Protein AF-A0A5N7BCX1-F1 (afdb_monomer_lite)

Radius of gyration: 30.65 Å; chains: 1; bounding box: 76×92×74 Å

pLDDT: mean 80.36, std 17.37, range [30.59, 98.5]

Organism: NCBI:txid1226010

Sequence (673 aa):
MANIAQLPPELFFRDIQHLCRLSLLSRQWYAALVPRIYAEWTYNGARQSFMSLWNFLRTILSNTHLASLVHSLHIGNWVHYPPYSDEWEELDFLQNEISLLESNIIEDIRKRDRRPLMALLLTCLPNITRIYTHVPQPDPVLHAILRQILNCQSGDSPSAHLSKLSELSVFPEVNIRNPPDYNNRPLLFLSDLWPALKLRSLQTLSLYGLHVGNATYRLGAGPGISRLKYLTIDSFYYKLHYRDLKALLNLLEALTSFSLHVRDNGSCAATDEMISNVDLWKVLQKHKNCLEYLDIYRDTGNRRFSMRYGHFGILRSFTCLKKLFIQAEFLLGYTWDPSDDTCRLQDRLPCNIQSLTLYNTKGFFHTSCMGKHLQEALDKGFYVDSSISEVWSQNGISLSMEQGNYPEFLKKTYGMRLDGQRRSAMYNLLPNEYRGCHEVLLPFDDSMDAYEIDISDEYIDRRAGYLKLRTLDFRAHDGSKACMVFQNIKHSWLPPLFSFPIYFTHAQTSPGKIDYETLYHTLCDNYKNYDVRLDLYFVPGIGEEDCITHYREEGRILHIPTRVHDYSDTCSYRGLLFICTEPEWNGDQGTLWSVQFDPVPHAKDGTKSSDEEEKTPLRCVQRHPVNDSSRSYEGYGGESPIDRWISDIASKYKEELRGAWIKATRRGWESWS

Foldseek 3Di:
DPDPLPDDPVVPPDDLVVLVVQLVPDVSSVVRSLLVSLQEDEEAQLPDAPVVLVVVLVVCVVPVPSLQSHAEYHYAQQQDDDPDDPCVVVLVVVVVVCPVDDPVLNVCVVVSGRLSSVLSSQQSRLNHAEYAYADEVPRQSLQVSLVVLLVQCPDPRRDSRCLNHAEYAYHHHFDLQDQDPVVDGGAYECSRVVSVQQRARYAEYAGAQYDLPPQCVVQVPDPGAGNHAYYHYHHEADAPALNSLLSSLVRHLNHAEYAYEAEHDPPPPDDPRHAALCSVLVSCVSCLARHQYYHYHYHPDPDQDPLVSPENAASQSSQNHAEYHEAPCNQQNRPDDVPPPPRQSLRRDHPNYQEYEHEDDPPPVVPPCPVVSVVVNVVSPHDEDCPPPDDDDDDDTYYDHDPDDDPPVCVVNVVSNVVSNVVSVVVVPDDPVPNDPPDPCPPDDVVVVVPPPVPPVVVVVVVPVFKDWDKAWDAQPVRFTKIKIWIDGNQAQEAFLAEAEEEEAAPLADPVVDPSVCLCCLQAVVQPRFGYMYIYGYHYPDDPVVVVVSVVVSVVPVPQRRYQQALVVPDQAGDWHWYDHDNYCCPLQNKIKIKGAHGDPDPPPVPPPPDDPPPDPRMDIDIAHQQCPGPNNPPDPDDHHNSVVSNVSRVVCVVPRVVVSVVCVVVVHRYPD

Secondary structure (DSSP, 8-state):
---GGGS-GGGS-S-HHHHHHHHTS-HHHHHHHHHHHTTEEEEETTTS-HHHHHHHHHHHHH-HHHHHH--EEEEE-SS---TT--THHHHHHHHHH-TTS-HHHHHHHHTT--HHHHHHHHHH-TT--EEEEEE-SS-HHHHHHHHHHHHHHHSSS---TTTT--EEEEEEPP--SS---TT----EEHHHHGGGGG-TT--EEEESSEE-TTHHHHHTT--------EEEEEEESS---HHHHHHHHHT-TT--EEEEEEE--TTS---TTSPPHHHHHHHHGGGTTT--EEEEEEE-TTS---GGG------TT-TT--EEEEEHHHHH-S---TT-TT--HHHHS-TT--EEEEEPPTTGGGSTTHHHHHHHHHTTT----TTSSS----SS------S----HHHHHHHHHHHHHHHHHHHHHHS-GGG--SS-------HHHHTT-----THHHHTTGGGEEEEEEEEE-TTS-EEEEEEEEETT-----SEEEEEEE--TT--GGG--HHHHHHHHHGGG----EEEEEEE-TT--HHHHHHHHHHHHHHS--TT-----TTTSSEEEEEEEE-SSSTTSTT-EEEEEEEEE------S----S------SEEEEEEESSTTSTT---TTSPPPHHHHHHHHHHHHHHHHHHHHHHHHHTT-----

Structure (mmCIF, N/CA/C/O backbone):
data_AF-A0A5N7BCX1-F1
#
_entry.id   AF-A0A5N7BCX1-F1
#
loop_
_atom_site.group_PDB
_atom_site.id
_atom_site.type_symbol
_atom_site.label_atom_id
_atom_site.label_alt_id
_atom_site.label_comp_id
_atom_site.label_asym_id
_atom_site.label_entity_id
_atom_site.label_seq_id
_atom_site.pdbx_PDB_ins_code
_atom_site.Cartn_x
_atom_site.Cartn_y
_atom_site.Cartn_z
_atom_site.occupancy
_atom_site.B_iso_or_equiv
_atom_site.auth_seq_id
_atom_site.auth_comp_id
_atom_site.auth_asym_id
_atom_site.auth_atom_id
_atom_site.pdbx_PDB_model_num
ATOM 1 N N . MET A 1 1 ? -46.835 -9.039 3.748 1.00 46.88 1 MET A N 1
ATOM 2 C CA . MET A 1 1 ? -45.472 -8.470 3.819 1.00 46.88 1 MET A CA 1
ATOM 3 C C . MET A 1 1 ? -44.499 -9.628 3.960 1.00 46.88 1 MET A C 1
ATOM 5 O O . MET A 1 1 ? -44.719 -10.448 4.842 1.00 46.88 1 MET A O 1
ATOM 9 N N . ALA A 1 2 ? -43.513 -9.762 3.068 1.00 62.12 2 ALA A N 1
ATOM 10 C CA . ALA A 1 2 ? -42.495 -10.807 3.195 1.00 62.12 2 ALA A CA 1
ATOM 11 C C . ALA A 1 2 ? -41.668 -10.549 4.462 1.00 62.12 2 ALA A C 1
ATOM 13 O O . ALA A 1 2 ? -41.308 -9.405 4.740 1.00 62.12 2 ALA A O 1
ATOM 14 N N . ASN A 1 3 ? -41.415 -11.592 5.254 1.00 74.38 3 ASN A N 1
ATOM 15 C CA . ASN A 1 3 ? -40.576 -11.469 6.436 1.00 74.38 3 ASN A CA 1
ATOM 16 C C . ASN A 1 3 ? -39.158 -11.119 5.968 1.00 74.38 3 ASN A C 1
ATOM 18 O O . ASN A 1 3 ? -38.525 -11.923 5.290 1.00 74.38 3 ASN A O 1
ATOM 22 N N . ILE A 1 4 ? -38.669 -9.928 6.319 1.00 67.88 4 ILE A N 1
ATOM 23 C CA . ILE A 1 4 ? -37.317 -9.463 5.978 1.00 67.88 4 ILE A CA 1
ATOM 24 C C . ILE A 1 4 ? -36.250 -10.486 6.406 1.00 67.88 4 ILE A C 1
ATOM 26 O O . ILE A 1 4 ? -35.253 -10.631 5.710 1.00 67.88 4 ILE A O 1
ATOM 30 N N . ALA A 1 5 ? -36.495 -11.276 7.460 1.00 62.94 5 ALA A N 1
ATOM 31 C CA . ALA A 1 5 ? -35.612 -12.362 7.902 1.00 62.94 5 ALA A CA 1
ATOM 32 C C . ALA A 1 5 ? -35.493 -13.552 6.922 1.00 62.94 5 ALA A C 1
ATOM 34 O O . ALA A 1 5 ? -34.703 -14.458 7.168 1.00 62.94 5 ALA A O 1
ATOM 35 N N . GLN A 1 6 ? -36.282 -13.583 5.843 1.00 77.25 6 GLN A N 1
ATOM 36 C CA . GLN A 1 6 ? -36.180 -14.575 4.765 1.00 77.25 6 GLN A CA 1
ATOM 37 C C . GLN A 1 6 ? -35.386 -14.067 3.557 1.00 77.25 6 GLN A C 1
ATOM 39 O O . GLN A 1 6 ? -35.168 -14.832 2.618 1.00 77.25 6 GLN A O 1
ATOM 44 N N . LEU A 1 7 ? -34.971 -12.795 3.545 1.00 74.69 7 LEU A N 1
ATOM 45 C CA . LEU A 1 7 ? -34.119 -12.294 2.475 1.00 74.69 7 LEU A CA 1
ATOM 46 C C . LEU A 1 7 ? -32.719 -12.915 2.600 1.00 74.69 7 LEU A C 1
ATOM 48 O O . LEU A 1 7 ? -32.195 -12.996 3.714 1.00 74.69 7 LEU A O 1
ATOM 52 N N . PRO A 1 8 ? -32.104 -13.331 1.479 1.00 72.31 8 PRO A N 1
ATOM 53 C CA . PRO A 1 8 ? -30.731 -13.811 1.474 1.00 72.31 8 PRO A CA 1
ATOM 54 C C . PRO A 1 8 ? -29.819 -12.754 2.130 1.00 72.31 8 PRO A C 1
ATOM 56 O O . PRO A 1 8 ? -29.928 -11.575 1.773 1.00 72.31 8 PRO A O 1
ATOM 59 N N . PRO A 1 9 ? -28.934 -13.110 3.082 1.00 62.34 9 PRO A N 1
ATOM 60 C CA . PRO A 1 9 ? -27.922 -12.200 3.642 1.00 62.34 9 PRO A CA 1
ATOM 61 C C . PRO A 1 9 ? -27.043 -11.544 2.571 1.00 62.34 9 PRO A C 1
ATOM 63 O O . PRO A 1 9 ? -26.442 -10.489 2.781 1.00 62.34 9 PRO A O 1
ATOM 66 N N . GLU A 1 10 ? -27.005 -12.162 1.397 1.00 70.38 10 GLU A N 1
ATOM 67 C CA . GLU A 1 10 ? -26.468 -11.639 0.158 1.00 70.38 10 GLU A CA 1
ATOM 68 C C . GLU A 1 10 ? -27.125 -10.314 -0.274 1.00 70.38 10 GLU A C 1
ATOM 70 O O . GLU A 1 10 ? -26.585 -9.573 -1.065 1.00 70.38 10 GLU A O 1
ATOM 75 N N . LEU A 1 11 ? -28.273 -9.923 0.265 1.00 74.62 11 LEU A N 1
ATOM 76 C CA . LEU A 1 11 ? -28.897 -8.617 0.026 1.00 74.62 11 LEU A CA 1
ATOM 77 C C . LEU A 1 11 ? -27.988 -7.408 0.359 1.00 74.62 11 LEU A C 1
ATOM 79 O O . LEU A 1 11 ? -28.050 -6.351 -0.268 1.00 74.62 11 LEU A O 1
ATOM 83 N N . PHE A 1 12 ? -27.164 -7.546 1.400 1.00 68.56 12 PHE A N 1
ATOM 84 C CA . PHE A 1 12 ? -26.730 -6.416 2.238 1.00 68.56 12 PHE A CA 1
ATOM 85 C C . PHE A 1 12 ? -25.214 -6.159 2.171 1.00 68.56 12 PHE A C 1
ATOM 87 O O . PHE A 1 12 ? -24.525 -6.037 3.180 1.00 68.56 12 PHE A O 1
ATOM 94 N N . PHE A 1 13 ? -24.666 -6.141 0.956 1.00 64.06 13 PHE A N 1
ATOM 95 C CA . PHE A 1 13 ? -23.324 -6.665 0.697 1.00 64.06 13 PHE A CA 1
ATOM 96 C C . PHE A 1 13 ? -22.077 -5.819 0.971 1.00 64.06 13 PHE A C 1
ATOM 98 O O . PHE A 1 13 ? -20.988 -6.350 0.752 1.00 64.06 13 PHE A O 1
ATOM 105 N N . ARG A 1 14 ? -22.151 -4.551 1.381 1.00 68.75 14 ARG A N 1
ATOM 106 C CA . ARG A 1 14 ? -20.965 -3.681 1.221 1.00 68.75 14 ARG A CA 1
ATOM 107 C C . ARG A 1 14 ? -20.270 -3.203 2.488 1.00 68.75 14 ARG A C 1
ATOM 109 O O . ARG A 1 14 ? -19.100 -2.861 2.392 1.00 68.75 14 ARG A O 1
ATOM 116 N N . ASP A 1 15 ? -20.915 -3.241 3.651 1.00 81.69 15 ASP A N 1
ATOM 117 C CA . ASP A 1 15 ? -20.341 -2.641 4.861 1.00 81.69 15 ASP A CA 1
ATOM 118 C C . ASP A 1 15 ? -20.499 -3.535 6.100 1.00 81.69 15 ASP A C 1
ATOM 120 O O . ASP A 1 15 ? -21.608 -3.907 6.495 1.00 81.69 15 ASP A O 1
ATOM 124 N N . ILE A 1 16 ? -19.368 -3.856 6.735 1.00 83.19 16 ILE A N 1
ATOM 125 C CA . ILE A 1 16 ? -19.298 -4.671 7.949 1.00 83.19 16 ILE A CA 1
ATOM 126 C C . ILE A 1 16 ? -20.024 -4.006 9.123 1.00 83.19 16 ILE A C 1
ATOM 128 O O . ILE A 1 16 ? -20.638 -4.702 9.930 1.00 83.19 16 ILE A O 1
ATOM 132 N N . GLN A 1 17 ? -20.041 -2.670 9.188 1.00 81.69 17 GLN A N 1
ATOM 133 C CA . GLN A 1 17 ? -20.763 -1.940 10.228 1.00 81.69 17 GLN A CA 1
ATOM 134 C C . GLN A 1 17 ? -22.271 -2.142 10.087 1.00 81.69 17 GLN A C 1
ATOM 136 O O . GLN A 1 17 ? -22.979 -2.337 11.079 1.00 81.69 17 GLN A O 1
ATOM 141 N N . HIS A 1 18 ? -22.765 -2.149 8.848 1.00 84.81 18 HIS A N 1
ATOM 142 C CA . HIS A 1 18 ? -24.164 -2.426 8.560 1.00 84.81 18 HIS A CA 1
ATOM 143 C C . HIS A 1 18 ? -24.536 -3.858 8.959 1.00 84.81 18 HIS A C 1
ATOM 145 O O . HIS A 1 18 ? -25.557 -4.066 9.615 1.00 84.81 18 HIS A O 1
ATOM 151 N N . LEU A 1 19 ? -23.672 -4.837 8.663 1.00 86.69 19 LEU A N 1
ATOM 152 C CA . LEU A 1 19 ? -23.862 -6.222 9.108 1.00 86.69 19 LEU A CA 1
ATOM 153 C C . LEU A 1 19 ? -23.887 -6.333 10.638 1.00 86.69 19 LEU A C 1
ATOM 155 O O . LEU A 1 19 ? -24.760 -7.011 11.182 1.00 86.69 19 LEU A O 1
ATOM 159 N N . CYS A 1 20 ? -22.997 -5.628 11.342 1.00 87.81 20 CYS A N 1
ATOM 160 C CA . CYS A 1 20 ? -23.008 -5.565 12.803 1.00 87.81 20 CYS A CA 1
ATOM 161 C C . CYS A 1 20 ? -24.340 -5.012 13.327 1.00 87.81 20 CYS A C 1
ATOM 163 O O . CYS A 1 20 ? -24.945 -5.634 14.197 1.00 87.81 20 CYS A O 1
ATOM 165 N N . ARG A 1 21 ? -24.860 -3.912 12.766 1.00 87.62 21 ARG A N 1
ATOM 166 C CA . ARG A 1 21 ? -26.164 -3.347 13.168 1.00 87.62 21 ARG A CA 1
ATOM 167 C C . ARG A 1 21 ? -27.321 -4.312 12.900 1.00 87.62 21 ARG A C 1
ATOM 169 O O . ARG A 1 21 ? -28.168 -4.499 13.769 1.00 87.62 21 ARG A O 1
ATOM 176 N N . LEU A 1 22 ? -27.335 -4.967 11.738 1.00 87.62 22 LEU A N 1
ATOM 177 C CA . LEU A 1 22 ? -28.349 -5.970 11.395 1.00 87.62 22 LEU A CA 1
ATOM 178 C C . LEU A 1 22 ? -28.297 -7.184 12.329 1.00 87.62 22 LEU A C 1
ATOM 180 O O . LEU A 1 22 ? -29.341 -7.719 12.701 1.00 87.62 22 LEU A O 1
ATOM 184 N N . SER A 1 23 ? -27.101 -7.590 12.762 1.00 89.88 23 SER A N 1
ATOM 185 C CA . SER A 1 23 ? -26.931 -8.711 13.693 1.00 89.88 23 SER A CA 1
ATOM 186 C C . SER A 1 23 ? -27.607 -8.470 15.050 1.00 89.88 23 SER A C 1
ATOM 188 O O . SER A 1 23 ? -27.982 -9.427 15.722 1.00 89.88 23 SER A O 1
ATOM 190 N N . LEU A 1 24 ? -27.833 -7.204 15.424 1.00 91.00 24 LEU A N 1
ATOM 191 C CA . LEU A 1 24 ? -28.505 -6.819 16.667 1.00 91.00 24 LEU A CA 1
ATOM 192 C C . LEU A 1 24 ? -30.039 -6.864 16.571 1.00 91.00 24 LEU A C 1
ATOM 194 O O . LEU A 1 24 ? -30.709 -6.784 17.598 1.00 91.00 24 LEU A O 1
ATOM 198 N N . LEU A 1 25 ? -30.618 -7.013 15.371 1.00 90.06 25 LEU A N 1
ATOM 199 C CA . LEU A 1 25 ? -32.075 -6.997 15.182 1.00 90.06 25 LEU A CA 1
ATOM 200 C C . LEU A 1 25 ? -32.766 -8.262 15.710 1.00 90.06 25 LEU A C 1
ATOM 202 O O . LEU A 1 25 ? -33.900 -8.199 16.177 1.00 90.06 25 LEU A O 1
ATOM 206 N N . SER A 1 26 ? -32.126 -9.433 15.597 1.00 92.19 26 SER A N 1
ATOM 207 C CA . SER A 1 26 ? -32.668 -10.699 16.113 1.00 92.19 26 SER A CA 1
ATOM 208 C C . SER A 1 26 ? -31.589 -11.778 16.245 1.00 92.19 26 SER A C 1
ATOM 210 O O . SER A 1 26 ? -30.561 -11.720 15.574 1.00 92.19 26 SER A O 1
ATOM 212 N N . ARG A 1 27 ? -31.866 -12.843 17.012 1.00 90.94 27 ARG A N 1
ATOM 213 C CA . ARG A 1 27 ? -30.976 -14.020 17.108 1.00 90.94 27 ARG A CA 1
ATOM 214 C C . ARG A 1 27 ? -30.761 -14.733 15.771 1.00 90.94 27 ARG A C 1
ATOM 216 O O . ARG A 1 27 ? -29.684 -15.273 15.543 1.00 90.94 27 ARG A O 1
ATOM 223 N N . GLN A 1 28 ? -31.770 -14.741 14.900 1.00 90.19 28 GLN A N 1
ATOM 224 C CA . GLN A 1 28 ? -31.665 -15.357 13.577 1.00 90.19 28 GLN A CA 1
ATOM 225 C C . GLN A 1 28 ? -30.694 -14.569 12.690 1.00 90.19 28 GLN A C 1
ATOM 227 O O . GLN A 1 28 ? -29.808 -15.160 12.077 1.00 90.19 28 GLN A O 1
ATOM 232 N N . TRP A 1 29 ? -30.815 -13.237 12.690 1.00 88.12 29 TRP A N 1
ATOM 233 C CA . TRP A 1 29 ? -29.877 -12.342 12.007 1.00 88.12 29 TRP A CA 1
ATOM 234 C C . TRP A 1 29 ? -28.463 -12.466 12.573 1.00 88.12 29 TRP A C 1
ATOM 236 O O . TRP A 1 29 ? -27.515 -12.583 11.805 1.00 88.12 29 TRP A O 1
ATOM 246 N N . TYR A 1 30 ? -28.319 -12.526 13.898 1.00 92.38 30 TYR A N 1
ATOM 247 C CA . TYR A 1 30 ? -27.032 -12.777 14.544 1.00 92.38 30 TYR A CA 1
ATOM 248 C C . TYR A 1 30 ? -26.387 -14.074 14.036 1.00 92.38 30 TYR A C 1
ATOM 250 O O . TYR A 1 30 ? -25.283 -14.045 13.501 1.00 92.38 30 TYR A O 1
ATOM 258 N N . ALA A 1 31 ? -27.095 -15.204 14.119 1.00 92.31 31 ALA A N 1
ATOM 259 C CA . ALA A 1 31 ? -26.570 -16.498 13.687 1.00 92.31 31 ALA A CA 1
ATOM 260 C C . ALA A 1 31 ? -26.196 -16.528 12.193 1.00 92.31 31 ALA A C 1
ATOM 262 O O . ALA A 1 31 ? -25.190 -17.132 11.829 1.00 92.31 31 ALA A O 1
ATOM 263 N N . ALA A 1 32 ? -26.976 -15.855 11.340 1.00 89.38 32 ALA A N 1
ATOM 264 C CA . ALA A 1 32 ? -26.716 -15.787 9.905 1.00 89.38 32 ALA A CA 1
ATOM 265 C C . ALA A 1 32 ? -25.518 -14.890 9.547 1.00 89.38 32 ALA A C 1
ATOM 267 O O . ALA A 1 32 ? -24.781 -15.190 8.610 1.00 89.38 32 ALA A O 1
ATOM 268 N N . LEU A 1 33 ? -25.318 -13.785 10.272 1.00 91.69 33 LEU A N 1
ATOM 269 C CA . LEU A 1 33 ? -24.333 -12.761 9.911 1.00 91.69 33 LEU A CA 1
ATOM 270 C C . LEU A 1 33 ? -22.983 -12.929 10.611 1.00 91.69 33 LEU A C 1
ATOM 272 O O . LEU A 1 33 ? -21.963 -12.545 10.044 1.00 91.69 33 LEU A O 1
ATOM 276 N N . VAL A 1 34 ? -22.939 -13.523 11.805 1.00 94.62 34 VAL A N 1
ATOM 277 C CA . VAL A 1 34 ? -21.709 -13.658 12.605 1.00 94.62 34 VAL A CA 1
ATOM 278 C C . VAL A 1 34 ? -20.560 -14.360 11.869 1.00 94.62 34 VAL A C 1
ATOM 280 O O . VAL A 1 34 ? -19.463 -13.801 11.879 1.00 94.62 34 VAL A O 1
ATOM 283 N N . PRO A 1 35 ? -20.758 -15.499 11.166 1.00 95.12 35 PRO A N 1
ATOM 284 C CA . PRO A 1 35 ? -19.697 -16.123 10.368 1.00 95.12 35 PRO A CA 1
ATOM 285 C C . PRO A 1 35 ? -19.056 -15.176 9.364 1.00 95.12 35 PRO A C 1
ATOM 287 O O . PRO A 1 35 ? -17.853 -15.232 9.142 1.00 95.12 35 PRO A O 1
ATOM 290 N N . ARG A 1 36 ? -19.855 -14.280 8.786 1.00 91.25 36 ARG A N 1
ATOM 291 C CA . ARG A 1 36 ? -19.392 -13.312 7.802 1.00 91.25 36 ARG A CA 1
ATOM 292 C C . ARG A 1 36 ? -18.705 -12.113 8.443 1.00 91.25 36 ARG A C 1
ATOM 294 O O . ARG A 1 36 ? -17.667 -11.695 7.948 1.00 91.25 36 ARG A O 1
ATOM 301 N N . ILE A 1 37 ? -19.270 -11.582 9.528 1.00 92.00 37 ILE A N 1
ATOM 302 C CA . ILE A 1 37 ? -18.687 -10.467 10.288 1.00 92.00 37 ILE A CA 1
ATOM 303 C C . ILE A 1 37 ? -17.289 -10.843 10.790 1.00 92.00 37 ILE A C 1
ATOM 305 O O . ILE A 1 37 ? -16.380 -10.027 10.733 1.00 92.00 37 ILE A O 1
ATOM 309 N N . TYR A 1 38 ? -17.103 -12.084 11.245 1.00 95.69 38 TYR A N 1
ATOM 310 C CA . TYR A 1 38 ? -15.819 -12.548 11.770 1.00 95.69 38 TYR A CA 1
ATOM 311 C C . TYR A 1 38 ? -14.911 -13.204 10.719 1.00 95.69 38 TYR A C 1
ATOM 313 O O . TYR A 1 38 ? -13.768 -13.502 11.044 1.00 95.69 38 TYR A O 1
ATOM 321 N N . ALA A 1 39 ? -15.363 -13.407 9.473 1.00 96.06 39 ALA A N 1
ATOM 322 C CA . ALA A 1 39 ? -14.562 -14.056 8.427 1.00 96.06 39 ALA A CA 1
ATOM 323 C C . ALA A 1 39 ? -13.247 -13.319 8.135 1.00 96.06 39 ALA A C 1
ATOM 325 O O . ALA A 1 39 ? -12.210 -13.952 7.910 1.00 96.06 39 ALA A O 1
ATOM 326 N N . GLU A 1 40 ? -13.304 -11.990 8.151 1.00 94.75 40 GLU A N 1
ATOM 327 C CA . GLU A 1 40 ? -12.182 -11.091 7.923 1.00 94.75 40 GLU A CA 1
ATOM 328 C C . GLU A 1 40 ? -12.102 -10.100 9.078 1.00 94.75 40 GLU A C 1
ATOM 330 O O . GLU A 1 40 ? -13.085 -9.438 9.406 1.00 94.75 40 GLU A O 1
ATOM 335 N N . TRP A 1 41 ? -10.918 -9.964 9.670 1.00 95.19 41 TRP A N 1
ATOM 336 C CA . TRP A 1 41 ? -10.666 -8.931 10.663 1.00 95.19 41 TRP A CA 1
ATOM 337 C C . TRP A 1 41 ? -9.568 -7.989 10.186 1.00 95.19 41 TRP A C 1
ATOM 339 O O . TRP A 1 41 ? -8.508 -8.417 9.721 1.00 95.19 41 TRP A O 1
ATOM 349 N N . THR A 1 42 ? -9.844 -6.692 10.292 1.00 93.38 42 THR A N 1
ATOM 350 C CA . THR A 1 42 ? -8.915 -5.631 9.916 1.00 93.38 42 THR A CA 1
ATOM 351 C C . THR A 1 42 ? -8.520 -4.842 11.150 1.00 93.38 42 THR A C 1
ATOM 353 O O . THR A 1 42 ? -9.385 -4.365 11.886 1.00 93.38 42 THR A O 1
ATOM 356 N N . TYR A 1 43 ? -7.216 -4.658 11.323 1.00 93.19 43 TYR A N 1
ATOM 357 C CA . TYR A 1 43 ? -6.641 -3.773 12.314 1.00 93.19 43 TYR A CA 1
ATOM 358 C C . TYR A 1 43 ? -5.656 -2.807 11.680 1.00 93.19 43 TYR A C 1
ATOM 360 O O . TYR A 1 43 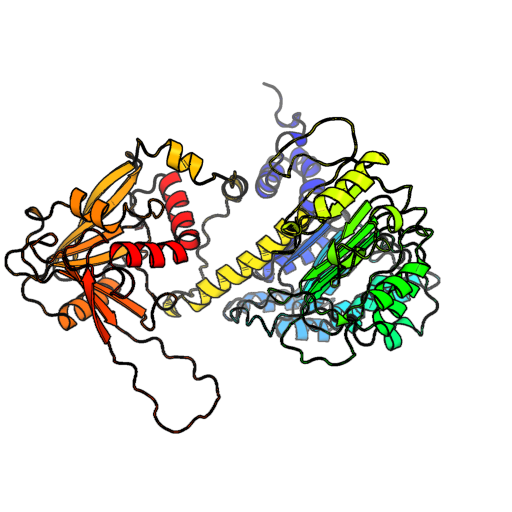? -4.814 -3.237 10.905 1.00 93.19 43 TYR A O 1
ATOM 368 N N . ASN A 1 44 ? -5.707 -1.521 12.006 1.00 89.69 44 ASN A N 1
ATOM 369 C CA . ASN A 1 44 ? -4.661 -0.573 11.633 1.00 89.69 44 ASN A CA 1
ATOM 370 C C . ASN A 1 44 ? -4.224 0.198 12.874 1.00 89.69 44 ASN A C 1
ATOM 372 O O . ASN A 1 44 ? -4.949 1.079 13.323 1.00 89.69 44 ASN A O 1
ATOM 376 N N . GLY A 1 45 ? -3.035 -0.088 13.403 1.00 88.62 45 GLY A N 1
ATOM 377 C CA . GLY A 1 45 ? -2.539 0.524 14.636 1.00 88.62 45 GLY A CA 1
ATOM 378 C C . GLY A 1 45 ? -2.294 2.032 14.549 1.00 88.62 45 GLY A C 1
ATOM 379 O O . GLY A 1 45 ? -2.129 2.663 15.589 1.00 88.62 45 GLY A O 1
ATOM 380 N N . ALA A 1 46 ? -2.324 2.609 13.342 1.00 81.94 46 ALA A N 1
ATOM 381 C CA . ALA A 1 46 ? -2.343 4.055 13.114 1.00 81.94 46 ALA A CA 1
ATOM 382 C C . ALA A 1 46 ? -3.723 4.702 13.284 1.00 81.94 46 ALA A C 1
ATOM 384 O O . ALA A 1 46 ? -3.811 5.913 13.451 1.00 81.94 46 ALA A O 1
ATOM 385 N N . ARG A 1 47 ? -4.792 3.908 13.163 1.00 79.69 47 ARG A N 1
ATOM 386 C CA . ARG A 1 47 ? -6.189 4.363 13.210 1.00 79.69 47 ARG A CA 1
ATOM 387 C C . ARG A 1 47 ? -6.933 3.871 14.442 1.00 79.69 47 ARG A C 1
ATOM 389 O O . ARG A 1 47 ? -7.909 4.482 14.843 1.00 79.69 47 ARG A O 1
ATOM 396 N N . GLN A 1 48 ? -6.553 2.713 14.961 1.00 83.69 48 GLN A N 1
ATOM 397 C CA . GLN A 1 48 ? -7.282 2.031 16.016 1.00 83.69 48 GLN A CA 1
ATOM 398 C C . GLN A 1 48 ? -6.455 1.993 17.290 1.00 83.69 48 GLN A C 1
ATOM 400 O O . GLN A 1 48 ? -5.237 1.779 17.274 1.00 83.69 48 GLN A O 1
ATOM 405 N N . SER A 1 49 ? -7.159 2.186 18.402 1.00 84.75 49 SER A N 1
ATOM 406 C CA . SER A 1 49 ? -6.579 2.135 19.734 1.00 84.75 49 SER A CA 1
ATOM 407 C C . SER A 1 49 ? -6.074 0.734 20.061 1.00 84.75 49 SER A C 1
ATOM 409 O O . SER A 1 49 ? -6.539 -0.282 19.529 1.00 84.75 49 SER A O 1
ATOM 411 N N . PHE A 1 50 ? -5.147 0.682 21.013 1.00 85.25 50 PHE A N 1
ATOM 412 C CA . PHE A 1 50 ? -4.703 -0.573 21.609 1.00 85.25 50 PHE A CA 1
ATOM 413 C C . PHE A 1 50 ? -5.891 -1.380 22.154 1.00 85.25 50 PHE A C 1
ATOM 415 O O . PHE A 1 50 ? -5.962 -2.595 21.962 1.00 85.25 50 PHE A O 1
ATOM 422 N N . MET A 1 51 ? -6.866 -0.690 22.754 1.00 83.94 51 MET A N 1
ATOM 423 C CA . MET A 1 51 ? -8.050 -1.311 23.336 1.00 83.94 51 MET A CA 1
ATOM 424 C C . MET A 1 51 ? -8.907 -2.049 22.296 1.00 83.94 51 MET A C 1
ATOM 426 O O . MET A 1 51 ? -9.511 -3.076 22.599 1.00 83.94 51 MET A O 1
ATOM 430 N N . SER A 1 52 ? -8.911 -1.597 21.038 1.00 88.62 52 SER A N 1
ATOM 431 C CA . SER A 1 52 ? -9.603 -2.300 19.949 1.00 88.62 52 SER A CA 1
ATOM 432 C C . SER A 1 52 ? -8.973 -3.669 19.653 1.00 88.62 52 SER A C 1
ATOM 434 O O . SER A 1 52 ? -9.688 -4.668 19.550 1.00 88.62 52 SER A O 1
ATOM 436 N N . LEU A 1 53 ? -7.636 -3.734 19.568 1.00 91.62 53 LEU A N 1
ATOM 437 C CA . LEU A 1 53 ? -6.894 -4.994 19.422 1.00 91.62 53 LEU A CA 1
ATOM 438 C C . LEU A 1 53 ? -7.132 -5.905 20.628 1.00 91.62 53 LEU A C 1
ATOM 440 O O . LEU A 1 53 ? -7.435 -7.087 20.460 1.00 91.62 53 LEU A O 1
ATOM 444 N N . TRP A 1 54 ? -7.025 -5.349 21.835 1.00 89.12 54 TRP A N 1
ATOM 445 C CA . TRP A 1 54 ? -7.210 -6.102 23.069 1.00 89.12 54 TRP A CA 1
ATOM 446 C C . TRP A 1 54 ? -8.618 -6.699 23.184 1.00 89.12 54 TRP A C 1
ATOM 448 O O . TRP A 1 54 ? -8.766 -7.895 23.433 1.00 89.12 54 TRP A O 1
ATOM 458 N N . ASN A 1 55 ? -9.663 -5.906 22.938 1.00 89.38 55 ASN A N 1
ATOM 459 C CA . ASN A 1 55 ? -11.047 -6.375 22.994 1.00 89.38 55 ASN A CA 1
ATOM 460 C C . ASN A 1 55 ? -11.319 -7.494 21.991 1.00 89.38 55 ASN A C 1
ATOM 462 O O . ASN A 1 55 ? -12.008 -8.466 22.324 1.00 89.38 55 ASN A O 1
ATOM 466 N N . PHE A 1 56 ? -10.765 -7.391 20.781 1.00 94.50 56 PHE A N 1
ATOM 467 C CA . PHE A 1 56 ? -10.868 -8.467 19.805 1.00 94.50 56 PHE A CA 1
ATOM 468 C C . PHE A 1 56 ? -10.162 -9.733 20.295 1.00 94.50 56 PHE A C 1
ATOM 470 O O . PHE A 1 56 ? -10.775 -10.801 20.299 1.00 94.50 56 PHE A O 1
ATOM 477 N N . LEU A 1 57 ? -8.923 -9.608 20.784 1.00 93.12 57 LEU A N 1
ATOM 478 C CA . LEU A 1 57 ? -8.155 -10.725 21.330 1.00 93.12 57 LEU A CA 1
ATOM 479 C C . LEU A 1 57 ? -8.904 -11.413 22.481 1.00 93.12 57 LEU A C 1
ATOM 481 O O . LEU A 1 57 ? -9.092 -12.627 22.463 1.00 93.12 57 LEU A O 1
ATOM 485 N N . ARG A 1 58 ? -9.422 -10.645 23.443 1.00 90.75 58 ARG A N 1
ATOM 486 C CA . ARG A 1 58 ? -10.228 -11.173 24.550 1.00 90.75 58 ARG A CA 1
ATOM 487 C C . ARG A 1 58 ? -11.473 -11.902 24.052 1.00 90.75 58 ARG A C 1
ATOM 489 O O . ARG A 1 58 ? -11.813 -12.963 24.574 1.00 90.75 58 ARG A O 1
ATOM 496 N N . THR A 1 59 ? -12.134 -11.362 23.029 1.00 93.31 59 THR A N 1
ATOM 497 C CA . THR A 1 59 ? -13.325 -11.975 22.426 1.00 93.31 59 THR A CA 1
ATOM 498 C C . THR A 1 59 ? -13.006 -13.347 21.834 1.00 93.31 59 THR A C 1
ATOM 500 O O . THR A 1 59 ? -13.717 -14.308 22.125 1.00 93.31 59 THR A O 1
ATOM 503 N N . ILE A 1 60 ? -11.932 -13.468 21.047 1.00 94.56 60 ILE A N 1
ATOM 504 C CA . ILE A 1 60 ? -11.551 -14.749 20.427 1.00 94.56 60 ILE A CA 1
ATOM 505 C C . ILE A 1 60 ? -10.994 -15.749 21.449 1.00 94.56 60 ILE A C 1
ATOM 507 O O . ILE A 1 60 ? -11.258 -16.943 21.329 1.00 94.56 60 ILE A O 1
ATOM 511 N N . LEU A 1 61 ? -10.299 -15.279 22.490 1.00 90.56 61 LEU A N 1
ATOM 512 C CA . LEU A 1 61 ? -9.824 -16.126 23.589 1.00 90.56 61 LEU A CA 1
ATOM 513 C C . LEU A 1 61 ? -10.985 -16.682 24.423 1.00 90.56 61 LEU A C 1
ATOM 515 O O . LEU A 1 61 ? -10.967 -17.846 24.814 1.00 90.56 61 LEU A O 1
ATOM 519 N N . SER A 1 62 ? -12.016 -15.869 24.660 1.00 93.81 62 SER A N 1
ATOM 520 C CA . SER A 1 62 ? -13.197 -16.267 25.440 1.00 93.81 62 SER A CA 1
ATOM 521 C C . SER A 1 62 ? -14.187 -17.109 24.633 1.00 93.81 62 SER A C 1
ATOM 523 O O . SER A 1 62 ? -15.026 -17.803 25.204 1.00 93.81 62 SER A O 1
ATOM 525 N N . ASN A 1 63 ? -14.126 -17.040 23.301 1.00 95.62 63 ASN A N 1
ATOM 526 C CA . ASN A 1 63 ? -15.060 -17.715 22.411 1.00 95.62 63 ASN A CA 1
ATOM 527 C C . ASN A 1 63 ? -14.324 -18.373 21.237 1.00 95.62 63 ASN A C 1
ATOM 529 O O . ASN A 1 63 ? -14.164 -17.799 20.156 1.00 95.62 63 ASN A O 1
ATOM 533 N N . THR A 1 64 ? -13.932 -19.630 21.444 1.00 95.56 64 THR A N 1
ATOM 534 C CA . THR A 1 64 ? -13.218 -20.446 20.450 1.00 95.56 64 THR A CA 1
ATOM 535 C C . THR A 1 64 ? -14.016 -20.658 19.164 1.00 95.56 64 THR A C 1
ATOM 537 O O . THR A 1 64 ? -13.425 -20.780 18.091 1.00 95.56 64 THR A O 1
ATOM 540 N N . HIS A 1 65 ? -15.353 -20.648 19.236 1.00 97.06 65 HIS A N 1
ATOM 541 C CA . HIS A 1 65 ? -16.196 -20.692 18.046 1.00 97.06 65 HIS A CA 1
ATOM 542 C C . HIS A 1 65 ? -15.985 -19.437 17.191 1.00 97.06 65 HIS A C 1
ATOM 544 O O . HIS A 1 65 ? -15.713 -19.575 16.003 1.00 97.06 65 HIS A O 1
ATOM 550 N N . LEU A 1 66 ? -16.008 -18.232 17.776 1.00 96.62 66 LEU A N 1
ATOM 551 C CA . LEU A 1 66 ? -15.712 -16.996 17.034 1.00 96.62 66 LEU A CA 1
ATOM 552 C C . LEU A 1 66 ? -14.286 -16.985 16.472 1.00 96.62 66 LEU A C 1
ATOM 554 O O . LEU A 1 66 ? -14.105 -16.636 15.310 1.00 96.62 66 LEU A O 1
ATOM 558 N N . ALA A 1 67 ? -13.293 -17.435 17.245 1.00 96.50 67 ALA A N 1
ATOM 559 C CA . ALA A 1 67 ? -11.915 -17.573 16.764 1.00 96.50 67 ALA A CA 1
ATOM 560 C C . ALA A 1 67 ? -11.822 -18.474 15.518 1.00 96.50 67 ALA A C 1
ATOM 562 O O . ALA A 1 67 ? -11.084 -18.188 14.577 1.00 96.50 67 ALA A O 1
ATOM 563 N N . SER A 1 68 ? -12.610 -19.554 15.486 1.00 97.19 68 SER A N 1
ATOM 564 C CA . SER A 1 68 ? -12.662 -20.482 14.354 1.00 97.19 68 SER A CA 1
ATOM 565 C C . SER A 1 68 ? -13.336 -19.902 13.104 1.00 97.19 68 SER A C 1
ATOM 567 O O . SER A 1 68 ? -13.147 -20.442 12.016 1.00 97.19 68 SER A O 1
ATOM 569 N N . LEU A 1 69 ? -14.098 -18.813 13.231 1.00 97.56 69 LEU A N 1
ATOM 570 C CA . LEU A 1 69 ? -14.721 -18.135 12.094 1.00 97.56 69 LEU A CA 1
ATOM 571 C C . LEU A 1 69 ? -13.755 -17.193 11.368 1.00 97.56 69 LEU A C 1
ATOM 573 O O . LEU A 1 69 ? -14.068 -16.783 10.255 1.00 97.56 69 LEU A O 1
ATOM 577 N N . VAL A 1 70 ? -12.601 -16.857 11.953 1.00 97.62 70 VAL A N 1
ATOM 578 C CA . VAL A 1 70 ? -11.636 -15.930 11.346 1.00 97.62 70 VAL A CA 1
ATOM 579 C C . VAL A 1 70 ? -10.748 -16.658 10.341 1.00 97.62 70 VAL A C 1
ATOM 581 O O . VAL A 1 70 ? -9.990 -17.562 10.697 1.00 97.62 70 VAL A O 1
ATOM 584 N N . HIS A 1 71 ? -10.815 -16.230 9.078 1.00 97.75 71 HIS A N 1
ATOM 585 C CA . HIS A 1 71 ? -10.081 -16.837 7.962 1.00 97.75 71 HIS A CA 1
ATOM 586 C C . HIS A 1 71 ? -9.058 -15.892 7.323 1.00 97.75 71 HIS A C 1
ATOM 588 O O . HIS A 1 71 ? -8.106 -16.381 6.703 1.00 97.75 71 HIS A O 1
ATOM 594 N N . SER A 1 72 ? -9.233 -14.573 7.476 1.00 97.50 72 SER A N 1
ATOM 595 C CA . SER A 1 72 ? -8.339 -13.540 6.940 1.00 97.50 72 SER A CA 1
ATOM 596 C C . SER A 1 72 ? -8.019 -12.465 7.981 1.00 97.50 72 SER A C 1
ATOM 598 O O . SER A 1 72 ? -8.919 -11.967 8.661 1.00 97.50 72 SER A O 1
ATOM 600 N N . LEU A 1 73 ? -6.744 -12.085 8.078 1.00 97.12 73 LEU A N 1
ATOM 601 C CA . LEU A 1 73 ? -6.266 -10.964 8.892 1.00 97.12 73 LEU A CA 1
ATOM 602 C C . LEU A 1 73 ? -5.647 -9.883 8.006 1.00 97.12 73 LEU A C 1
ATOM 604 O O . LEU A 1 73 ? -4.780 -10.180 7.184 1.00 97.12 73 LEU A O 1
ATOM 608 N N . HIS A 1 74 ? -6.031 -8.629 8.232 1.00 95.62 74 HIS A N 1
ATOM 609 C CA . HIS A 1 74 ? -5.445 -7.454 7.586 1.00 95.62 74 HIS A CA 1
ATOM 610 C C . HIS A 1 74 ? -4.908 -6.507 8.658 1.00 95.62 74 HIS A C 1
ATOM 612 O O . HIS A 1 74 ? -5.679 -5.829 9.323 1.00 95.62 74 HIS A O 1
ATOM 618 N N . ILE A 1 75 ? -3.592 -6.470 8.846 1.00 94.94 75 ILE A N 1
ATOM 619 C CA . ILE A 1 75 ? -2.925 -5.719 9.910 1.00 94.94 75 ILE A CA 1
ATOM 620 C C . ILE A 1 75 ? -2.086 -4.587 9.290 1.00 94.94 75 ILE A C 1
ATOM 622 O O . ILE A 1 75 ? -1.113 -4.809 8.573 1.00 94.94 75 ILE A O 1
ATOM 626 N N . GLY A 1 76 ? -2.465 -3.342 9.549 1.00 91.94 76 GLY A N 1
ATOM 627 C CA . GLY A 1 76 ? -1.698 -2.132 9.270 1.00 91.94 76 GLY A CA 1
ATOM 628 C C . GLY A 1 76 ? -0.987 -1.640 10.526 1.00 91.94 76 GLY A C 1
ATOM 629 O O . GLY A 1 76 ? -1.566 -1.688 11.605 1.00 91.94 76 GLY A O 1
ATOM 630 N N . ASN A 1 77 ? 0.247 -1.155 10.381 1.00 87.94 77 ASN A N 1
ATOM 631 C CA . ASN A 1 77 ? 1.036 -0.503 11.435 1.00 87.94 77 ASN A CA 1
ATOM 632 C C . ASN A 1 77 ? 0.981 -1.213 12.795 1.00 87.94 77 ASN A C 1
ATOM 634 O O . ASN A 1 77 ? 0.344 -0.753 13.743 1.00 87.94 77 ASN A O 1
ATOM 638 N N . TRP A 1 78 ? 1.620 -2.379 12.845 1.00 86.69 78 TRP A N 1
ATOM 639 C CA . TRP A 1 78 ? 1.629 -3.291 13.982 1.00 86.69 78 TRP A CA 1
ATOM 640 C C . TRP A 1 78 ? 2.024 -2.625 15.311 1.00 86.69 78 TRP A C 1
ATOM 642 O O . TRP A 1 78 ? 1.321 -2.811 16.307 1.00 86.69 78 TRP A O 1
ATOM 652 N N . VAL A 1 79 ? 3.115 -1.857 15.351 1.00 83.38 79 VAL A N 1
ATOM 653 C CA . VAL A 1 79 ? 3.712 -1.328 16.593 1.00 83.38 79 VAL A CA 1
ATOM 654 C C . VAL A 1 79 ? 3.382 0.140 16.826 1.00 83.38 79 VAL A C 1
ATOM 656 O O . VAL A 1 79 ? 3.540 0.624 17.946 1.00 83.38 79 VAL A O 1
ATOM 659 N N . HIS A 1 80 ? 2.884 0.862 15.820 1.00 74.19 80 HIS A N 1
ATOM 660 C CA . HIS A 1 80 ? 2.600 2.282 15.982 1.00 74.19 80 HIS A CA 1
ATOM 661 C C . HIS A 1 80 ? 1.671 2.565 17.174 1.00 74.19 80 HIS A C 1
ATOM 663 O O . HIS A 1 80 ? 0.570 2.026 17.263 1.00 74.19 80 HIS A O 1
ATOM 669 N N . TYR A 1 81 ? 2.119 3.445 18.071 1.00 67.31 81 TYR A N 1
ATOM 670 C CA . TYR A 1 81 ? 1.355 3.935 19.212 1.00 67.31 81 TYR A CA 1
ATOM 671 C C . TYR A 1 81 ? 1.315 5.471 19.150 1.00 67.31 81 TYR A C 1
ATOM 673 O O . TYR A 1 81 ? 2.395 6.087 19.121 1.00 67.31 81 TYR A O 1
ATOM 681 N N . PRO A 1 82 ? 0.123 6.100 19.145 1.00 64.50 82 PRO A N 1
ATOM 682 C CA . PRO A 1 82 ? 0.001 7.551 19.217 1.00 64.50 82 PRO A CA 1
ATOM 683 C C . PRO A 1 82 ? 0.679 8.049 20.505 1.00 64.50 82 PRO A C 1
ATOM 685 O O . PRO A 1 82 ? 0.294 7.623 21.593 1.00 64.50 82 PRO A O 1
ATOM 688 N N . PRO A 1 83 ? 1.722 8.896 20.437 1.00 56.12 83 PRO A N 1
ATOM 689 C CA . PRO A 1 83 ? 2.591 9.166 21.584 1.00 56.12 83 PRO A CA 1
ATOM 690 C C . PRO A 1 83 ? 1.884 9.739 22.829 1.00 56.12 83 PRO A C 1
ATOM 692 O O . PRO A 1 83 ? 2.438 9.614 23.920 1.00 56.12 83 PRO A O 1
ATOM 695 N N . TYR A 1 84 ? 0.659 10.260 22.705 1.00 58.69 84 TYR A N 1
ATOM 696 C CA . TYR A 1 84 ? -0.005 11.061 23.738 1.00 58.69 84 TYR A CA 1
ATOM 697 C C . TYR A 1 84 ? -1.402 10.573 24.155 1.00 58.69 84 TYR A C 1
ATOM 699 O O . TYR A 1 84 ? -2.187 11.367 24.654 1.00 58.69 84 TYR A O 1
ATOM 707 N N . SER A 1 85 ? -1.744 9.288 23.987 1.00 56.88 85 SER A N 1
ATOM 708 C CA . SER A 1 85 ? -2.966 8.784 24.631 1.00 56.88 85 SER A CA 1
ATOM 709 C C . SER A 1 85 ? -2.722 8.643 26.143 1.00 56.88 85 SER A C 1
ATOM 711 O O . SER A 1 85 ? -1.903 7.810 26.554 1.00 56.88 85 SER A O 1
ATOM 713 N N . ASP A 1 86 ? -3.447 9.398 26.966 1.00 59.34 86 ASP A N 1
ATOM 714 C CA . ASP A 1 86 ? -3.483 9.249 28.433 1.00 59.34 86 ASP A CA 1
ATOM 715 C C . ASP A 1 86 ? -4.225 7.966 28.895 1.00 59.34 86 ASP A C 1
ATOM 717 O O . ASP A 1 86 ? -4.520 7.799 30.072 1.00 59.34 86 ASP A O 1
ATOM 721 N N . GLU A 1 87 ? -4.467 7.009 27.988 1.00 59.59 87 GLU A N 1
ATOM 722 C CA . GLU A 1 87 ? -5.148 5.707 28.184 1.00 59.59 87 GLU A CA 1
ATOM 723 C C . GLU A 1 87 ? -4.473 4.737 29.192 1.00 59.59 87 GLU A C 1
ATOM 725 O O . GLU A 1 87 ? -4.795 3.551 29.232 1.00 59.59 87 GLU A O 1
ATOM 730 N N . TRP A 1 88 ? -3.528 5.186 30.024 1.00 59.41 88 TRP A N 1
ATOM 731 C CA . TRP A 1 88 ? -2.856 4.316 30.999 1.00 59.41 88 TRP A CA 1
ATOM 732 C C . TRP A 1 88 ? -3.789 3.792 32.094 1.00 59.41 88 TRP A C 1
ATOM 734 O O . TRP A 1 88 ? -3.569 2.681 32.572 1.00 59.41 88 TRP A O 1
ATOM 744 N N . GLU A 1 89 ? -4.846 4.530 32.445 1.00 61.84 89 GLU A N 1
ATOM 745 C CA . GLU A 1 89 ? -5.825 4.082 33.448 1.00 61.84 89 GLU A CA 1
ATOM 746 C C . GLU A 1 89 ? -6.557 2.791 33.024 1.00 61.84 89 GLU A C 1
ATOM 748 O O . GLU A 1 89 ? -6.991 2.011 33.870 1.00 61.84 89 GLU A O 1
ATOM 753 N N . GLU A 1 90 ? -6.633 2.494 31.722 1.00 61.81 90 GLU A N 1
ATOM 754 C CA . GLU A 1 90 ? -7.259 1.262 31.228 1.00 61.81 90 GLU A CA 1
ATOM 755 C C . GLU A 1 90 ? -6.334 0.031 31.303 1.00 61.81 90 GLU A C 1
ATOM 757 O O . GLU A 1 90 ? -6.820 -1.100 31.344 1.00 61.81 90 GLU A O 1
ATOM 762 N N . LEU A 1 91 ? -5.008 0.209 31.368 1.00 64.94 91 LEU A N 1
ATOM 763 C CA . LEU A 1 91 ? -4.048 -0.902 31.478 1.00 64.94 91 LEU A CA 1
ATOM 764 C C . LEU A 1 91 ? -4.040 -1.545 32.873 1.00 64.94 91 LEU A C 1
ATOM 766 O O . LEU A 1 91 ? -3.766 -2.741 32.986 1.00 64.94 91 LEU A O 1
ATOM 770 N N . ASP A 1 92 ? -4.398 -0.803 33.920 1.00 68.44 92 ASP A N 1
ATOM 771 C CA . ASP A 1 92 ? -4.511 -1.353 35.276 1.00 68.44 92 ASP A CA 1
ATOM 772 C C . ASP A 1 92 ? -5.682 -2.348 35.391 1.00 68.44 92 ASP A C 1
ATOM 774 O O . ASP A 1 92 ? -5.573 -3.365 36.081 1.00 68.44 92 ASP A O 1
ATOM 778 N N . PHE A 1 93 ? -6.767 -2.142 34.630 1.00 62.19 93 PHE A N 1
ATOM 779 C CA . PHE A 1 93 ? -7.857 -3.121 34.513 1.00 62.19 93 PHE A CA 1
ATOM 780 C C . PHE A 1 93 ? -7.393 -4.436 33.878 1.00 62.19 93 PHE A C 1
ATOM 782 O O . PHE A 1 93 ? -7.859 -5.514 34.257 1.00 62.19 93 PHE A O 1
ATOM 789 N N . LEU A 1 94 ? -6.440 -4.364 32.948 1.00 63.84 94 LEU A N 1
ATOM 790 C CA . LEU A 1 94 ? -5.922 -5.529 32.237 1.00 63.84 94 LEU A CA 1
ATOM 791 C C . LEU A 1 94 ? -5.100 -6.451 33.135 1.00 63.84 94 LEU A C 1
ATOM 793 O O . LEU A 1 94 ? -5.084 -7.662 32.922 1.00 63.84 94 LEU A O 1
ATOM 797 N N . GLN A 1 95 ? -4.474 -5.917 34.184 1.00 62.31 95 GLN A N 1
ATOM 798 C CA . GLN A 1 95 ? -3.608 -6.689 35.073 1.00 62.31 95 GLN A CA 1
ATOM 799 C C . GLN A 1 95 ? -4.350 -7.821 35.808 1.00 62.31 95 GLN A C 1
ATOM 801 O O . GLN A 1 95 ? -3.750 -8.857 36.095 1.00 62.31 95 GLN A O 1
ATOM 806 N N . ASN A 1 96 ? -5.657 -7.663 36.046 1.00 62.75 96 ASN A N 1
ATOM 807 C CA . ASN A 1 96 ? -6.487 -8.684 36.691 1.00 62.75 96 ASN A CA 1
ATOM 808 C C . ASN A 1 96 ? -6.958 -9.784 35.724 1.00 62.75 96 ASN A C 1
ATOM 810 O O . ASN A 1 96 ? -7.177 -10.914 36.154 1.00 62.75 96 ASN A O 1
ATOM 814 N N . GLU A 1 97 ? -7.095 -9.483 34.428 1.00 58.31 97 GLU A N 1
ATOM 815 C CA . GLU A 1 97 ? -7.518 -10.459 33.407 1.00 58.31 97 GLU A CA 1
ATOM 816 C C . GLU A 1 97 ? -6.321 -11.197 32.765 1.00 58.31 97 GLU A C 1
ATOM 818 O O . GLU A 1 97 ? -6.480 -12.291 32.225 1.00 58.31 97 GLU A O 1
ATOM 823 N N . ILE A 1 98 ? -5.110 -10.630 32.846 1.00 62.88 98 ILE A N 1
ATOM 824 C CA . ILE A 1 98 ? -3.897 -11.095 32.148 1.00 62.88 98 ILE A CA 1
ATOM 825 C C . ILE A 1 98 ? -3.046 -12.094 32.960 1.00 62.88 98 ILE A C 1
ATOM 827 O O . ILE A 1 98 ? -1.979 -12.507 32.515 1.00 62.88 98 ILE A O 1
ATOM 831 N N . SER A 1 99 ? -3.506 -12.599 34.107 1.00 59.69 99 SER A N 1
ATOM 832 C CA . SER A 1 99 ? -2.721 -13.540 34.937 1.00 59.69 99 SER A CA 1
ATOM 833 C C . SER A 1 99 ? -2.259 -14.828 34.222 1.00 59.69 99 SER A C 1
ATOM 835 O O . SER A 1 99 ? -1.473 -15.591 34.777 1.00 59.69 99 SER A O 1
ATOM 837 N N . LEU A 1 100 ? -2.765 -15.092 33.014 1.00 58.44 100 LEU A N 1
ATOM 838 C CA . LEU A 1 100 ? -2.397 -16.209 32.145 1.00 58.44 100 LEU A CA 1
ATOM 839 C C . LEU A 1 100 ? -1.182 -15.939 31.233 1.00 58.44 100 LEU A C 1
ATOM 841 O O . LEU A 1 100 ? -0.672 -16.887 30.641 1.00 58.44 100 LEU A O 1
ATOM 845 N N . LEU A 1 101 ? -0.730 -14.689 31.082 1.00 69.56 101 LEU A N 1
ATOM 846 C CA . LEU A 1 101 ? 0.441 -14.349 30.265 1.00 69.56 101 LEU A CA 1
ATOM 847 C C . LEU A 1 101 ? 1.722 -14.334 31.105 1.00 69.56 101 LEU A C 1
ATOM 849 O O . LEU A 1 101 ? 1.716 -13.974 32.281 1.00 69.56 101 LEU A O 1
ATOM 853 N N . GLU A 1 102 ? 2.839 -14.714 30.486 1.00 76.56 102 GLU A N 1
ATOM 854 C CA . GLU A 1 102 ? 4.157 -14.644 31.117 1.00 76.56 102 GLU A CA 1
ATOM 855 C C . GLU A 1 102 ? 4.521 -13.185 31.486 1.00 76.56 102 GLU A C 1
ATOM 857 O O . GLU A 1 102 ? 4.127 -12.229 30.814 1.00 76.56 102 GLU A O 1
ATOM 862 N N . SER A 1 103 ? 5.277 -12.985 32.571 1.00 77.50 103 SER A N 1
ATOM 863 C CA . SER A 1 103 ? 5.573 -11.648 33.121 1.00 77.50 103 SER A CA 1
ATOM 864 C C . SER A 1 103 ? 6.324 -10.725 32.151 1.00 77.50 103 SER A C 1
ATOM 866 O O . SER A 1 103 ? 6.090 -9.519 32.138 1.00 77.50 103 SER A O 1
ATOM 868 N N . ASN A 1 104 ? 7.180 -11.291 31.305 1.00 76.81 104 ASN A N 1
ATOM 869 C CA . ASN A 1 104 ? 7.864 -10.627 30.189 1.00 76.81 104 ASN A CA 1
ATOM 870 C C . ASN A 1 104 ? 6.879 -10.034 29.157 1.00 76.81 104 ASN A C 1
ATOM 872 O O . ASN A 1 104 ? 7.045 -8.887 28.753 1.00 76.81 104 ASN A O 1
ATOM 876 N N . ILE A 1 105 ? 5.820 -10.761 28.783 1.00 78.88 105 ILE A N 1
ATOM 877 C CA . ILE A 1 105 ? 4.770 -10.282 27.867 1.00 78.88 105 ILE A CA 1
ATOM 878 C C . ILE A 1 105 ? 4.066 -9.063 28.469 1.00 78.88 105 ILE A C 1
ATOM 880 O O . ILE A 1 105 ? 3.818 -8.077 27.777 1.00 78.88 105 ILE A O 1
ATOM 884 N N . ILE A 1 106 ? 3.773 -9.116 29.770 1.00 80.38 106 ILE A N 1
ATOM 885 C CA . ILE A 1 106 ? 3.135 -8.014 30.500 1.00 80.38 106 ILE A CA 1
ATOM 886 C C . ILE A 1 106 ? 4.049 -6.784 30.527 1.00 80.38 106 ILE A C 1
ATOM 888 O O . ILE A 1 106 ? 3.582 -5.666 30.306 1.00 80.38 106 ILE A O 1
ATOM 892 N N . GLU A 1 107 ? 5.349 -6.964 30.772 1.00 83.56 107 GLU A N 1
ATOM 893 C CA . GLU A 1 107 ? 6.317 -5.864 30.728 1.00 83.56 107 GLU A CA 1
ATOM 894 C C . GLU A 1 107 ? 6.428 -5.224 29.343 1.00 83.56 107 GLU A C 1
ATOM 896 O O . GLU A 1 107 ? 6.532 -4.001 29.245 1.00 83.56 107 GLU A O 1
ATOM 901 N N . ASP A 1 108 ? 6.387 -6.015 28.275 1.00 83.50 108 ASP A N 1
ATOM 902 C CA . ASP A 1 108 ? 6.439 -5.495 26.910 1.00 83.50 108 ASP A CA 1
ATOM 903 C C . ASP A 1 108 ? 5.155 -4.732 26.557 1.00 83.50 108 ASP A C 1
ATOM 905 O O . ASP A 1 108 ? 5.226 -3.607 26.055 1.00 83.50 108 ASP A O 1
ATOM 909 N N . ILE A 1 109 ? 3.981 -5.248 26.940 1.00 83.56 109 ILE A N 1
ATOM 910 C CA . ILE A 1 109 ? 2.705 -4.524 26.804 1.00 83.56 109 ILE A CA 1
ATOM 911 C C . ILE A 1 109 ? 2.754 -3.191 27.566 1.00 83.56 109 ILE A C 1
ATOM 913 O O . ILE A 1 109 ? 2.348 -2.159 27.028 1.00 83.56 109 ILE A O 1
ATOM 917 N N . ARG A 1 110 ? 3.326 -3.170 28.779 1.00 80.56 110 ARG A N 1
ATOM 918 C CA . ARG A 1 110 ? 3.543 -1.933 29.554 1.00 80.56 110 ARG A CA 1
ATOM 919 C C . ARG A 1 110 ? 4.478 -0.953 28.857 1.00 80.56 110 ARG A C 1
ATOM 921 O O . ARG A 1 110 ? 4.317 0.247 29.018 1.00 80.56 110 ARG A O 1
ATOM 928 N N . LYS A 1 111 ? 5.423 -1.422 28.044 1.00 82.94 111 LYS A N 1
ATOM 929 C CA . LYS A 1 111 ? 6.273 -0.565 27.197 1.00 82.94 111 LYS A CA 1
ATOM 930 C C . LYS A 1 111 ? 5.568 -0.123 25.909 1.00 82.94 111 LYS A C 1
ATOM 932 O O . LYS A 1 111 ? 6.224 0.406 25.013 1.00 82.94 111 LYS A O 1
ATOM 937 N N . ARG A 1 112 ? 4.243 -0.311 25.819 1.00 78.75 112 ARG A N 1
ATOM 938 C CA . ARG A 1 112 ? 3.407 -0.058 24.635 1.00 78.75 112 ARG A CA 1
ATOM 939 C C . ARG A 1 112 ? 3.802 -0.917 23.433 1.00 78.75 112 ARG A C 1
ATOM 941 O O . ARG A 1 112 ? 3.507 -0.565 22.291 1.00 78.75 112 ARG A O 1
ATOM 948 N N . ASP A 1 113 ? 4.450 -2.053 23.676 1.00 85.62 113 ASP A N 1
ATOM 949 C CA . ASP A 1 113 ? 4.787 -2.999 22.628 1.00 85.62 113 ASP A CA 1
ATOM 950 C C . ASP A 1 113 ? 3.592 -3.910 22.329 1.00 85.62 113 ASP A C 1
ATOM 952 O O . ASP A 1 113 ? 3.139 -4.695 23.162 1.00 85.62 113 ASP A O 1
ATOM 956 N N . ARG A 1 114 ? 3.070 -3.808 21.107 1.00 89.81 114 ARG A N 1
ATOM 957 C CA . ARG A 1 114 ? 1.941 -4.615 20.624 1.00 89.81 114 ARG A CA 1
ATOM 958 C C . ARG A 1 114 ? 2.384 -5.952 20.028 1.00 89.81 114 ARG A C 1
ATOM 960 O O . ARG A 1 114 ? 1.534 -6.793 19.727 1.00 89.81 114 ARG A O 1
ATOM 967 N N . ARG A 1 115 ? 3.692 -6.179 19.849 1.00 91.50 115 ARG A N 1
ATOM 968 C CA . ARG A 1 115 ? 4.243 -7.424 19.287 1.00 91.50 115 ARG A CA 1
ATOM 969 C C . ARG A 1 115 ? 3.764 -8.679 20.011 1.00 91.50 115 ARG A C 1
ATOM 971 O O . ARG A 1 115 ? 3.298 -9.582 19.314 1.00 91.50 115 ARG A O 1
ATOM 978 N N . PRO A 1 116 ? 3.741 -8.735 21.353 1.00 90.50 116 PRO A N 1
ATOM 979 C CA . PRO A 1 116 ? 3.228 -9.908 22.052 1.00 90.50 116 PRO A CA 1
ATOM 980 C C . PRO A 1 116 ? 1.722 -10.140 21.844 1.00 90.50 116 PRO A C 1
ATOM 982 O O . PRO A 1 116 ? 1.279 -11.280 21.774 1.00 90.50 116 PRO A O 1
ATOM 985 N N . LEU A 1 117 ? 0.913 -9.088 21.680 1.00 91.75 117 LEU A N 1
ATOM 986 C CA . LEU A 1 117 ? -0.520 -9.263 21.413 1.00 91.75 117 LEU A CA 1
ATOM 987 C C . LEU A 1 117 ? -0.788 -9.785 20.007 1.00 91.75 117 LEU A C 1
ATOM 989 O O . LEU A 1 117 ? -1.619 -10.672 19.831 1.00 91.75 117 LEU A O 1
ATOM 993 N N . MET A 1 118 ? -0.060 -9.283 19.009 1.00 94.62 118 MET A N 1
ATOM 994 C CA . MET A 1 118 ? -0.150 -9.857 17.668 1.00 94.62 118 MET A CA 1
ATOM 995 C C . MET A 1 118 ? 0.380 -11.285 17.638 1.00 94.62 118 MET A C 1
ATOM 997 O O . MET A 1 118 ? -0.146 -12.110 16.897 1.00 94.62 118 MET A O 1
ATOM 1001 N N . ALA A 1 119 ? 1.375 -11.606 18.468 1.00 92.69 119 ALA A N 1
ATOM 1002 C CA . ALA A 1 119 ? 1.844 -12.972 18.614 1.00 92.69 119 ALA A CA 1
ATOM 1003 C C . ALA A 1 119 ? 0.722 -13.918 19.033 1.00 92.69 119 ALA A C 1
ATOM 1005 O O . ALA A 1 119 ? 0.486 -14.938 18.385 1.00 92.69 119 ALA A O 1
ATOM 1006 N N . LEU A 1 120 ? 0.009 -13.531 20.090 1.00 92.06 120 LEU A N 1
ATOM 1007 C CA . LEU A 1 120 ? -1.141 -14.259 20.607 1.00 92.06 120 LEU A CA 1
ATOM 1008 C C . LEU A 1 120 ? -2.262 -14.327 19.573 1.00 92.06 120 LEU A C 1
ATOM 1010 O O . LEU A 1 120 ? -2.828 -15.391 19.350 1.00 92.06 120 LEU A O 1
ATOM 1014 N N . LEU A 1 121 ? -2.548 -13.223 18.885 1.00 95.19 121 LEU A N 1
ATOM 1015 C CA . LEU A 1 121 ? -3.540 -13.196 17.817 1.00 95.19 121 LEU A CA 1
ATOM 1016 C C . LEU A 1 121 ? -3.227 -14.235 16.726 1.00 95.19 121 LEU A C 1
ATOM 1018 O O . LEU A 1 121 ? -4.108 -14.990 16.324 1.00 95.19 121 LEU A O 1
ATOM 1022 N N . LEU A 1 122 ? -1.973 -14.312 16.273 1.00 94.19 122 LEU A N 1
ATOM 1023 C CA . LEU A 1 122 ? -1.550 -15.255 15.234 1.00 94.19 122 LEU A CA 1
ATOM 1024 C C . LEU A 1 122 ? -1.616 -16.719 15.688 1.00 94.19 122 LEU A C 1
ATOM 1026 O O . LEU A 1 122 ? -1.855 -17.602 14.863 1.00 94.19 122 LEU A O 1
ATOM 1030 N N . THR A 1 123 ? -1.413 -16.997 16.976 1.00 93.44 123 THR A N 1
ATOM 1031 C CA . THR A 1 123 ? -1.475 -18.361 17.519 1.00 93.44 123 THR A CA 1
ATOM 1032 C C . THR A 1 123 ? -2.886 -18.775 17.933 1.00 93.44 123 THR A C 1
ATOM 1034 O O . THR A 1 123 ? -3.185 -19.962 17.930 1.00 93.44 123 THR A O 1
ATOM 1037 N N . CYS A 1 124 ? -3.798 -17.845 18.215 1.00 94.75 124 CYS A N 1
ATOM 1038 C CA . CYS A 1 124 ? -5.137 -18.174 18.720 1.00 94.75 124 CYS A CA 1
ATOM 1039 C C . CYS A 1 124 ? -6.199 -18.401 17.630 1.00 94.75 124 CYS A C 1
ATOM 1041 O O . CYS A 1 124 ? -7.339 -18.732 17.951 1.00 94.75 124 CYS A O 1
ATOM 1043 N N . LEU A 1 125 ? -5.856 -18.243 16.347 1.00 96.56 125 LEU A N 1
ATOM 1044 C CA . LEU A 1 125 ? -6.795 -18.379 15.230 1.00 96.56 125 LEU A CA 1
ATOM 1045 C C . LEU A 1 125 ? -6.561 -19.687 14.452 1.00 96.56 125 LEU A C 1
ATOM 1047 O O . LEU A 1 125 ? -5.703 -19.743 13.567 1.00 96.56 125 LEU A O 1
ATOM 1051 N N . PRO A 1 126 ? -7.323 -20.763 14.733 1.00 96.00 126 PRO A N 1
ATOM 1052 C CA . PRO A 1 126 ? -7.040 -22.095 14.190 1.00 96.00 126 PRO A CA 1
ATOM 1053 C C . PRO A 1 126 ? -7.353 -22.237 12.692 1.00 96.00 126 PRO A C 1
ATOM 1055 O O . PRO A 1 126 ? -6.817 -23.129 12.034 1.00 96.00 126 PRO A O 1
ATOM 1058 N N . ASN A 1 127 ? -8.224 -21.381 12.148 1.00 97.38 127 ASN A N 1
ATOM 1059 C CA . ASN A 1 127 ? -8.704 -21.452 10.765 1.00 97.38 127 ASN A CA 1
ATOM 1060 C C . ASN A 1 127 ? -8.151 -20.351 9.858 1.00 97.38 127 ASN A C 1
ATOM 1062 O O . ASN A 1 127 ? -8.645 -20.169 8.746 1.00 97.38 127 ASN A O 1
ATOM 1066 N N . ILE A 1 128 ? -7.104 -19.655 10.299 1.00 98.12 128 ILE A N 1
ATOM 1067 C CA . ILE A 1 128 ? -6.497 -18.595 9.505 1.00 98.12 128 ILE A CA 1
ATOM 1068 C C . ILE A 1 128 ? -5.900 -19.158 8.208 1.00 98.12 128 ILE A C 1
ATOM 1070 O O . ILE A 1 128 ? -5.099 -20.094 8.218 1.00 98.12 128 ILE A O 1
ATOM 1074 N N . THR A 1 129 ? -6.311 -18.582 7.078 1.00 98.12 129 THR A N 1
ATOM 1075 C CA . THR A 1 129 ? -5.877 -18.998 5.734 1.00 98.12 129 THR A CA 1
ATOM 1076 C C . THR A 1 129 ? -5.073 -17.928 5.012 1.00 98.12 129 THR A C 1
ATOM 1078 O O . THR A 1 129 ? -4.226 -18.284 4.185 1.00 98.12 129 THR A O 1
ATOM 1081 N N . ARG A 1 130 ? -5.312 -16.650 5.342 1.00 98.06 130 ARG A N 1
ATOM 1082 C CA . ARG A 1 130 ? -4.672 -15.482 4.729 1.00 98.06 130 ARG A CA 1
ATOM 1083 C C . ARG A 1 130 ? -4.255 -14.466 5.783 1.00 98.06 130 ARG A C 1
ATOM 1085 O O . ARG A 1 130 ? -5.028 -14.153 6.686 1.00 98.06 130 ARG A O 1
ATOM 1092 N N . ILE A 1 131 ? -3.047 -13.933 5.652 1.00 97.50 131 ILE A N 1
ATOM 1093 C CA . ILE A 1 131 ? -2.553 -12.834 6.484 1.00 97.50 131 ILE A CA 1
ATOM 1094 C C . ILE A 1 131 ? -1.929 -11.778 5.577 1.00 97.50 131 ILE A C 1
ATOM 1096 O O . ILE A 1 131 ? -1.021 -12.080 4.804 1.00 97.50 131 ILE A O 1
ATOM 1100 N N . TYR A 1 132 ? -2.367 -10.534 5.729 1.00 96.56 132 TYR A N 1
ATOM 1101 C CA . TYR A 1 132 ? -1.748 -9.347 5.148 1.00 96.56 132 TYR A CA 1
ATOM 1102 C C . TYR A 1 132 ? -1.306 -8.458 6.301 1.00 96.56 132 TYR A C 1
ATOM 1104 O O . TYR A 1 132 ? -2.147 -8.037 7.087 1.00 96.56 132 TYR A O 1
ATOM 1112 N N . THR A 1 133 ? -0.010 -8.196 6.451 1.00 95.88 133 THR A N 1
ATOM 1113 C CA . THR A 1 133 ? 0.492 -7.493 7.639 1.00 95.88 133 THR A CA 1
ATOM 1114 C C . THR A 1 133 ? 1.633 -6.530 7.339 1.00 95.88 133 THR A C 1
ATOM 1116 O O . THR A 1 133 ? 2.502 -6.824 6.522 1.00 95.88 133 THR A O 1
ATOM 1119 N N . HIS A 1 134 ? 1.632 -5.383 8.014 1.00 94.12 134 HIS A N 1
ATOM 1120 C CA . HIS A 1 134 ? 2.733 -4.426 8.062 1.00 94.12 134 HIS A CA 1
ATOM 1121 C C . HIS A 1 134 ? 3.525 -4.620 9.355 1.00 94.12 134 HIS A C 1
ATOM 1123 O O . HIS A 1 134 ? 2.984 -4.380 10.432 1.00 94.12 134 HIS A O 1
ATOM 1129 N N . VAL A 1 135 ? 4.787 -5.030 9.260 1.00 94.25 135 VAL A N 1
ATOM 1130 C CA . VAL A 1 135 ? 5.592 -5.479 10.406 1.00 94.25 135 VAL A CA 1
ATOM 1131 C C . VAL A 1 135 ? 6.735 -4.505 10.715 1.00 94.25 135 VAL A C 1
ATOM 1133 O O . VAL A 1 135 ? 7.326 -3.947 9.783 1.00 94.25 135 VAL A O 1
ATOM 1136 N N . PRO A 1 136 ? 7.056 -4.276 11.999 1.00 92.50 136 PRO A N 1
ATOM 1137 C CA . PRO A 1 136 ? 8.135 -3.384 12.408 1.00 92.50 136 PRO A CA 1
ATOM 1138 C C . PRO A 1 136 ? 9.497 -3.934 11.975 1.00 92.50 136 PRO A C 1
ATOM 1140 O O . PRO A 1 136 ? 9.690 -5.141 11.825 1.00 92.50 136 PRO A O 1
ATOM 1143 N N . GLN A 1 137 ? 10.476 -3.041 11.838 1.00 86.50 137 GLN A N 1
ATOM 1144 C CA . GLN A 1 137 ? 11.859 -3.412 11.557 1.00 86.50 137 GLN A CA 1
ATOM 1145 C C . GLN A 1 137 ? 12.753 -3.119 12.774 1.00 86.50 137 GLN A C 1
ATOM 1147 O O . GLN A 1 137 ? 12.905 -1.945 13.121 1.00 86.50 137 GLN A O 1
ATOM 1152 N N . PRO A 1 138 ? 13.423 -4.123 13.377 1.00 90.25 138 PRO A N 1
ATOM 1153 C CA . PRO A 1 138 ? 13.221 -5.578 13.254 1.00 90.25 138 PRO A CA 1
ATOM 1154 C C . PRO A 1 138 ? 12.043 -6.106 14.105 1.00 90.25 138 PRO A C 1
ATOM 1156 O O . PRO A 1 138 ? 11.647 -5.472 15.090 1.00 90.25 138 PRO A O 1
ATOM 1159 N N . ASP A 1 139 ? 11.549 -7.312 13.788 1.00 91.38 139 ASP A N 1
ATOM 1160 C CA . ASP A 1 139 ? 10.523 -8.013 14.585 1.00 91.38 139 ASP A CA 1
ATOM 1161 C C . ASP A 1 139 ? 11.015 -9.375 15.124 1.00 91.38 139 ASP A C 1
ATOM 1163 O O . ASP A 1 139 ? 10.765 -10.433 14.529 1.00 91.38 139 ASP A O 1
ATOM 1167 N N . PRO A 1 140 ? 11.708 -9.386 16.278 1.00 90.06 140 PRO A N 1
ATOM 1168 C CA . PRO A 1 140 ? 12.178 -10.628 16.886 1.00 90.06 140 PRO A CA 1
ATOM 1169 C C . PRO A 1 140 ? 11.035 -11.511 17.409 1.00 90.06 140 PRO A C 1
ATOM 1171 O O . PRO A 1 140 ? 11.214 -12.724 17.535 1.00 90.06 140 PRO A O 1
ATOM 1174 N N . VAL A 1 141 ? 9.868 -10.932 17.703 1.00 90.56 141 VAL A N 1
ATOM 1175 C CA . VAL A 1 141 ? 8.720 -11.659 18.254 1.00 90.56 141 VAL A CA 1
ATOM 1176 C C . VAL A 1 141 ? 8.060 -12.479 17.151 1.00 90.56 141 VAL A C 1
ATOM 1178 O O . VAL A 1 141 ? 7.905 -13.691 17.305 1.00 90.56 141 VAL A O 1
ATOM 1181 N N . LEU A 1 142 ? 7.779 -11.866 15.994 1.00 93.19 142 LEU A N 1
ATOM 1182 C CA . LEU A 1 142 ? 7.307 -12.593 14.812 1.00 93.19 142 LEU A CA 1
ATOM 1183 C C . LEU A 1 142 ? 8.270 -13.722 14.431 1.00 93.19 142 LEU A C 1
ATOM 1185 O O . LEU A 1 142 ? 7.839 -14.854 14.190 1.00 93.19 142 LEU A O 1
ATOM 1189 N N . HIS A 1 143 ? 9.574 -13.429 14.418 1.00 94.25 143 HIS A N 1
ATOM 1190 C CA . HIS A 1 143 ? 10.603 -14.423 14.135 1.00 94.25 143 HIS A CA 1
ATOM 1191 C C . HIS A 1 143 ? 10.508 -15.637 15.073 1.00 94.25 143 HIS A C 1
ATOM 1193 O O . HIS A 1 143 ? 10.495 -16.784 14.613 1.00 94.25 143 HIS A O 1
ATOM 1199 N N . ALA A 1 144 ? 10.428 -15.390 16.384 1.00 93.00 144 ALA A N 1
ATOM 1200 C CA . ALA A 1 144 ? 10.356 -16.436 17.398 1.00 93.00 144 ALA A CA 1
ATOM 1201 C C . ALA A 1 144 ? 9.118 -17.326 17.218 1.00 93.00 144 ALA A C 1
ATOM 1203 O O . ALA A 1 144 ? 9.243 -18.552 17.244 1.00 93.00 144 ALA A O 1
ATOM 1204 N N . ILE A 1 145 ? 7.952 -16.734 16.947 1.00 93.38 145 ILE A N 1
ATOM 1205 C CA . ILE A 1 145 ? 6.695 -17.471 16.747 1.00 93.38 145 ILE A CA 1
ATOM 1206 C C . ILE A 1 145 ? 6.762 -18.339 15.502 1.00 93.38 145 ILE A C 1
ATOM 1208 O O . ILE A 1 145 ? 6.474 -19.532 15.569 1.00 93.38 145 ILE A O 1
ATOM 1212 N N . LEU A 1 146 ? 7.159 -17.770 14.359 1.00 95.25 146 LEU A N 1
ATOM 1213 C CA . LEU A 1 146 ? 7.239 -18.529 13.113 1.00 95.25 146 LEU A CA 1
ATOM 1214 C C . LEU A 1 146 ? 8.226 -19.694 13.256 1.00 95.25 146 LEU A C 1
ATOM 1216 O O . LEU A 1 146 ? 7.969 -20.797 12.772 1.00 95.25 146 LEU A O 1
ATOM 1220 N N . ARG A 1 147 ? 9.336 -19.475 13.970 1.00 94.12 147 ARG A N 1
ATOM 1221 C CA . ARG A 1 147 ? 10.313 -20.520 14.281 1.00 94.12 147 ARG A CA 1
ATOM 1222 C C . ARG A 1 147 ? 9.745 -21.590 15.214 1.00 94.12 147 ARG A C 1
ATOM 1224 O O . ARG A 1 147 ? 9.971 -22.773 14.971 1.00 94.12 147 ARG A O 1
ATOM 1231 N N . GLN A 1 148 ? 9.003 -21.206 16.249 1.00 92.81 148 GLN A N 1
ATOM 1232 C CA . GLN A 1 148 ? 8.353 -22.147 17.160 1.00 92.81 148 GLN A CA 1
ATOM 1233 C C . GLN A 1 148 ? 7.311 -22.997 16.428 1.00 92.81 148 GLN A C 1
ATOM 1235 O O . GLN A 1 148 ? 7.337 -24.219 16.543 1.00 92.81 148 GLN A O 1
ATOM 1240 N N . ILE A 1 149 ? 6.462 -22.378 15.605 1.00 93.31 149 ILE A N 1
ATOM 1241 C CA . ILE A 1 149 ? 5.469 -23.077 14.778 1.00 93.31 149 ILE A CA 1
ATOM 1242 C C . ILE A 1 149 ? 6.158 -24.075 13.846 1.00 93.31 149 ILE A C 1
ATOM 1244 O O . ILE A 1 149 ? 5.735 -25.228 13.762 1.00 93.31 149 ILE A O 1
ATOM 1248 N N . LEU A 1 150 ? 7.252 -23.672 13.195 1.00 92.69 150 LEU A N 1
ATOM 1249 C CA . LEU A 1 150 ? 8.032 -24.553 12.328 1.00 92.69 150 LEU A CA 1
ATOM 1250 C C . LEU A 1 150 ? 8.610 -25.763 13.085 1.00 92.69 150 LEU A C 1
ATOM 1252 O O . LEU A 1 150 ? 8.542 -26.894 12.591 1.00 92.69 150 LEU A O 1
ATOM 1256 N N . ASN A 1 151 ? 9.145 -25.547 14.289 1.00 91.56 151 ASN A N 1
ATOM 1257 C CA . ASN A 1 151 ? 9.647 -26.626 15.142 1.00 91.56 151 ASN A CA 1
ATOM 1258 C C . ASN A 1 151 ? 8.516 -27.592 15.525 1.00 91.56 151 ASN A C 1
ATOM 1260 O O . ASN A 1 151 ? 8.675 -28.806 15.403 1.00 91.56 151 ASN A O 1
ATOM 1264 N N . CYS A 1 152 ? 7.349 -27.068 15.906 1.00 90.50 152 CYS A N 1
ATOM 1265 C CA . CYS A 1 152 ? 6.191 -27.885 16.257 1.00 90.50 152 CYS A CA 1
ATOM 1266 C C . CYS A 1 152 ? 5.612 -28.655 15.059 1.00 90.50 152 CYS A C 1
ATOM 1268 O O . CYS A 1 152 ? 5.095 -29.750 15.244 1.00 90.50 152 CYS A O 1
ATOM 1270 N N . GLN A 1 153 ? 5.705 -28.132 13.832 1.00 90.50 153 GLN A N 1
ATOM 1271 C CA . GLN A 1 153 ? 5.292 -28.857 12.620 1.00 90.50 153 GLN A CA 1
ATOM 1272 C C . GLN A 1 153 ? 6.235 -30.017 12.263 1.00 90.50 153 GLN A C 1
ATOM 1274 O O . GLN A 1 153 ? 5.865 -30.875 11.461 1.00 90.50 153 GLN A O 1
ATOM 1279 N N . SER A 1 154 ? 7.447 -30.038 12.823 1.00 86.69 154 SER A N 1
ATOM 1280 C CA . SER A 1 154 ? 8.463 -31.057 12.540 1.00 86.69 154 SER A CA 1
ATOM 1281 C C . SER A 1 154 ? 8.441 -32.237 13.520 1.00 86.69 154 SER A C 1
ATOM 1283 O O . SER A 1 154 ? 9.061 -33.252 13.219 1.00 86.69 154 SER A O 1
ATOM 1285 N N . GLY A 1 155 ? 7.750 -32.117 14.659 1.00 86.44 155 GLY A N 1
ATOM 1286 C CA . GLY A 1 155 ? 7.636 -33.181 15.664 1.00 86.44 155 GLY A CA 1
ATOM 1287 C C . GLY A 1 155 ? 6.531 -34.205 15.377 1.00 86.44 155 GLY A C 1
ATOM 1288 O O . GLY A 1 155 ? 5.727 -34.028 14.462 1.00 86.44 155 GLY A O 1
ATOM 1289 N N . ASP A 1 156 ? 6.472 -35.252 16.207 1.00 86.81 156 ASP A N 1
ATOM 1290 C CA . ASP A 1 156 ? 5.519 -36.373 16.082 1.00 86.81 156 ASP A CA 1
ATOM 1291 C C . ASP A 1 156 ? 4.048 -35.959 16.280 1.00 86.81 156 ASP A C 1
ATOM 1293 O O . ASP A 1 156 ? 3.137 -36.606 15.766 1.00 86.81 156 ASP A O 1
ATOM 1297 N N . SER A 1 157 ? 3.817 -34.839 16.973 1.00 85.06 157 SER A N 1
ATOM 1298 C CA . SER A 1 157 ? 2.495 -34.257 17.228 1.00 85.06 157 SER A CA 1
ATOM 1299 C C . SER A 1 157 ? 2.411 -32.862 16.599 1.00 85.06 157 SER A C 1
ATOM 1301 O O . SER A 1 157 ? 2.660 -31.867 17.288 1.00 85.06 157 SER A O 1
ATOM 1303 N N . PRO A 1 158 ? 2.112 -32.754 15.289 1.00 81.19 158 PRO A N 1
ATOM 1304 C CA . PRO A 1 158 ? 2.135 -31.481 14.588 1.00 81.19 158 PRO A CA 1
ATOM 1305 C C . PRO A 1 158 ? 1.106 -30.515 15.179 1.00 81.19 158 PRO A C 1
ATOM 1307 O O . PRO A 1 158 ? -0.093 -30.785 15.218 1.00 81.19 158 PRO A O 1
ATOM 1310 N N . SER A 1 159 ? 1.597 -29.362 15.624 1.00 80.06 159 SER A N 1
ATOM 1311 C CA . SER A 1 159 ? 0.769 -28.260 16.111 1.00 80.06 159 SER A CA 1
ATOM 1312 C C . SER A 1 159 ? -0.240 -27.798 15.052 1.00 80.06 159 SER A C 1
ATOM 1314 O O . SER A 1 159 ? 0.112 -27.618 13.885 1.00 80.06 159 SER A O 1
ATOM 1316 N N . ALA A 1 160 ? -1.472 -27.506 15.480 1.00 86.81 160 ALA A N 1
ATOM 1317 C CA . ALA A 1 160 ? -2.515 -26.952 14.617 1.00 86.81 160 ALA A CA 1
ATOM 1318 C C . ALA A 1 160 ? -2.286 -25.470 14.244 1.00 86.81 160 ALA A C 1
ATOM 1320 O O . ALA A 1 160 ? -2.898 -24.985 13.288 1.00 86.81 160 ALA A O 1
ATOM 1321 N N . HIS A 1 161 ? -1.404 -24.753 14.951 1.00 92.00 161 HIS A N 1
ATOM 1322 C CA . HIS A 1 161 ? -1.139 -23.329 14.715 1.00 92.00 161 HIS A CA 1
ATOM 1323 C C . HIS A 1 161 ? -0.667 -23.062 13.281 1.00 92.00 161 HIS A C 1
ATOM 1325 O O . HIS A 1 161 ? 0.285 -23.687 12.804 1.00 92.00 161 HIS A O 1
ATOM 1331 N N . LEU A 1 162 ? -1.352 -22.138 12.599 1.00 94.06 162 LEU A N 1
ATOM 1332 C CA . LEU A 1 162 ? -1.127 -21.772 11.194 1.00 94.06 162 LEU A CA 1
ATOM 1333 C C . LEU A 1 162 ? -1.111 -22.966 10.219 1.00 94.06 162 LEU A C 1
ATOM 1335 O O . LEU A 1 162 ? -0.619 -22.839 9.104 1.00 94.06 162 LEU A O 1
ATOM 1339 N N . SER A 1 163 ? -1.669 -24.122 10.596 1.00 94.75 163 SER A N 1
ATOM 1340 C CA . SER A 1 163 ? -1.686 -25.330 9.751 1.00 94.75 163 SER A CA 1
ATOM 1341 C C . SER A 1 163 ? -2.545 -25.183 8.490 1.00 94.75 163 SER A C 1
ATOM 1343 O O . SER A 1 163 ? -2.407 -25.964 7.550 1.00 94.75 163 SER A O 1
ATOM 1345 N N . LYS A 1 164 ? -3.427 -24.177 8.469 1.00 96.88 164 LYS A N 1
ATOM 13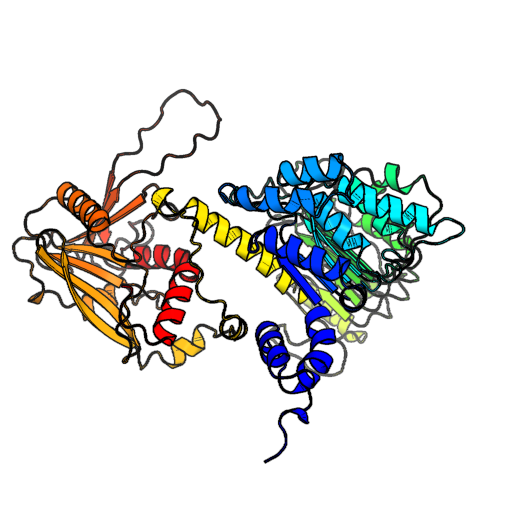46 C CA . LYS A 1 164 ? -4.277 -23.804 7.332 1.00 96.88 164 LYS A CA 1
ATOM 1347 C C . LYS A 1 164 ? -3.801 -22.540 6.616 1.00 96.88 164 LYS A C 1
ATOM 1349 O O . LYS A 1 164 ? -4.399 -22.170 5.606 1.00 96.88 164 LYS A O 1
ATOM 1354 N N . LEU A 1 165 ? -2.729 -21.898 7.095 1.00 97.94 165 LEU A N 1
ATOM 1355 C CA . LEU A 1 165 ? -2.220 -20.671 6.495 1.00 97.94 165 LEU A CA 1
ATOM 1356 C C . LEU A 1 165 ? -1.674 -20.994 5.106 1.00 97.94 165 LEU A C 1
ATOM 1358 O O . LEU A 1 165 ? -0.673 -21.699 4.983 1.00 97.94 165 LEU A O 1
ATOM 1362 N N . SER A 1 166 ? -2.353 -20.489 4.082 1.00 97.81 166 SER A N 1
ATOM 1363 C CA . SER A 1 166 ? -2.042 -20.734 2.673 1.00 97.81 166 SER A CA 1
ATOM 1364 C C . SER A 1 166 ? -1.425 -19.518 1.985 1.00 97.81 166 SER A C 1
ATOM 1366 O O . SER A 1 166 ? -0.664 -19.685 1.033 1.00 97.81 166 SER A O 1
ATOM 1368 N N . GLU A 1 167 ? -1.684 -18.318 2.505 1.00 98.12 167 GLU A N 1
ATOM 1369 C CA . GLU A 1 167 ? -1.230 -17.053 1.937 1.00 98.12 167 GLU A CA 1
ATOM 1370 C C . GLU A 1 167 ? -0.721 -16.106 3.029 1.00 98.12 167 GLU A C 1
ATOM 1372 O O . GLU A 1 167 ? -1.404 -15.856 4.024 1.00 98.12 167 GLU A O 1
ATOM 1377 N N . LEU A 1 168 ? 0.479 -15.564 2.825 1.00 97.75 168 LEU A N 1
ATOM 1378 C CA . LEU A 1 168 ? 1.100 -14.581 3.705 1.00 97.75 168 LEU A CA 1
ATOM 1379 C C . LEU A 1 168 ? 1.682 -13.441 2.869 1.00 97.75 168 LEU A C 1
ATOM 1381 O O . LEU A 1 168 ? 2.545 -13.663 2.022 1.00 97.75 168 LEU A O 1
ATOM 1385 N N . SER A 1 169 ? 1.242 -12.219 3.142 1.00 97.12 169 SER A N 1
ATOM 1386 C CA . SER A 1 169 ? 1.783 -10.994 2.558 1.00 97.12 169 SER A CA 1
ATOM 1387 C C . SER A 1 169 ? 2.318 -10.091 3.659 1.00 97.12 169 SER A C 1
ATOM 1389 O O . SER A 1 169 ? 1.579 -9.701 4.563 1.00 97.12 169 SER A O 1
ATOM 1391 N N . VAL A 1 170 ? 3.603 -9.759 3.578 1.00 96.25 170 VAL A N 1
ATOM 1392 C CA . VAL A 1 170 ? 4.317 -8.986 4.594 1.00 96.25 170 VAL A CA 1
ATOM 1393 C C . VAL A 1 170 ? 4.849 -7.702 3.975 1.00 96.25 170 VAL A C 1
ATOM 1395 O O . VAL A 1 170 ? 5.522 -7.730 2.945 1.00 96.25 170 VAL A O 1
ATOM 1398 N N . PHE A 1 171 ? 4.563 -6.588 4.632 1.00 94.94 171 PHE A N 1
ATOM 1399 C CA . PHE A 1 171 ? 4.994 -5.241 4.281 1.00 94.94 171 PHE A CA 1
ATOM 1400 C C . PHE A 1 171 ? 5.830 -4.669 5.420 1.00 94.94 171 PHE A C 1
ATOM 1402 O O . PHE A 1 171 ? 5.594 -5.031 6.573 1.00 94.94 171 PHE A O 1
ATOM 1409 N N . PRO A 1 172 ? 6.770 -3.754 5.152 1.00 93.56 172 PRO A N 1
ATOM 1410 C CA . PRO A 1 172 ? 7.411 -3.012 6.218 1.00 93.56 172 PRO A CA 1
ATOM 1411 C C . PRO A 1 172 ? 6.395 -2.037 6.818 1.00 93.56 172 PRO A C 1
ATOM 1413 O O . PRO A 1 172 ? 5.597 -1.431 6.097 1.00 93.56 172 PRO A O 1
ATOM 1416 N N . GLU A 1 173 ? 6.411 -1.893 8.137 1.00 90.81 173 GLU A N 1
ATOM 1417 C CA . GLU A 1 173 ? 5.590 -0.921 8.852 1.00 90.81 173 GLU A CA 1
ATOM 1418 C C . GLU A 1 173 ? 5.857 0.494 8.356 1.00 90.81 173 GLU A C 1
ATOM 1420 O O . GLU A 1 173 ? 6.984 0.854 8.041 1.00 90.81 173 GLU A O 1
ATOM 1425 N N . VAL A 1 174 ? 4.817 1.316 8.265 1.00 85.50 174 VAL A N 1
ATOM 1426 C CA . VAL A 1 174 ? 4.959 2.680 7.773 1.00 85.50 174 VAL A CA 1
ATOM 1427 C C . VAL A 1 174 ? 5.411 3.548 8.933 1.00 85.50 174 VAL A C 1
ATOM 1429 O O . VAL A 1 174 ? 4.716 3.657 9.941 1.00 85.50 174 VAL A O 1
ATOM 1432 N N . ASN A 1 175 ? 6.571 4.191 8.800 1.00 81.38 175 ASN A N 1
ATOM 1433 C CA . ASN A 1 175 ? 6.965 5.192 9.779 1.00 81.38 175 ASN A CA 1
ATOM 1434 C C . ASN A 1 175 ? 6.034 6.400 9.645 1.00 81.38 175 ASN A C 1
ATOM 1436 O O . ASN A 1 175 ? 6.042 7.095 8.632 1.00 81.38 175 ASN A O 1
ATOM 1440 N N . ILE A 1 176 ? 5.205 6.593 10.664 1.00 74.56 176 ILE A N 1
ATOM 1441 C CA . ILE A 1 176 ? 4.259 7.700 10.750 1.00 74.56 176 ILE A CA 1
ATOM 1442 C C . ILE A 1 176 ? 5.029 8.944 11.187 1.00 74.56 176 ILE A C 1
ATOM 1444 O O . ILE A 1 176 ? 4.979 9.952 10.503 1.00 74.56 176 ILE A O 1
ATOM 1448 N N . ARG A 1 177 ? 5.850 8.874 12.241 1.00 70.38 177 ARG A N 1
ATOM 1449 C CA . ARG A 1 177 ? 6.393 10.060 12.935 1.00 70.38 177 ARG A CA 1
ATOM 1450 C C . ARG A 1 177 ? 7.195 11.013 12.051 1.00 70.38 177 ARG A C 1
ATOM 1452 O O . ARG A 1 177 ? 7.061 12.221 12.209 1.00 70.38 177 ARG A O 1
ATOM 1459 N N . ASN A 1 178 ? 7.996 10.476 11.138 1.00 67.88 178 ASN A N 1
ATOM 1460 C CA . ASN A 1 178 ? 8.840 11.287 10.272 1.00 67.88 178 ASN A CA 1
ATOM 1461 C C . ASN A 1 178 ? 8.266 11.271 8.853 1.00 67.88 178 ASN A C 1
ATOM 1463 O O . ASN A 1 178 ? 7.937 10.180 8.370 1.00 67.88 178 ASN A O 1
ATOM 1467 N N . PRO A 1 179 ? 8.181 12.430 8.163 1.00 60.03 179 PRO A N 1
ATOM 1468 C CA . PRO A 1 179 ? 7.922 12.425 6.731 1.00 60.03 179 PRO A CA 1
ATOM 1469 C C . PRO A 1 179 ? 8.919 11.459 6.085 1.00 60.03 179 PRO A C 1
ATOM 1471 O O . PRO A 1 179 ? 10.062 11.373 6.548 1.00 60.03 179 PRO A O 1
ATOM 1474 N N . PRO A 1 180 ? 8.488 10.662 5.095 1.00 58.16 180 PRO A N 1
ATOM 1475 C CA . PRO A 1 180 ? 9.320 9.610 4.547 1.00 58.16 180 PRO A CA 1
ATOM 1476 C C . PRO A 1 180 ? 10.559 10.242 3.915 1.00 58.16 180 PRO A C 1
ATOM 1478 O O . PRO A 1 180 ? 10.523 10.645 2.755 1.00 58.16 180 PRO A O 1
ATOM 1481 N N . ASP A 1 181 ? 11.667 10.291 4.660 1.00 69.25 181 ASP A N 1
ATOM 1482 C CA . ASP A 1 181 ? 12.979 10.401 4.050 1.00 69.25 181 ASP A CA 1
ATOM 1483 C C . ASP A 1 181 ? 13.060 9.216 3.093 1.00 69.25 181 ASP A C 1
ATOM 1485 O O . ASP A 1 181 ? 12.993 8.047 3.495 1.00 69.25 181 ASP A O 1
ATOM 1489 N N . TYR A 1 182 ? 13.114 9.525 1.799 1.00 67.50 182 TYR A N 1
ATOM 1490 C CA . TYR A 1 182 ? 13.142 8.527 0.742 1.00 67.50 182 TYR A CA 1
ATOM 1491 C C . TYR A 1 182 ? 14.277 7.519 0.947 1.00 67.50 182 TYR A C 1
ATOM 1493 O O . TYR A 1 182 ? 14.148 6.382 0.490 1.00 67.50 182 TYR A O 1
ATOM 1501 N N . ASN A 1 183 ? 15.332 7.910 1.668 1.00 71.88 183 ASN A N 1
ATOM 1502 C CA . ASN A 1 183 ? 16.483 7.073 1.966 1.00 71.88 183 ASN A CA 1
ATOM 1503 C C . ASN A 1 183 ? 16.283 6.151 3.174 1.00 71.88 183 ASN A C 1
ATOM 1505 O O . ASN A 1 183 ? 16.941 5.117 3.246 1.00 71.88 183 ASN A O 1
ATOM 1509 N N . ASN A 1 184 ? 15.373 6.475 4.096 1.00 77.31 184 ASN A N 1
ATOM 1510 C CA . ASN A 1 184 ? 15.180 5.726 5.338 1.00 77.31 184 ASN A CA 1
ATOM 1511 C C . ASN A 1 184 ? 13.828 5.007 5.367 1.00 77.31 184 ASN A C 1
ATOM 1513 O O . ASN A 1 184 ? 13.051 5.097 6.322 1.00 77.31 184 ASN A O 1
ATOM 1517 N N . ARG A 1 185 ? 13.512 4.311 4.269 1.00 81.19 185 ARG A N 1
ATOM 1518 C CA . ARG A 1 185 ? 12.319 3.470 4.235 1.00 81.19 185 ARG A CA 1
ATOM 1519 C C . ARG A 1 185 ? 12.550 2.224 5.089 1.00 81.19 185 ARG A C 1
ATOM 1521 O O . ARG A 1 185 ? 13.572 1.565 4.909 1.00 81.19 185 ARG A O 1
ATOM 1528 N N . PRO A 1 186 ? 11.593 1.867 5.956 1.00 86.56 186 PRO A N 1
ATOM 1529 C CA . PRO A 1 186 ? 11.658 0.624 6.701 1.00 86.56 186 PRO A CA 1
ATOM 1530 C C . PRO A 1 186 ? 11.648 -0.571 5.742 1.00 86.56 186 PRO A C 1
ATOM 1532 O O . PRO A 1 186 ? 11.048 -0.527 4.663 1.00 86.56 186 PRO A O 1
ATOM 1535 N N . LEU A 1 187 ? 12.331 -1.634 6.145 1.00 90.88 187 LEU A N 1
ATOM 1536 C CA . LEU A 1 187 ? 12.581 -2.840 5.366 1.00 90.88 187 LEU A CA 1
ATOM 1537 C C . LEU A 1 187 ? 12.243 -4.072 6.175 1.00 90.88 187 LEU A C 1
ATOM 1539 O O . LEU A 1 187 ? 12.369 -4.111 7.396 1.00 90.88 187 LEU A O 1
ATOM 1543 N N . LEU A 1 188 ? 11.943 -5.134 5.454 1.00 93.62 188 LEU A N 1
ATOM 1544 C CA . LEU A 1 188 ? 11.869 -6.465 6.017 1.00 93.62 188 LEU A CA 1
ATOM 1545 C C . LEU A 1 188 ? 13.241 -7.108 5.960 1.00 93.62 188 LEU A C 1
ATOM 1547 O O . LEU A 1 188 ? 13.884 -7.093 4.916 1.00 93.62 188 LEU A O 1
ATOM 1551 N N . PHE A 1 189 ? 13.677 -7.744 7.039 1.00 93.19 189 PHE A N 1
ATOM 1552 C CA . PHE A 1 189 ? 14.862 -8.587 6.983 1.00 93.19 189 PHE A CA 1
ATOM 1553 C C . PHE A 1 189 ? 14.467 -10.045 6.802 1.00 93.19 189 PHE A C 1
ATOM 1555 O O . PHE A 1 189 ? 13.657 -10.597 7.549 1.00 93.19 189 PHE A O 1
ATOM 1562 N N . LEU A 1 190 ? 15.108 -10.718 5.844 1.00 93.56 190 LEU A N 1
ATOM 1563 C CA . LEU A 1 190 ? 14.930 -12.158 5.677 1.00 93.56 190 LEU A CA 1
ATOM 1564 C C . LEU A 1 190 ? 15.332 -12.945 6.940 1.00 93.56 190 LEU A C 1
ATOM 1566 O O . LEU A 1 190 ? 14.808 -14.033 7.171 1.00 93.56 190 LEU A O 1
ATOM 1570 N N . SER A 1 191 ? 16.219 -12.402 7.783 1.00 90.81 191 SER A N 1
ATOM 1571 C CA . SER A 1 191 ? 16.570 -13.000 9.081 1.00 90.81 191 SER A CA 1
ATOM 1572 C C . SER A 1 191 ? 15.360 -13.251 9.971 1.00 90.81 191 SER A C 1
ATOM 1574 O O . SER A 1 191 ? 15.351 -14.237 10.707 1.00 90.81 191 SER A O 1
ATOM 1576 N N . ASP A 1 192 ? 14.345 -12.401 9.863 1.00 91.88 192 ASP A N 1
ATOM 1577 C CA . ASP A 1 192 ? 13.186 -12.433 10.743 1.00 91.88 192 ASP A CA 1
ATOM 1578 C C . ASP A 1 192 ? 12.106 -13.334 10.125 1.00 91.88 192 ASP A C 1
ATOM 1580 O O . ASP A 1 192 ? 11.461 -14.118 10.821 1.00 91.88 192 ASP A O 1
ATOM 1584 N N . LEU A 1 193 ? 11.999 -13.322 8.791 1.00 95.69 193 LEU A N 1
ATOM 1585 C CA . LEU A 1 193 ? 10.916 -13.965 8.041 1.00 95.69 193 LEU A CA 1
ATOM 1586 C C . LEU A 1 193 ? 11.257 -15.333 7.433 1.00 95.69 193 LEU A C 1
ATOM 1588 O O . LEU A 1 193 ? 10.351 -16.024 6.968 1.00 95.69 193 LEU A O 1
ATOM 1592 N N . TRP A 1 194 ? 12.519 -15.779 7.440 1.00 95.38 194 TRP A N 1
ATOM 1593 C CA . TRP A 1 194 ? 12.885 -17.057 6.813 1.00 95.38 194 TRP A CA 1
ATOM 1594 C C . TRP A 1 194 ? 12.094 -18.285 7.304 1.00 95.38 194 TRP A C 1
ATOM 1596 O O . TRP A 1 194 ? 11.901 -19.182 6.479 1.00 95.38 194 TRP A O 1
ATOM 1606 N N . PRO A 1 195 ? 11.610 -18.394 8.566 1.00 95.50 195 PRO A N 1
ATOM 1607 C CA . PRO A 1 195 ? 10.844 -19.574 8.960 1.00 95.50 195 PRO A CA 1
ATOM 1608 C C . PRO A 1 195 ? 9.524 -19.699 8.182 1.00 95.50 195 PRO A C 1
ATOM 1610 O O . PRO A 1 195 ? 9.085 -20.820 7.924 1.00 95.50 195 PRO A O 1
ATOM 1613 N N . ALA A 1 196 ? 8.943 -18.580 7.719 1.00 96.44 196 ALA A N 1
ATOM 1614 C CA . ALA A 1 196 ? 7.740 -18.583 6.884 1.00 96.44 196 ALA A CA 1
ATOM 1615 C C . ALA A 1 196 ? 7.942 -19.360 5.573 1.00 96.44 196 ALA A C 1
ATOM 1617 O O . ALA A 1 196 ? 7.034 -20.057 5.125 1.00 96.44 196 ALA A O 1
ATOM 1618 N N . LEU A 1 197 ? 9.154 -19.331 5.003 1.00 96.12 197 LEU A N 1
ATOM 1619 C CA . LEU A 1 197 ? 9.493 -20.066 3.778 1.00 96.12 197 LEU A CA 1
ATOM 1620 C C . LEU A 1 197 ? 9.360 -21.586 3.927 1.00 96.12 197 LEU A C 1
ATOM 1622 O O . LEU A 1 197 ? 9.304 -22.290 2.921 1.00 96.12 197 LEU A O 1
ATOM 1626 N N . LYS A 1 198 ? 9.351 -22.103 5.159 1.00 95.19 198 LYS A N 1
ATOM 1627 C CA . LYS A 1 198 ? 9.325 -23.541 5.458 1.00 95.19 198 LYS A CA 1
ATOM 1628 C C . LYS A 1 198 ? 7.995 -24.018 6.048 1.00 95.19 198 LYS A C 1
ATOM 1630 O O . LYS A 1 198 ? 7.879 -25.196 6.380 1.00 95.19 198 LYS A O 1
ATOM 1635 N N . LEU A 1 199 ? 6.995 -23.144 6.175 1.00 94.81 199 LEU A N 1
ATOM 1636 C CA . LEU A 1 199 ? 5.669 -23.534 6.659 1.00 94.81 199 LEU A CA 1
ATOM 1637 C C . LEU A 1 199 ? 4.999 -24.493 5.666 1.00 94.81 199 LEU A C 1
ATOM 1639 O O . LEU A 1 199 ? 4.916 -24.213 4.472 1.00 94.81 199 LEU A O 1
ATOM 1643 N N . ARG A 1 200 ? 4.504 -25.637 6.158 1.00 93.69 200 ARG A N 1
ATOM 1644 C CA . ARG A 1 200 ? 4.034 -26.742 5.296 1.00 93.69 200 ARG A CA 1
ATOM 1645 C C . ARG A 1 200 ? 2.787 -26.417 4.474 1.00 93.69 200 ARG A C 1
ATOM 1647 O O . ARG A 1 200 ? 2.613 -26.986 3.397 1.00 93.69 200 ARG A O 1
ATOM 1654 N N . SER A 1 201 ? 1.901 -25.581 5.002 1.00 95.69 201 SER A N 1
ATOM 1655 C CA . SER A 1 201 ? 0.628 -25.225 4.367 1.00 95.69 201 SER A CA 1
ATOM 1656 C C . SER A 1 201 ? 0.726 -23.994 3.474 1.00 95.69 201 SER A C 1
ATOM 1658 O O . SER A 1 201 ? -0.173 -23.773 2.663 1.00 95.69 201 SER A O 1
ATOM 1660 N N . LEU A 1 202 ? 1.800 -23.211 3.613 1.00 97.56 202 LEU A N 1
ATOM 1661 C CA . LEU A 1 202 ? 1.948 -21.938 2.929 1.00 97.56 202 LEU A CA 1
ATOM 1662 C C . LEU A 1 202 ? 2.239 -22.177 1.445 1.00 97.56 202 LEU A C 1
ATOM 1664 O O . LEU A 1 202 ? 3.207 -22.848 1.087 1.00 97.56 202 LEU A O 1
ATOM 1668 N N . GLN A 1 203 ? 1.383 -21.631 0.583 1.00 97.81 203 GLN A N 1
ATOM 1669 C CA . GLN A 1 203 ? 1.482 -21.758 -0.872 1.00 97.81 203 GLN A CA 1
ATOM 1670 C C . GLN A 1 203 ? 1.900 -20.443 -1.523 1.00 97.81 203 GLN A C 1
ATOM 1672 O O . GLN A 1 203 ? 2.653 -20.469 -2.496 1.00 97.81 203 GLN A O 1
ATOM 1677 N N . THR A 1 204 ? 1.439 -19.323 -0.968 1.00 98.06 204 THR A N 1
ATOM 1678 C CA . THR A 1 204 ? 1.692 -17.976 -1.474 1.00 98.06 204 THR A CA 1
ATOM 1679 C C . THR A 1 204 ? 2.415 -17.152 -0.423 1.00 98.06 204 THR A C 1
ATOM 1681 O O . THR A 1 204 ? 1.930 -17.000 0.698 1.00 98.06 204 THR A O 1
ATOM 1684 N N . LEU A 1 205 ? 3.564 -16.598 -0.799 1.00 97.88 205 LEU A N 1
ATOM 1685 C CA . LEU A 1 205 ? 4.332 -15.685 0.034 1.00 97.88 205 LEU A CA 1
ATOM 1686 C C . LEU A 1 205 ? 4.673 -14.421 -0.754 1.00 97.88 205 LEU A C 1
ATOM 1688 O O . LEU A 1 205 ? 5.327 -14.496 -1.791 1.00 97.88 205 LEU A O 1
ATOM 1692 N N . SER A 1 206 ? 4.272 -13.266 -0.233 1.00 97.69 206 SER A N 1
ATOM 1693 C CA . SER A 1 206 ? 4.625 -11.962 -0.793 1.00 97.69 206 SER A CA 1
ATOM 1694 C C . SER A 1 206 ? 5.398 -11.144 0.234 1.00 97.69 206 SER A C 1
ATOM 1696 O O . SER A 1 206 ? 4.914 -10.926 1.343 1.00 97.69 206 SER A O 1
ATOM 1698 N N . LEU A 1 207 ? 6.599 -10.700 -0.120 1.00 96.25 207 LEU A N 1
ATOM 1699 C CA . LEU A 1 207 ? 7.502 -9.961 0.758 1.00 96.25 207 LEU A CA 1
ATOM 1700 C C . LEU A 1 207 ? 7.858 -8.629 0.104 1.00 96.25 207 LEU A C 1
ATOM 1702 O O . LEU A 1 207 ? 8.580 -8.606 -0.892 1.00 96.25 207 LEU A O 1
ATOM 1706 N N . TYR A 1 208 ? 7.363 -7.533 0.671 1.00 94.44 208 TYR A N 1
ATOM 1707 C CA . TYR A 1 208 ? 7.578 -6.190 0.141 1.00 94.44 208 TYR A CA 1
ATOM 1708 C C . TYR A 1 208 ? 8.651 -5.449 0.930 1.00 94.44 208 TYR A C 1
ATOM 1710 O O . TYR A 1 208 ? 8.727 -5.573 2.145 1.00 94.44 208 TYR A O 1
ATOM 1718 N N . GLY A 1 209 ? 9.509 -4.690 0.252 1.00 92.88 209 GLY A N 1
ATOM 1719 C CA . GLY A 1 209 ? 10.685 -4.069 0.865 1.00 92.88 209 GLY A CA 1
ATOM 1720 C C . GLY A 1 209 ? 11.632 -5.048 1.556 1.00 92.88 209 GLY A C 1
ATOM 1721 O O . GLY A 1 209 ? 12.146 -4.746 2.630 1.00 92.88 209 GLY A O 1
ATOM 1722 N N . LEU A 1 210 ? 11.853 -6.222 0.964 1.00 94.31 210 LEU A N 1
ATOM 1723 C CA . LEU A 1 210 ? 12.682 -7.274 1.540 1.00 94.31 210 LEU A CA 1
ATOM 1724 C C . LEU A 1 210 ? 14.180 -7.041 1.315 1.00 94.31 210 LEU A C 1
ATOM 1726 O O . LEU A 1 210 ? 14.663 -6.979 0.189 1.00 94.31 210 LEU A O 1
ATOM 1730 N N . HIS A 1 211 ? 14.935 -7.063 2.406 1.00 92.44 211 HIS A N 1
ATOM 1731 C CA . HIS A 1 211 ? 16.379 -7.208 2.435 1.00 92.44 211 HIS A CA 1
ATOM 1732 C C . HIS A 1 211 ? 16.765 -8.695 2.510 1.00 92.44 211 HIS A C 1
ATOM 1734 O O . HIS A 1 211 ? 16.651 -9.346 3.554 1.00 92.44 211 HIS A O 1
ATOM 1740 N N . VAL A 1 212 ? 17.263 -9.232 1.393 1.00 89.94 212 VAL A N 1
ATOM 1741 C CA . VAL A 1 212 ? 17.593 -10.665 1.218 1.00 89.94 212 VAL A CA 1
ATOM 1742 C C . VAL A 1 212 ? 18.997 -11.025 1.738 1.00 89.94 212 VAL A C 1
ATOM 1744 O O . VAL A 1 212 ? 19.383 -12.191 1.728 1.00 89.94 212 VAL A O 1
ATOM 1747 N N . GLY A 1 213 ? 19.780 -10.050 2.210 1.00 87.00 213 GLY A N 1
ATOM 1748 C CA . GLY A 1 213 ? 21.158 -10.289 2.649 1.00 87.00 213 GLY A CA 1
ATOM 1749 C C . GLY A 1 213 ? 21.289 -11.399 3.699 1.00 87.00 213 GLY A C 1
ATOM 1750 O O . GLY A 1 213 ? 20.459 -11.526 4.602 1.00 87.00 213 GLY A O 1
ATOM 1751 N N . ASN A 1 214 ? 22.362 -12.187 3.583 1.00 85.69 214 ASN A N 1
ATOM 1752 C CA . ASN A 1 214 ? 22.676 -13.349 4.427 1.00 85.69 214 ASN A CA 1
ATOM 1753 C C . ASN A 1 214 ? 21.723 -14.552 4.264 1.00 85.69 214 ASN A C 1
ATOM 1755 O O . ASN A 1 214 ? 21.740 -15.463 5.102 1.00 85.69 214 ASN A O 1
ATOM 1759 N N . ALA A 1 215 ? 20.912 -14.607 3.200 1.00 88.12 215 ALA A N 1
ATOM 1760 C CA . ALA A 1 215 ? 20.058 -15.764 2.912 1.00 88.12 215 ALA A CA 1
ATOM 1761 C C . ALA A 1 215 ? 20.862 -17.066 2.833 1.00 88.12 215 ALA A C 1
ATOM 1763 O O . ALA A 1 215 ? 20.438 -18.087 3.366 1.00 88.12 215 ALA A O 1
ATOM 1764 N N . THR A 1 216 ? 22.044 -17.029 2.216 1.00 87.94 216 THR A N 1
ATOM 1765 C CA . THR A 1 216 ? 22.959 -18.179 2.122 1.00 87.94 216 THR A CA 1
ATOM 1766 C C . THR A 1 216 ? 23.261 -18.818 3.476 1.00 87.94 216 THR A C 1
ATOM 1768 O O . THR A 1 216 ? 23.127 -20.032 3.626 1.00 87.94 216 THR A O 1
ATOM 1771 N N . TYR A 1 217 ? 23.612 -18.003 4.471 1.00 88.75 217 TYR A N 1
ATOM 1772 C CA . TYR A 1 217 ? 23.925 -18.462 5.825 1.00 88.75 217 TYR A CA 1
ATOM 1773 C C . TYR A 1 217 ? 22.695 -19.034 6.544 1.00 88.75 217 TYR A C 1
ATOM 1775 O O . TYR A 1 217 ? 22.788 -20.037 7.249 1.00 88.75 217 TYR A O 1
ATOM 1783 N N . ARG A 1 218 ? 21.521 -18.418 6.359 1.00 86.19 218 ARG A N 1
ATOM 1784 C CA . ARG A 1 218 ? 20.291 -18.792 7.080 1.00 86.19 218 ARG A CA 1
ATOM 1785 C C . ARG A 1 218 ? 19.565 -19.986 6.467 1.00 86.19 218 ARG A C 1
ATOM 1787 O O . ARG A 1 218 ? 19.028 -20.819 7.193 1.00 86.19 218 ARG A O 1
ATOM 1794 N N . LEU A 1 219 ? 19.538 -20.072 5.142 1.00 88.50 219 LEU A N 1
ATOM 1795 C CA . LEU A 1 219 ? 18.788 -21.098 4.421 1.00 88.50 219 LEU A CA 1
ATOM 1796 C C . LEU A 1 219 ? 19.611 -22.371 4.187 1.00 88.50 219 LEU A C 1
ATOM 1798 O O . LEU A 1 219 ? 19.025 -23.446 4.094 1.00 88.50 219 LEU A O 1
ATOM 1802 N N . GLY A 1 220 ? 20.946 -22.274 4.151 1.00 74.19 220 GLY A N 1
ATOM 1803 C CA . GLY A 1 220 ? 21.837 -23.383 3.795 1.00 74.19 220 GLY A CA 1
ATOM 1804 C C . GLY A 1 220 ? 21.940 -24.531 4.810 1.00 74.19 220 GLY A C 1
ATOM 1805 O O . GLY A 1 220 ? 22.441 -25.592 4.456 1.00 74.19 220 GLY A O 1
ATOM 1806 N N . ALA A 1 221 ? 21.470 -24.359 6.049 1.00 68.31 221 ALA A N 1
ATOM 1807 C CA . ALA A 1 221 ? 21.754 -25.295 7.145 1.00 68.31 221 ALA A CA 1
ATOM 1808 C C . ALA A 1 221 ? 20.651 -26.333 7.453 1.00 68.31 221 ALA A C 1
ATOM 1810 O O . ALA A 1 221 ? 20.834 -27.141 8.358 1.00 68.31 221 ALA A O 1
ATOM 1811 N N . GLY A 1 222 ? 19.500 -26.335 6.763 1.00 71.38 222 GLY A N 1
ATOM 1812 C CA . GLY A 1 222 ? 18.367 -27.194 7.152 1.00 71.38 222 GLY A CA 1
ATOM 1813 C C . GLY A 1 222 ? 17.672 -27.907 5.983 1.00 71.38 222 GLY A C 1
ATOM 1814 O O . GLY A 1 222 ? 17.239 -27.202 5.072 1.00 71.38 222 GLY A O 1
ATOM 1815 N N . PRO A 1 223 ? 17.457 -29.241 6.035 1.00 69.88 223 PRO A N 1
ATOM 1816 C CA . PRO A 1 223 ? 16.945 -30.081 4.933 1.00 69.88 223 PRO A CA 1
ATOM 1817 C C . PRO A 1 223 ? 15.438 -29.930 4.613 1.00 69.88 223 PRO A C 1
ATOM 1819 O O . PRO A 1 223 ? 14.788 -30.870 4.169 1.00 69.88 223 PRO A O 1
ATOM 1822 N N . GLY A 1 224 ? 14.841 -28.760 4.835 1.00 78.19 224 GLY A N 1
ATOM 1823 C CA . GLY A 1 224 ? 13.409 -28.552 4.597 1.00 78.19 224 GLY A CA 1
ATOM 1824 C C . GLY A 1 224 ? 13.123 -28.079 3.176 1.00 78.19 224 GLY A C 1
ATOM 1825 O O . GLY A 1 224 ? 13.492 -26.958 2.846 1.00 78.19 224 GLY A O 1
ATOM 1826 N N . ILE A 1 225 ? 12.429 -28.885 2.369 1.00 84.81 225 ILE A N 1
ATOM 1827 C CA . ILE A 1 225 ? 11.888 -28.456 1.070 1.00 84.81 225 ILE A CA 1
ATOM 1828 C C . ILE A 1 225 ? 10.653 -27.583 1.315 1.00 84.81 225 ILE A C 1
ATOM 1830 O O . ILE A 1 225 ? 9.749 -27.969 2.061 1.00 84.81 225 ILE A O 1
ATOM 1834 N N . SER A 1 226 ? 10.604 -26.406 0.689 1.00 91.31 226 SER A N 1
ATOM 1835 C CA . SER A 1 226 ? 9.424 -25.541 0.730 1.00 91.31 226 SER A CA 1
ATOM 1836 C C . SER A 1 226 ? 8.351 -26.014 -0.253 1.00 91.31 226 SER A C 1
ATOM 1838 O O . SER A 1 226 ? 8.659 -26.420 -1.374 1.00 91.31 226 SER A O 1
ATOM 1840 N N . ARG A 1 227 ? 7.079 -25.912 0.149 1.00 95.06 227 ARG A N 1
ATOM 1841 C CA . ARG A 1 227 ? 5.905 -26.183 -0.704 1.00 95.06 227 ARG A CA 1
ATOM 1842 C C . ARG A 1 227 ? 5.333 -24.924 -1.363 1.00 95.06 227 ARG A C 1
ATOM 1844 O O . ARG A 1 227 ? 4.261 -24.991 -1.964 1.00 95.06 227 ARG A O 1
ATOM 1851 N N . LEU A 1 228 ? 6.033 -23.796 -1.243 1.00 97.50 228 LEU A N 1
ATOM 1852 C CA . LEU A 1 228 ? 5.628 -22.539 -1.856 1.00 97.50 228 LEU A CA 1
ATOM 1853 C C . LEU A 1 228 ? 5.524 -22.686 -3.375 1.00 97.50 228 LEU A C 1
ATOM 1855 O O . LEU A 1 228 ? 6.452 -23.150 -4.037 1.00 97.50 228 LEU A O 1
ATOM 1859 N N . LYS A 1 229 ? 4.380 -22.254 -3.900 1.00 98.12 229 LYS A N 1
ATOM 1860 C CA . LYS A 1 229 ? 4.053 -22.237 -5.327 1.00 98.12 229 LYS A CA 1
ATOM 1861 C C . LYS A 1 229 ? 4.158 -20.837 -5.917 1.00 98.12 229 LYS A C 1
ATOM 1863 O O . LYS A 1 229 ? 4.526 -20.696 -7.082 1.00 98.12 229 LYS A O 1
ATOM 1868 N N . TYR A 1 230 ? 3.854 -19.822 -5.112 1.00 98.50 230 TYR A N 1
ATOM 1869 C CA . TYR A 1 230 ? 3.822 -18.423 -5.516 1.00 98.50 230 TYR A CA 1
ATOM 1870 C C . TYR A 1 230 ? 4.733 -17.617 -4.595 1.00 98.50 230 TYR A C 1
ATOM 1872 O O . TYR A 1 230 ? 4.542 -17.611 -3.376 1.00 98.50 230 TYR A O 1
ATOM 1880 N N . LEU A 1 231 ? 5.725 -16.951 -5.180 1.00 97.81 231 LEU A N 1
ATOM 1881 C CA . LEU A 1 231 ? 6.621 -16.058 -4.459 1.00 97.81 231 LEU A CA 1
ATOM 1882 C C . LEU A 1 231 ? 6.674 -14.696 -5.142 1.00 97.81 231 LEU A C 1
ATOM 1884 O O . LEU A 1 231 ? 7.054 -14.607 -6.308 1.00 97.81 231 LEU A O 1
ATOM 1888 N N . THR A 1 232 ? 6.383 -13.653 -4.374 1.00 97.50 232 THR A N 1
ATOM 1889 C CA . THR A 1 232 ? 6.576 -12.259 -4.773 1.00 97.50 232 THR A CA 1
ATOM 1890 C C . THR A 1 232 ? 7.613 -11.618 -3.868 1.00 97.50 232 THR A C 1
ATOM 1892 O O . THR A 1 232 ? 7.484 -11.654 -2.644 1.00 97.50 232 THR A O 1
ATOM 1895 N N . ILE A 1 233 ? 8.644 -11.027 -4.463 1.00 96.00 233 ILE A N 1
ATOM 1896 C CA . ILE A 1 233 ? 9.652 -10.235 -3.764 1.00 96.00 233 ILE A CA 1
ATOM 1897 C C . ILE A 1 233 ? 9.643 -8.837 -4.361 1.00 96.00 233 ILE A C 1
ATOM 1899 O O . ILE A 1 233 ? 9.853 -8.670 -5.558 1.00 96.00 233 ILE A O 1
ATOM 1903 N N . ASP A 1 234 ? 9.469 -7.838 -3.513 1.00 94.50 234 ASP A N 1
ATOM 1904 C CA . ASP A 1 234 ? 9.754 -6.447 -3.837 1.00 94.50 234 ASP A CA 1
ATOM 1905 C C . ASP A 1 234 ? 10.914 -5.978 -2.950 1.00 94.50 234 ASP A C 1
ATOM 1907 O O . ASP A 1 234 ? 10.851 -6.057 -1.724 1.00 94.50 234 ASP A O 1
ATOM 1911 N N . SER A 1 235 ? 12.016 -5.574 -3.574 1.00 91.62 235 SER A N 1
ATOM 1912 C CA . SER A 1 235 ? 13.277 -5.207 -2.931 1.00 91.62 235 SER A CA 1
ATOM 1913 C C . SER A 1 235 ? 13.599 -3.747 -3.245 1.00 91.62 235 SER A C 1
ATOM 1915 O O . SER A 1 235 ? 13.926 -3.399 -4.381 1.00 91.62 235 SER A O 1
ATOM 1917 N N . PHE A 1 236 ? 13.566 -2.890 -2.223 1.00 84.25 236 PHE A N 1
ATOM 1918 C CA . PHE A 1 236 ? 13.927 -1.474 -2.338 1.00 84.25 236 PHE A CA 1
ATOM 1919 C C . PHE A 1 236 ? 15.389 -1.252 -1.971 1.00 84.25 236 PHE A C 1
ATOM 1921 O O . PHE A 1 236 ? 15.799 -1.769 -0.949 1.00 84.25 236 PHE A O 1
ATOM 1928 N N . TYR A 1 237 ? 16.138 -0.446 -2.730 1.00 72.81 237 TYR A N 1
ATOM 1929 C CA . TYR A 1 237 ? 17.389 0.238 -2.335 1.00 72.81 237 TYR A CA 1
ATOM 1930 C C . TYR A 1 237 ? 18.579 -0.607 -1.835 1.00 72.81 237 TYR A C 1
ATOM 1932 O O . TYR A 1 237 ? 19.666 -0.058 -1.656 1.00 72.81 237 TYR A O 1
ATOM 1940 N N . TYR A 1 238 ? 18.424 -1.917 -1.650 1.00 70.12 238 TYR A N 1
ATOM 1941 C CA . TYR A 1 238 ? 19.453 -2.795 -1.100 1.00 70.12 238 TYR A CA 1
ATOM 1942 C C . TYR A 1 238 ? 19.962 -3.810 -2.112 1.00 70.12 238 TYR A C 1
ATOM 1944 O O . TYR A 1 238 ? 19.302 -4.177 -3.087 1.00 70.12 238 TYR A O 1
ATOM 1952 N N . LYS A 1 239 ? 21.190 -4.260 -1.855 1.00 82.56 239 LYS A N 1
ATOM 1953 C CA . LYS A 1 239 ? 21.940 -5.165 -2.717 1.00 82.56 239 LYS A CA 1
ATOM 1954 C C . LYS A 1 239 ? 21.320 -6.557 -2.660 1.00 82.56 239 LYS A C 1
ATOM 1956 O O . LYS A 1 239 ? 21.560 -7.337 -1.741 1.00 82.56 239 LYS A O 1
ATOM 1961 N N . LEU A 1 240 ? 20.512 -6.880 -3.664 1.00 89.81 240 LEU A N 1
ATOM 1962 C CA . LEU A 1 240 ? 20.102 -8.253 -3.915 1.00 89.81 240 LEU A CA 1
ATOM 1963 C C . LEU A 1 240 ? 21.294 -9.004 -4.516 1.00 89.81 240 LEU A C 1
ATOM 1965 O O . LEU A 1 240 ? 21.601 -8.836 -5.695 1.00 89.81 240 LEU A O 1
ATOM 1969 N N . HIS A 1 241 ? 21.983 -9.810 -3.709 1.00 91.31 241 HIS A N 1
ATOM 1970 C CA . HIS A 1 241 ? 23.129 -10.590 -4.173 1.00 91.31 241 HIS A CA 1
ATOM 1971 C C . HIS A 1 241 ? 22.693 -11.886 -4.867 1.00 91.31 241 HIS A C 1
ATOM 1973 O O . HIS A 1 241 ? 21.790 -12.588 -4.404 1.00 91.31 241 HIS A O 1
ATOM 1979 N N . TYR A 1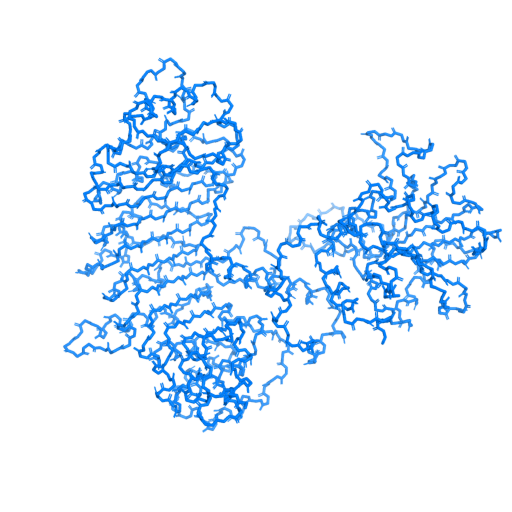 242 ? 23.417 -12.275 -5.924 1.00 93.00 242 TYR A N 1
ATOM 1980 C CA . TYR A 1 242 ? 23.200 -13.545 -6.634 1.00 93.00 242 TYR A CA 1
ATOM 1981 C C . TYR A 1 242 ? 23.182 -14.755 -5.694 1.00 93.00 242 TYR A C 1
ATOM 1983 O O . TYR A 1 242 ? 22.301 -15.606 -5.797 1.00 93.00 242 TYR A O 1
ATOM 1991 N N . ARG A 1 243 ? 24.143 -14.839 -4.763 1.00 93.62 243 ARG A N 1
ATOM 1992 C CA . ARG A 1 243 ? 24.266 -15.990 -3.856 1.00 93.62 243 ARG A CA 1
ATOM 1993 C C . ARG A 1 243 ? 23.038 -16.138 -2.960 1.00 93.62 243 ARG A C 1
ATOM 1995 O O . ARG A 1 243 ? 22.568 -17.255 -2.760 1.00 93.62 243 ARG A O 1
ATOM 2002 N N . ASP A 1 244 ? 22.514 -15.021 -2.469 1.00 93.69 244 ASP A N 1
ATOM 2003 C CA . ASP A 1 244 ? 21.375 -15.007 -1.559 1.00 93.69 244 ASP A CA 1
ATOM 2004 C C . ASP A 1 244 ? 20.065 -15.327 -2.285 1.00 93.69 244 ASP A C 1
ATOM 2006 O O . ASP A 1 244 ? 19.321 -16.201 -1.837 1.00 93.69 244 ASP A O 1
ATOM 2010 N N . LEU A 1 245 ? 19.829 -14.732 -3.462 1.00 95.00 245 LEU A N 1
ATOM 2011 C CA . LEU A 1 245 ? 18.672 -15.096 -4.286 1.00 95.00 245 LEU A CA 1
ATOM 2012 C C . LEU A 1 245 ? 18.738 -16.563 -4.735 1.00 95.00 245 LEU A C 1
ATOM 2014 O O . LEU A 1 245 ? 17.725 -17.262 -4.729 1.00 95.00 245 LEU A O 1
ATOM 2018 N N . LYS A 1 246 ? 19.932 -17.061 -5.077 1.00 95.25 246 LYS A N 1
ATOM 2019 C CA . LYS A 1 246 ? 20.143 -18.471 -5.417 1.00 95.25 246 LYS A CA 1
ATOM 2020 C C . LYS A 1 246 ? 19.808 -19.395 -4.254 1.00 95.25 246 LYS A C 1
ATOM 2022 O O . LYS A 1 246 ? 19.127 -20.393 -4.463 1.00 95.25 246 LYS A O 1
ATOM 2027 N N . ALA A 1 247 ? 20.274 -19.081 -3.047 1.00 94.06 247 ALA A N 1
ATOM 2028 C CA . ALA A 1 247 ? 19.951 -19.860 -1.855 1.00 94.06 247 ALA A CA 1
ATOM 2029 C C . ALA A 1 247 ? 18.439 -19.881 -1.591 1.00 94.06 247 ALA A C 1
ATOM 2031 O O . ALA A 1 247 ? 17.886 -20.943 -1.313 1.00 94.06 247 ALA A O 1
ATOM 2032 N N . LEU A 1 248 ? 17.776 -18.732 -1.755 1.00 95.12 248 LEU A N 1
ATOM 2033 C CA . LEU A 1 248 ? 16.330 -18.606 -1.611 1.00 95.12 248 LEU A CA 1
ATOM 2034 C C . LEU A 1 248 ? 15.574 -19.465 -2.628 1.00 95.12 248 LEU A C 1
ATOM 2036 O O . LEU A 1 248 ? 14.803 -20.333 -2.233 1.00 95.12 248 LEU A O 1
ATOM 2040 N N . LEU A 1 249 ? 15.824 -19.284 -3.926 1.00 95.94 249 LEU A N 1
ATOM 2041 C CA . LEU A 1 249 ? 15.110 -20.018 -4.975 1.00 95.94 249 LEU A CA 1
ATOM 2042 C C . LEU A 1 249 ? 15.472 -21.507 -5.010 1.00 95.94 249 LEU A C 1
ATOM 2044 O O . LEU A 1 249 ? 14.654 -22.326 -5.429 1.00 95.94 249 LEU A O 1
ATOM 2048 N N . ASN A 1 250 ? 16.646 -21.897 -4.508 1.00 94.50 250 ASN A N 1
ATOM 2049 C CA . ASN A 1 250 ? 16.989 -23.304 -4.329 1.00 94.50 250 ASN A CA 1
ATOM 2050 C C . ASN A 1 250 ? 16.110 -24.014 -3.291 1.00 94.50 250 ASN A C 1
ATOM 2052 O O . ASN A 1 250 ? 15.995 -25.232 -3.370 1.00 94.50 250 ASN A O 1
ATOM 2056 N N . LEU A 1 251 ? 15.471 -23.300 -2.368 1.00 94.50 251 LEU A N 1
ATOM 2057 C CA . LEU A 1 251 ? 14.582 -23.897 -1.370 1.00 94.50 251 LEU A CA 1
ATOM 2058 C C . LEU A 1 251 ? 13.206 -24.299 -1.943 1.00 94.50 251 LEU A C 1
ATOM 2060 O O . LEU A 1 251 ? 12.506 -25.123 -1.356 1.00 94.50 251 LEU A O 1
ATOM 2064 N N . LEU A 1 252 ? 12.800 -23.691 -3.061 1.00 95.69 252 LEU A N 1
ATOM 2065 C CA . LEU A 1 252 ? 11.406 -23.641 -3.519 1.00 95.69 252 LEU A CA 1
ATOM 2066 C C . LEU A 1 252 ? 11.145 -24.614 -4.671 1.00 95.69 252 LEU A C 1
ATOM 2068 O O . LEU A 1 252 ? 10.948 -24.201 -5.804 1.00 95.69 252 LEU A O 1
ATOM 2072 N N . GLU A 1 253 ? 11.175 -25.918 -4.417 1.00 94.69 253 GLU A N 1
ATOM 2073 C CA . GLU A 1 253 ? 11.066 -26.922 -5.492 1.00 94.69 253 GLU A CA 1
ATOM 2074 C C . GLU A 1 253 ? 9.708 -26.938 -6.208 1.00 94.69 253 GLU A C 1
ATOM 2076 O O . GLU A 1 253 ? 9.631 -27.345 -7.363 1.00 94.69 253 GLU A O 1
ATOM 2081 N N . ALA A 1 254 ? 8.647 -26.475 -5.542 1.00 96.56 254 ALA A N 1
ATOM 2082 C CA . ALA A 1 254 ? 7.291 -26.428 -6.085 1.00 96.56 254 ALA A CA 1
ATOM 2083 C C . ALA A 1 254 ? 6.931 -25.081 -6.747 1.00 96.56 254 ALA A C 1
ATOM 2085 O O . ALA A 1 254 ? 5.751 -24.820 -6.982 1.00 96.56 254 ALA A O 1
ATOM 2086 N N . LEU A 1 255 ? 7.916 -24.214 -7.017 1.00 98.12 255 LEU A N 1
ATOM 2087 C CA . LEU A 1 255 ? 7.679 -22.852 -7.492 1.00 98.12 255 LEU A CA 1
ATOM 2088 C C . LEU A 1 255 ? 7.099 -22.838 -8.915 1.00 98.12 255 LEU A C 1
ATOM 2090 O O . LEU A 1 255 ? 7.771 -23.191 -9.883 1.00 98.12 255 LEU A O 1
ATOM 2094 N N . THR A 1 256 ? 5.858 -22.369 -9.037 1.00 98.44 256 THR A N 1
ATOM 2095 C CA . THR A 1 256 ? 5.142 -22.214 -10.313 1.00 98.44 256 THR A CA 1
ATOM 2096 C C . THR A 1 256 ? 4.980 -20.754 -10.727 1.00 98.44 256 THR A C 1
ATOM 2098 O O . THR A 1 256 ? 4.744 -20.472 -11.897 1.00 98.44 256 THR A O 1
ATOM 2101 N N . SER A 1 257 ? 5.110 -19.813 -9.791 1.00 98.50 257 SER A N 1
ATOM 2102 C CA . SER A 1 257 ? 4.935 -18.383 -10.038 1.00 98.50 257 SER A CA 1
ATOM 2103 C C . SER A 1 257 ? 5.969 -17.574 -9.274 1.00 98.50 257 SER A C 1
ATOM 2105 O O . SER A 1 257 ? 6.089 -17.720 -8.056 1.00 98.50 257 SER A O 1
ATOM 2107 N N . PHE A 1 258 ? 6.678 -16.697 -9.979 1.00 98.19 258 PHE A N 1
ATOM 2108 C CA . PHE A 1 258 ? 7.699 -15.840 -9.392 1.00 98.19 258 PHE A CA 1
ATOM 2109 C C . PHE A 1 258 ? 7.573 -14.396 -9.877 1.00 98.19 258 PHE A C 1
ATOM 2111 O O . PHE A 1 258 ? 7.645 -14.147 -11.079 1.00 98.19 258 PHE A O 1
ATOM 2118 N N . SER A 1 259 ? 7.443 -13.469 -8.929 1.00 97.69 259 SER A N 1
ATOM 2119 C CA . SER A 1 259 ? 7.495 -12.026 -9.158 1.00 97.69 259 SER A CA 1
ATOM 2120 C C . SER A 1 259 ? 8.691 -11.420 -8.432 1.00 97.69 259 SER A C 1
ATOM 2122 O O . SER A 1 259 ? 8.892 -11.665 -7.239 1.00 97.69 259 SER A O 1
ATOM 2124 N N . LEU A 1 260 ? 9.471 -10.606 -9.135 1.00 96.12 260 LEU A N 1
ATOM 2125 C CA . LEU A 1 260 ? 10.616 -9.885 -8.599 1.00 96.12 260 LEU A CA 1
ATOM 2126 C C . LEU A 1 260 ? 10.577 -8.425 -9.048 1.00 96.12 260 LEU A C 1
ATOM 2128 O O . LEU A 1 260 ? 10.822 -8.116 -10.212 1.00 96.12 260 LEU A O 1
ATOM 2132 N N . HIS A 1 261 ? 10.350 -7.534 -8.090 1.00 94.56 261 HIS A N 1
ATOM 2133 C CA . HIS A 1 261 ? 10.445 -6.093 -8.270 1.00 94.56 261 HIS A CA 1
ATOM 2134 C C . HIS A 1 261 ? 11.720 -5.607 -7.582 1.00 94.56 261 HIS A C 1
ATOM 2136 O O . HIS A 1 261 ? 11.922 -5.835 -6.389 1.00 94.56 261 HIS A O 1
ATOM 2142 N N . VAL A 1 262 ? 12.618 -4.977 -8.333 1.00 91.75 262 VAL A N 1
ATOM 2143 C CA . VAL A 1 262 ? 13.881 -4.448 -7.804 1.00 91.75 262 VAL A CA 1
ATOM 2144 C C . VAL A 1 262 ? 13.936 -2.957 -8.074 1.00 91.75 262 VAL A C 1
ATOM 2146 O O . VAL A 1 262 ? 13.848 -2.544 -9.226 1.00 91.75 262 VAL A O 1
ATOM 2149 N N . ARG A 1 263 ? 14.106 -2.139 -7.036 1.00 89.00 263 ARG A N 1
ATOM 2150 C CA . ARG A 1 263 ? 14.398 -0.712 -7.206 1.00 89.00 263 ARG A CA 1
ATOM 2151 C C . ARG A 1 263 ? 15.880 -0.452 -6.992 1.00 89.00 263 ARG A C 1
ATOM 2153 O O . ARG A 1 263 ? 16.368 -0.487 -5.860 1.00 89.00 263 ARG A O 1
ATOM 2160 N N . ASP A 1 264 ? 16.565 -0.135 -8.080 1.00 84.38 264 ASP A N 1
ATOM 2161 C CA . ASP A 1 264 ? 17.990 0.150 -8.099 1.00 84.38 264 ASP A CA 1
ATOM 2162 C C . ASP A 1 264 ? 18.217 1.627 -7.752 1.00 84.38 264 ASP A C 1
ATOM 2164 O O . ASP A 1 264 ? 17.800 2.531 -8.481 1.00 84.38 264 ASP A O 1
ATOM 2168 N N . ASN A 1 265 ? 18.896 1.902 -6.632 1.00 77.31 265 ASN A N 1
ATOM 2169 C CA . ASN A 1 265 ? 19.292 3.273 -6.327 1.00 77.31 265 ASN A CA 1
ATOM 2170 C C . ASN A 1 265 ? 20.468 3.669 -7.219 1.00 77.31 265 ASN A C 1
ATOM 2172 O O . ASN A 1 265 ? 21.586 3.186 -7.035 1.00 77.31 265 ASN A O 1
ATOM 2176 N N . GLY A 1 266 ? 20.244 4.588 -8.157 1.00 67.00 266 GLY A N 1
ATOM 2177 C CA . GLY A 1 266 ? 21.306 5.077 -9.035 1.00 67.00 266 GLY A CA 1
ATOM 2178 C C . GLY A 1 266 ? 22.484 5.723 -8.290 1.00 67.00 266 GLY A C 1
ATOM 2179 O O . GLY A 1 266 ? 23.557 5.873 -8.872 1.00 67.00 266 GLY A O 1
ATOM 2180 N N . SER A 1 267 ? 22.316 6.122 -7.025 1.00 67.00 267 SER A N 1
ATOM 2181 C CA . SER A 1 267 ? 23.374 6.744 -6.220 1.00 67.00 267 SER A CA 1
ATOM 2182 C C . SER A 1 267 ? 24.421 5.761 -5.688 1.00 67.00 267 SER A C 1
ATOM 2184 O O . SER A 1 267 ? 25.529 6.193 -5.368 1.00 67.00 267 SER A O 1
ATOM 2186 N N . CYS A 1 268 ? 24.132 4.456 -5.618 1.00 59.75 268 CYS A N 1
ATOM 2187 C CA . CYS A 1 268 ? 25.114 3.473 -5.170 1.00 59.75 268 CYS A CA 1
ATOM 2188 C C . CYS A 1 268 ? 26.175 3.284 -6.258 1.00 59.75 268 CYS A C 1
ATOM 2190 O O . CYS A 1 268 ? 25.983 2.551 -7.227 1.00 59.75 268 CYS A O 1
ATOM 2192 N N . ALA A 1 269 ? 27.300 3.983 -6.102 1.00 54.84 269 ALA A N 1
ATOM 2193 C CA . ALA A 1 269 ? 28.456 3.895 -6.975 1.00 54.84 269 ALA A CA 1
ATOM 2194 C C . ALA A 1 269 ? 28.905 2.435 -7.136 1.00 54.84 269 ALA A C 1
ATOM 2196 O O . ALA A 1 269 ? 29.549 1.889 -6.252 1.00 54.84 269 ALA A O 1
ATOM 2197 N N . ALA A 1 270 ? 28.539 1.819 -8.262 1.00 53.62 270 ALA A N 1
ATOM 2198 C CA . ALA A 1 270 ? 29.284 0.793 -8.991 1.00 53.62 270 ALA A CA 1
ATOM 2199 C C . ALA A 1 270 ? 29.974 -0.334 -8.191 1.00 53.62 270 ALA A C 1
ATOM 2201 O O . ALA A 1 270 ? 30.966 -0.875 -8.667 1.00 53.62 270 ALA A O 1
ATOM 2202 N N . THR A 1 271 ? 29.493 -0.722 -7.012 1.00 63.34 271 THR A N 1
ATOM 2203 C CA . THR A 1 271 ? 30.012 -1.928 -6.361 1.00 63.34 271 THR A CA 1
ATOM 2204 C C . THR A 1 271 ? 29.448 -3.140 -7.101 1.00 63.34 271 THR A C 1
ATOM 2206 O O . THR A 1 271 ? 28.230 -3.183 -7.288 1.00 63.34 271 THR A O 1
ATOM 2209 N N . ASP A 1 272 ? 30.302 -4.102 -7.481 1.00 63.47 272 ASP A N 1
ATOM 2210 C CA . ASP A 1 272 ? 30.046 -5.379 -8.204 1.00 63.47 272 ASP A CA 1
ATOM 2211 C C . ASP A 1 272 ? 29.032 -6.335 -7.529 1.00 63.47 272 ASP A C 1
ATOM 2213 O O . ASP A 1 272 ? 29.009 -7.547 -7.734 1.00 63.47 272 ASP A O 1
ATOM 2217 N N . GLU A 1 273 ? 28.181 -5.809 -6.665 1.00 74.00 273 GLU A N 1
ATOM 2218 C CA . GLU A 1 273 ? 27.424 -6.569 -5.691 1.00 74.00 273 GLU A CA 1
ATOM 2219 C C . GLU A 1 273 ? 25.936 -6.711 -6.028 1.00 74.00 273 GLU A C 1
ATOM 2221 O O . GLU A 1 273 ? 25.260 -7.536 -5.410 1.00 74.00 273 GLU A O 1
ATOM 2226 N N . MET A 1 274 ? 25.414 -5.951 -6.995 1.00 84.25 274 MET A N 1
ATOM 2227 C CA . MET A 1 274 ? 24.025 -6.096 -7.443 1.00 84.25 274 MET A CA 1
ATOM 2228 C C . MET A 1 274 ? 23.877 -7.278 -8.401 1.00 84.25 274 MET A C 1
ATOM 2230 O O . MET A 1 274 ? 24.721 -7.501 -9.266 1.00 84.25 274 MET A O 1
ATOM 2234 N N . ILE A 1 275 ? 22.778 -8.025 -8.282 1.00 90.75 275 ILE A N 1
ATOM 2235 C CA . ILE A 1 275 ? 22.492 -9.141 -9.185 1.00 90.75 275 ILE A CA 1
ATOM 2236 C C . ILE A 1 275 ? 22.365 -8.668 -10.640 1.00 90.75 275 ILE A C 1
ATOM 2238 O O . ILE A 1 275 ? 21.500 -7.857 -10.988 1.00 90.75 275 ILE A O 1
ATOM 2242 N N . SER A 1 276 ? 23.221 -9.203 -11.508 1.00 91.69 276 SER A N 1
ATOM 2243 C CA . SER A 1 276 ? 23.133 -8.987 -12.952 1.00 91.69 276 SER A CA 1
ATOM 2244 C C . SER A 1 276 ? 21.923 -9.724 -13.549 1.00 91.69 276 SER A C 1
ATOM 2246 O O . SER A 1 276 ? 21.402 -10.677 -12.967 1.00 91.69 276 SER A O 1
ATOM 2248 N N . ASN A 1 277 ? 21.475 -9.323 -14.738 1.00 91.88 277 ASN A N 1
ATOM 2249 C CA . ASN A 1 277 ? 20.417 -10.023 -15.476 1.00 91.88 277 ASN A CA 1
ATOM 2250 C C . ASN A 1 277 ? 20.842 -11.455 -15.828 1.00 91.88 277 ASN A C 1
ATOM 2252 O O . ASN A 1 277 ? 20.033 -12.382 -15.773 1.00 91.88 277 ASN A O 1
ATOM 2256 N N . VAL A 1 278 ? 22.129 -11.642 -16.136 1.00 93.12 278 VAL A N 1
ATOM 2257 C CA . VAL A 1 278 ? 22.733 -12.956 -16.390 1.00 93.12 278 VAL A CA 1
ATOM 2258 C C . VAL A 1 278 ? 22.630 -13.838 -15.148 1.00 93.12 278 VAL A C 1
ATOM 2260 O O . VAL A 1 278 ? 22.261 -15.009 -15.239 1.00 93.12 278 VAL A O 1
ATOM 2263 N N . ASP A 1 279 ? 22.944 -13.289 -13.978 1.00 94.56 279 ASP A N 1
ATOM 2264 C CA . ASP A 1 279 ? 22.887 -14.027 -12.722 1.00 94.56 279 ASP A CA 1
ATOM 2265 C C . ASP A 1 279 ? 21.453 -14.348 -12.314 1.00 94.56 279 ASP A C 1
ATOM 2267 O O . ASP A 1 279 ? 21.185 -15.484 -11.925 1.00 94.56 279 ASP A O 1
ATOM 2271 N N . LEU A 1 280 ? 20.514 -13.413 -12.486 1.00 95.44 280 LEU A N 1
ATOM 2272 C CA . LEU A 1 280 ? 19.088 -13.672 -12.282 1.00 95.44 280 LEU A CA 1
ATOM 2273 C C . LEU A 1 280 ? 18.602 -14.826 -13.171 1.00 95.44 280 LEU A C 1
ATOM 2275 O O . LEU A 1 280 ? 17.999 -15.778 -12.673 1.00 95.44 280 LEU A O 1
ATOM 2279 N N . TRP A 1 281 ? 18.938 -14.800 -14.464 1.00 96.44 281 TRP A N 1
ATOM 2280 C CA . TRP A 1 281 ? 18.611 -15.884 -15.391 1.00 96.44 281 TRP A CA 1
ATOM 2281 C C . TRP A 1 281 ? 19.216 -17.227 -14.953 1.00 96.44 281 TRP A C 1
ATOM 2283 O O . TRP A 1 281 ? 18.513 -18.240 -14.949 1.00 96.44 281 TRP A O 1
ATOM 2293 N N . LYS A 1 282 ? 20.487 -17.252 -14.517 1.00 96.88 282 LYS A N 1
ATOM 2294 C CA . LYS A 1 282 ? 21.141 -18.472 -14.003 1.00 96.88 282 LYS A CA 1
ATOM 2295 C C . LYS A 1 282 ? 20.410 -19.053 -12.795 1.00 96.88 282 LYS A C 1
ATOM 2297 O O . LYS A 1 282 ? 20.328 -20.275 -12.685 1.00 96.88 282 LYS A O 1
ATOM 2302 N N . VAL A 1 283 ? 19.898 -18.217 -11.887 1.00 96.88 283 VAL A N 1
ATOM 2303 C CA . VAL A 1 283 ? 19.128 -18.711 -10.733 1.00 96.88 283 VAL A CA 1
ATOM 2304 C C . VAL A 1 283 ? 17.809 -19.342 -11.186 1.00 96.88 283 VAL A C 1
ATOM 2306 O O . VAL A 1 283 ? 17.451 -20.421 -10.715 1.00 96.88 283 VAL A O 1
ATOM 2309 N N . LEU A 1 284 ? 17.114 -18.714 -12.136 1.00 97.56 284 LEU A N 1
ATOM 2310 C CA . LEU A 1 284 ? 15.816 -19.184 -12.624 1.00 97.56 284 LEU A CA 1
ATOM 2311 C C . LEU A 1 284 ? 15.889 -20.507 -13.397 1.00 97.56 284 LEU A C 1
ATOM 2313 O O . LEU A 1 284 ? 14.893 -21.225 -13.450 1.00 97.56 284 LEU A O 1
ATOM 2317 N N . GLN A 1 285 ? 17.056 -20.884 -13.937 1.00 97.62 285 GLN A N 1
ATOM 2318 C CA . GLN A 1 285 ? 17.236 -22.155 -14.657 1.00 97.62 285 GLN A CA 1
ATOM 2319 C C . GLN A 1 285 ? 16.829 -23.390 -13.841 1.00 97.62 285 GLN A C 1
ATOM 2321 O O . GLN A 1 285 ? 16.428 -24.393 -14.434 1.00 97.62 285 GLN A O 1
ATOM 2326 N N . LYS A 1 286 ? 16.892 -23.329 -12.502 1.00 97.12 286 LYS A N 1
ATOM 2327 C CA . LYS A 1 286 ? 16.412 -24.417 -11.636 1.00 97.12 286 LYS A CA 1
ATOM 2328 C C . LYS A 1 286 ? 14.924 -24.723 -11.863 1.00 97.12 286 LYS A C 1
ATOM 2330 O O . LYS A 1 286 ? 14.536 -25.885 -11.818 1.00 97.12 286 LYS A O 1
ATOM 2335 N N . HIS A 1 287 ? 14.125 -23.698 -12.150 1.00 97.81 287 HIS A N 1
ATOM 2336 C CA . HIS A 1 287 ? 12.663 -23.768 -12.231 1.00 97.81 287 HIS A CA 1
ATOM 2337 C C . HIS A 1 287 ? 12.135 -23.774 -13.666 1.00 97.81 287 HIS A C 1
ATOM 2339 O O . HIS A 1 287 ? 10.933 -23.666 -13.890 1.00 97.81 287 HIS A O 1
ATOM 2345 N N . LYS A 1 288 ? 13.010 -23.934 -14.667 1.00 97.38 288 LYS A N 1
ATOM 2346 C CA . LYS A 1 288 ? 12.632 -23.851 -16.089 1.00 97.38 288 LYS A CA 1
ATOM 2347 C C . LYS A 1 288 ? 11.509 -24.819 -16.498 1.00 97.38 288 LYS A C 1
ATOM 2349 O O . LYS A 1 288 ? 10.704 -24.498 -17.363 1.00 97.38 288 LYS A O 1
ATOM 2354 N N . ASN A 1 289 ? 11.422 -25.981 -15.848 1.00 97.88 289 ASN A N 1
ATOM 2355 C CA . ASN A 1 289 ? 10.437 -27.016 -16.172 1.00 97.88 289 ASN A CA 1
ATOM 2356 C C . ASN A 1 289 ? 9.119 -26.885 -15.385 1.00 97.88 289 ASN A C 1
ATOM 2358 O O . ASN A 1 289 ? 8.210 -27.675 -15.620 1.00 97.88 289 ASN A O 1
ATOM 2362 N N . CYS A 1 290 ? 9.010 -25.963 -14.425 1.00 97.75 290 CYS A N 1
ATOM 2363 C CA . CYS A 1 290 ? 7.829 -25.841 -13.557 1.00 97.75 290 CYS A CA 1
ATOM 2364 C C . CYS A 1 290 ? 7.258 -24.423 -13.477 1.00 97.75 290 CYS A C 1
ATOM 2366 O O . CYS A 1 290 ? 6.097 -24.260 -13.116 1.00 97.75 290 CYS A O 1
ATOM 2368 N N . LEU A 1 291 ? 8.042 -23.402 -13.827 1.00 98.50 291 LEU A N 1
ATOM 2369 C CA . LEU A 1 291 ? 7.612 -22.014 -13.764 1.00 98.50 291 LEU A CA 1
ATOM 2370 C C . LEU A 1 291 ? 6.582 -21.714 -14.862 1.00 98.50 291 LEU A C 1
ATOM 2372 O O . LEU A 1 291 ? 6.891 -21.804 -16.048 1.00 98.50 291 LEU A O 1
ATOM 2376 N N . GLU A 1 292 ? 5.370 -21.341 -14.456 1.00 98.38 292 GLU A N 1
ATOM 2377 C CA . GLU A 1 292 ? 4.251 -20.980 -15.332 1.00 98.38 292 GLU A CA 1
ATOM 2378 C C . GLU A 1 292 ? 4.043 -19.466 -15.447 1.00 98.38 292 GLU A C 1
ATOM 2380 O O . GLU A 1 292 ? 3.576 -18.986 -16.483 1.00 98.38 292 GLU A O 1
ATOM 2385 N N . TYR A 1 293 ? 4.401 -18.715 -14.404 1.00 98.12 293 TYR A N 1
ATOM 2386 C CA . TYR A 1 293 ? 4.296 -17.258 -14.340 1.00 98.12 293 TYR A CA 1
ATOM 2387 C C . TYR A 1 293 ? 5.636 -16.650 -13.918 1.00 98.12 293 TYR A C 1
ATOM 2389 O O . TYR A 1 293 ? 6.210 -17.048 -12.899 1.00 98.12 293 TYR A O 1
ATOM 2397 N N . LEU A 1 294 ? 6.120 -15.675 -14.687 1.00 97.75 294 LEU A N 1
ATOM 2398 C CA . LEU A 1 294 ? 7.331 -14.917 -14.391 1.00 97.75 294 LEU A CA 1
ATOM 2399 C C . LEU A 1 294 ? 7.072 -13.425 -14.563 1.00 97.75 294 LEU A C 1
ATOM 2401 O O . LEU A 1 294 ? 6.658 -12.988 -15.631 1.00 97.75 294 LEU A O 1
ATOM 2405 N N . ASP A 1 295 ? 7.378 -12.655 -13.533 1.00 96.69 295 ASP A N 1
ATOM 2406 C CA . ASP A 1 295 ? 7.248 -11.206 -13.532 1.00 96.69 295 ASP A CA 1
ATOM 2407 C C . ASP A 1 295 ? 8.520 -10.578 -12.972 1.00 96.69 295 ASP A C 1
ATOM 2409 O O . ASP A 1 295 ? 8.924 -10.851 -11.843 1.00 96.69 295 ASP A O 1
ATOM 2413 N N . ILE A 1 296 ? 9.216 -9.810 -13.801 1.00 95.38 296 ILE A N 1
ATOM 2414 C CA . ILE A 1 296 ? 10.481 -9.173 -13.455 1.00 95.38 296 ILE A CA 1
ATOM 2415 C C . ILE A 1 296 ? 10.380 -7.704 -13.828 1.00 95.38 296 ILE A C 1
ATOM 2417 O O . ILE A 1 296 ? 10.370 -7.336 -15.004 1.00 95.38 296 ILE A O 1
ATOM 2421 N N . TYR A 1 297 ? 10.388 -6.860 -12.808 1.00 92.56 297 TYR A N 1
ATOM 2422 C CA . TYR A 1 297 ? 10.407 -5.418 -12.958 1.00 92.56 297 TYR A CA 1
ATOM 2423 C C . TYR A 1 297 ? 11.631 -4.843 -12.257 1.00 92.56 297 TYR A C 1
ATOM 2425 O O . TYR A 1 297 ? 11.846 -5.086 -11.068 1.00 92.56 297 TYR A O 1
ATOM 2433 N N . ARG A 1 298 ? 12.433 -4.050 -12.967 1.00 90.00 298 ARG A N 1
ATOM 2434 C CA . ARG A 1 298 ? 13.547 -3.316 -12.369 1.00 90.00 298 ARG A CA 1
ATOM 2435 C C . ARG A 1 298 ? 13.397 -1.821 -12.607 1.00 90.00 298 ARG A C 1
ATOM 2437 O O . ARG A 1 298 ? 13.505 -1.325 -13.724 1.00 90.00 298 ARG A O 1
ATOM 2444 N N . ASP A 1 299 ? 13.183 -1.094 -11.526 1.00 88.00 299 ASP A N 1
ATOM 2445 C CA . ASP A 1 299 ? 13.149 0.360 -11.517 1.00 88.00 299 ASP A CA 1
ATOM 2446 C C . ASP A 1 299 ? 14.579 0.896 -11.409 1.00 88.00 299 ASP A C 1
ATOM 2448 O O . ASP A 1 299 ? 15.183 0.864 -10.338 1.00 88.00 299 ASP A O 1
ATOM 2452 N N . THR A 1 300 ? 15.132 1.369 -12.525 1.00 80.44 300 THR A N 1
ATOM 2453 C CA . THR A 1 300 ? 16.444 2.038 -12.576 1.00 80.44 300 THR A CA 1
ATOM 2454 C C . THR A 1 300 ? 16.343 3.560 -12.417 1.00 80.44 300 THR A C 1
ATOM 2456 O O . THR A 1 300 ? 17.337 4.275 -12.589 1.00 80.44 300 THR A O 1
ATOM 2459 N N . GLY A 1 301 ? 15.148 4.085 -12.120 1.00 80.94 301 GLY A N 1
ATOM 2460 C CA . GLY A 1 301 ? 14.843 5.511 -12.167 1.00 80.94 301 GLY A CA 1
ATOM 2461 C C . GLY A 1 301 ? 15.044 6.121 -13.562 1.00 80.94 301 GLY A C 1
ATOM 2462 O O . GLY A 1 301 ? 15.070 5.430 -14.576 1.00 80.94 301 GLY A O 1
ATOM 2463 N N . ASN A 1 302 ? 15.252 7.441 -13.622 1.00 70.00 302 ASN A N 1
ATOM 2464 C CA . ASN A 1 302 ? 15.504 8.174 -14.878 1.00 70.00 302 ASN A CA 1
ATOM 2465 C C . ASN A 1 302 ? 16.880 7.887 -15.507 1.00 70.00 302 ASN A C 1
ATOM 2467 O O . ASN A 1 302 ? 17.267 8.529 -16.486 1.00 70.00 302 ASN A O 1
ATOM 2471 N N . ARG A 1 303 ? 17.671 6.978 -14.932 1.00 67.31 303 ARG A N 1
ATOM 2472 C CA . ARG A 1 303 ? 18.992 6.666 -15.466 1.00 67.31 303 ARG A CA 1
ATOM 2473 C C . ARG A 1 303 ? 18.846 5.613 -16.549 1.00 67.31 303 ARG A C 1
ATOM 2475 O O . ARG A 1 303 ? 18.211 4.580 -16.352 1.00 67.31 303 ARG A O 1
ATOM 2482 N N . ARG A 1 304 ? 19.470 5.895 -17.694 1.00 65.38 304 ARG A N 1
ATOM 2483 C CA . ARG A 1 304 ? 19.637 4.941 -18.791 1.00 65.38 304 ARG A CA 1
ATOM 2484 C C . ARG A 1 304 ? 20.140 3.616 -18.221 1.00 65.38 304 ARG A C 1
ATOM 2486 O O . ARG A 1 304 ? 21.129 3.620 -17.484 1.00 65.38 304 ARG A O 1
ATOM 2493 N N . PHE A 1 305 ? 19.447 2.524 -18.550 1.00 65.62 305 PHE A N 1
ATOM 2494 C CA . PHE A 1 305 ? 19.841 1.165 -18.194 1.00 65.62 305 PHE A CA 1
ATOM 2495 C C . PHE A 1 305 ? 21.328 0.985 -18.484 1.00 65.62 305 PHE A C 1
ATOM 2497 O O . PHE A 1 305 ? 21.774 1.020 -19.628 1.00 65.62 305 PHE A O 1
ATOM 2504 N N . SER A 1 306 ? 22.121 0.862 -17.424 1.00 64.12 306 SER A N 1
ATOM 2505 C CA . SER A 1 306 ? 23.553 0.677 -17.581 1.00 64.12 306 SER A CA 1
ATOM 2506 C C . SER A 1 306 ? 23.783 -0.682 -18.236 1.00 64.12 306 SER A C 1
ATOM 2508 O O . SER A 1 306 ? 23.279 -1.692 -17.745 1.00 64.12 306 SER A O 1
ATOM 2510 N N . MET A 1 307 ? 24.584 -0.737 -19.306 1.00 61.22 307 MET A N 1
ATOM 2511 C CA . MET A 1 307 ? 24.994 -1.991 -19.973 1.00 61.22 307 MET A CA 1
ATOM 2512 C C . MET A 1 307 ? 25.584 -3.031 -18.998 1.00 61.22 307 MET A C 1
ATOM 2514 O O . MET A 1 307 ? 25.695 -4.212 -19.313 1.00 61.22 307 MET A O 1
ATOM 2518 N N . ARG A 1 308 ? 25.943 -2.593 -17.788 1.00 71.62 308 ARG A N 1
ATOM 2519 C CA . ARG A 1 308 ? 26.539 -3.385 -16.713 1.00 71.62 308 ARG A CA 1
ATOM 2520 C C . ARG A 1 308 ? 25.678 -4.543 -16.215 1.00 71.62 308 ARG A C 1
ATOM 2522 O O . ARG A 1 308 ? 26.234 -5.484 -15.664 1.00 71.62 308 ARG A O 1
ATOM 2529 N N . TYR A 1 309 ? 24.359 -4.522 -16.407 1.00 77.88 309 TYR A N 1
ATOM 2530 C CA . TYR A 1 309 ? 23.518 -5.637 -15.952 1.00 77.88 309 TYR A CA 1
ATOM 2531 C C . TYR A 1 309 ? 23.591 -6.866 -16.869 1.00 77.88 309 TYR A C 1
ATOM 2533 O O . TYR A 1 309 ? 23.127 -7.937 -16.476 1.00 77.88 309 TYR A O 1
ATOM 2541 N N . GLY A 1 310 ? 24.197 -6.746 -18.054 1.00 83.12 310 GLY A N 1
ATOM 2542 C CA . GLY A 1 310 ? 24.274 -7.822 -19.038 1.00 83.12 310 GLY A CA 1
ATOM 2543 C C . GLY A 1 310 ? 22.914 -8.191 -19.640 1.00 83.12 310 GLY A C 1
ATOM 2544 O O . GLY A 1 310 ? 21.861 -7.669 -19.261 1.00 83.12 310 GLY A O 1
ATOM 2545 N N . HIS A 1 311 ? 22.934 -9.110 -20.602 1.00 83.81 311 HIS A N 1
ATOM 2546 C CA . HIS A 1 311 ? 21.714 -9.605 -21.236 1.00 83.81 311 HIS A CA 1
ATOM 2547 C C . HIS A 1 311 ? 21.030 -10.640 -20.347 1.00 83.81 311 HIS A C 1
ATOM 2549 O O . HIS A 1 311 ? 21.679 -11.539 -19.809 1.00 83.81 311 HIS A O 1
ATOM 2555 N N . PHE A 1 312 ? 19.706 -10.557 -20.237 1.00 89.94 312 PHE A N 1
ATOM 2556 C CA . PHE A 1 312 ? 18.938 -11.683 -19.728 1.00 89.94 312 PHE A CA 1
ATOM 2557 C C . PHE A 1 312 ? 19.067 -12.855 -20.715 1.00 89.94 312 PHE A C 1
ATOM 2559 O O . PHE A 1 312 ? 19.165 -12.649 -21.928 1.00 89.94 312 PHE A O 1
ATOM 2566 N N . GLY A 1 313 ? 19.150 -14.085 -20.209 1.00 91.44 313 GLY A N 1
ATOM 2567 C CA . GLY A 1 313 ? 19.328 -15.254 -21.070 1.00 91.44 313 GLY A CA 1
ATOM 2568 C C . GLY A 1 313 ? 18.053 -15.647 -21.826 1.00 91.44 313 GLY A C 1
ATOM 2569 O O . GLY A 1 313 ? 16.973 -15.100 -21.611 1.00 91.44 313 GLY A O 1
ATOM 2570 N N . ILE A 1 314 ? 18.182 -16.630 -22.718 1.00 94.75 314 ILE A N 1
ATOM 2571 C CA . ILE A 1 314 ? 17.085 -17.136 -23.556 1.00 94.75 314 ILE A CA 1
ATOM 2572 C C . ILE A 1 314 ? 16.072 -17.910 -22.690 1.00 94.75 314 ILE A C 1
ATOM 2574 O O . ILE A 1 314 ? 16.465 -18.750 -21.873 1.00 94.75 314 ILE A O 1
ATOM 2578 N N . LEU A 1 315 ? 14.773 -17.652 -22.884 1.00 96.00 315 LEU A N 1
ATOM 2579 C CA . LEU A 1 315 ? 13.661 -18.292 -22.164 1.00 96.00 315 LEU A CA 1
ATOM 2580 C C . LEU A 1 315 ? 13.045 -19.488 -22.909 1.00 96.00 315 LEU A C 1
ATOM 2582 O O . LEU A 1 315 ? 12.150 -20.135 -22.378 1.00 96.00 315 LEU A O 1
ATOM 2586 N N . ARG A 1 316 ? 13.547 -19.858 -24.095 1.00 94.12 316 ARG A N 1
ATOM 2587 C CA . ARG A 1 316 ? 13.081 -21.040 -24.855 1.00 94.12 316 ARG A CA 1
ATOM 2588 C C . ARG A 1 316 ? 13.076 -22.345 -24.058 1.00 94.12 316 ARG A C 1
ATOM 2590 O O . ARG A 1 316 ? 12.272 -23.224 -24.339 1.00 94.12 316 ARG A O 1
ATOM 2597 N N . SER A 1 317 ? 13.971 -22.480 -23.080 1.00 95.75 317 SER A N 1
ATOM 2598 C CA . SER A 1 317 ? 14.046 -23.668 -22.226 1.00 95.75 317 SER A CA 1
ATOM 2599 C C . SER A 1 317 ? 12.967 -23.727 -21.138 1.00 95.75 317 SER A C 1
ATOM 2601 O O . SER A 1 317 ? 12.898 -24.732 -20.433 1.00 95.75 317 SER A O 1
ATOM 2603 N N . PHE A 1 318 ? 12.141 -22.686 -20.987 1.00 97.38 318 PHE A N 1
ATOM 2604 C CA . PHE A 1 318 ? 11.067 -22.621 -20.000 1.00 97.38 318 PHE A CA 1
ATOM 2605 C C . PHE A 1 318 ? 9.761 -23.175 -20.578 1.00 97.38 318 PHE A C 1
ATOM 2607 O O . PHE A 1 318 ? 8.838 -22.430 -20.902 1.00 97.38 318 PHE A O 1
ATOM 2614 N N . THR A 1 319 ? 9.687 -24.498 -20.717 1.00 96.38 319 THR A N 1
ATOM 2615 C CA . THR A 1 319 ? 8.606 -25.201 -21.435 1.00 96.38 319 THR A CA 1
ATOM 2616 C C . THR A 1 319 ? 7.225 -25.090 -20.790 1.00 96.38 319 THR A C 1
ATOM 2618 O O . THR A 1 319 ? 6.235 -25.443 -21.425 1.00 96.38 319 THR A O 1
ATOM 2621 N N . CYS A 1 320 ? 7.148 -24.629 -19.539 1.00 97.44 320 CYS A N 1
ATOM 2622 C CA . CYS A 1 320 ? 5.894 -24.436 -18.808 1.00 97.44 320 CYS A CA 1
ATOM 2623 C C . CYS A 1 320 ? 5.471 -22.964 -18.700 1.00 97.44 320 CYS A C 1
ATOM 2625 O O . CYS A 1 320 ? 4.359 -22.699 -18.250 1.00 97.44 320 CYS A O 1
ATOM 2627 N N . LEU A 1 321 ? 6.310 -22.010 -19.130 1.00 97.75 321 LEU A N 1
ATOM 2628 C CA . LEU A 1 321 ? 6.064 -20.580 -18.931 1.00 97.75 321 LEU A CA 1
ATOM 2629 C C . LEU A 1 321 ? 4.921 -20.069 -19.814 1.00 97.75 321 LEU A C 1
ATOM 2631 O O . LEU A 1 321 ? 5.073 -19.943 -21.026 1.00 97.75 321 LEU A O 1
ATOM 2635 N N . LYS A 1 322 ? 3.783 -19.753 -19.193 1.00 95.94 322 LYS A N 1
ATOM 2636 C CA . LYS A 1 322 ? 2.564 -19.267 -19.855 1.00 95.94 322 LYS A CA 1
ATOM 2637 C C . LYS A 1 322 ? 2.438 -17.750 -19.791 1.00 95.94 322 LYS A C 1
ATOM 2639 O O . LYS A 1 322 ? 1.840 -17.165 -20.685 1.00 95.94 322 LYS A O 1
ATOM 2644 N N . LYS A 1 323 ? 2.940 -17.108 -18.736 1.00 95.88 323 LYS A N 1
ATOM 2645 C CA . LYS A 1 323 ? 2.785 -15.666 -18.512 1.00 95.88 323 LYS A CA 1
ATOM 2646 C C . LYS A 1 323 ? 4.134 -15.025 -18.201 1.00 95.88 323 LYS A C 1
ATOM 2648 O O . LYS A 1 323 ? 4.823 -15.490 -17.295 1.00 95.88 323 LYS A O 1
ATOM 2653 N N . LEU A 1 324 ? 4.495 -13.979 -18.940 1.00 94.81 324 LEU A N 1
ATOM 2654 C CA . LEU A 1 324 ? 5.744 -13.237 -18.774 1.00 94.81 324 LEU A CA 1
ATOM 2655 C C . LEU A 1 324 ? 5.473 -11.736 -18.693 1.00 94.81 324 LEU A C 1
ATOM 2657 O O . LEU A 1 324 ? 4.937 -11.161 -19.632 1.00 94.81 324 LEU A O 1
ATOM 2661 N N . PHE A 1 325 ? 5.916 -11.104 -17.615 1.00 94.12 325 PHE A N 1
ATOM 2662 C CA . PHE A 1 325 ? 5.892 -9.658 -17.422 1.00 94.12 325 PHE A CA 1
ATOM 2663 C C . PHE A 1 325 ? 7.341 -9.201 -17.277 1.00 94.12 325 PHE A C 1
ATOM 2665 O O . PHE A 1 325 ? 8.036 -9.634 -16.359 1.00 94.12 325 PHE A O 1
ATOM 2672 N N . ILE A 1 326 ? 7.861 -8.422 -18.224 1.00 92.94 326 ILE A N 1
ATOM 2673 C CA . ILE A 1 326 ? 9.284 -8.062 -18.222 1.00 92.94 326 ILE A CA 1
ATOM 2674 C C . ILE A 1 326 ? 9.557 -6.779 -19.000 1.00 92.94 326 ILE A C 1
ATOM 2676 O O . ILE A 1 326 ? 8.833 -6.417 -19.917 1.00 92.94 326 ILE A O 1
ATOM 2680 N N . GLN A 1 327 ? 10.628 -6.078 -18.656 1.00 89.06 327 GLN A N 1
ATOM 2681 C CA . GLN A 1 327 ? 11.130 -4.956 -19.450 1.00 89.06 327 GLN A CA 1
ATOM 2682 C C . GLN A 1 327 ? 11.710 -5.448 -20.786 1.00 89.06 327 GLN A C 1
ATOM 2684 O O . GLN A 1 327 ? 12.403 -6.465 -20.847 1.00 89.06 327 GLN A O 1
ATOM 2689 N N . ALA A 1 328 ? 11.443 -4.746 -21.884 1.00 87.31 328 ALA A N 1
ATOM 2690 C CA . ALA A 1 328 ? 11.896 -5.184 -23.205 1.00 87.31 328 ALA A CA 1
ATOM 2691 C C . ALA A 1 328 ? 13.435 -5.128 -23.334 1.00 87.31 328 ALA A C 1
ATOM 2693 O O . ALA A 1 328 ? 14.059 -5.997 -23.941 1.00 87.31 328 ALA A O 1
ATOM 2694 N N . GLU A 1 329 ? 14.059 -4.169 -22.656 1.00 85.88 329 GLU A N 1
ATOM 2695 C CA . GLU A 1 329 ? 15.504 -3.975 -22.519 1.00 85.88 329 GLU A CA 1
ATOM 2696 C C . GLU A 1 329 ? 16.170 -5.143 -21.788 1.00 85.88 329 GLU A C 1
ATOM 2698 O O . GLU A 1 329 ? 17.327 -5.464 -22.057 1.00 85.88 329 GLU A O 1
ATOM 2703 N N . PHE A 1 330 ? 15.452 -5.806 -20.874 1.00 86.94 330 PHE A N 1
ATOM 2704 C CA . PHE A 1 330 ? 15.952 -7.017 -20.223 1.00 86.94 330 PHE A CA 1
ATOM 2705 C C . PHE A 1 330 ? 16.110 -8.142 -21.238 1.00 86.94 330 PHE A C 1
ATOM 2707 O O . PHE A 1 330 ? 17.140 -8.820 -21.253 1.00 86.94 330 PHE A O 1
ATOM 2714 N N . LEU A 1 331 ? 15.095 -8.332 -22.086 1.00 88.00 331 LEU A N 1
ATOM 2715 C CA . LEU A 1 331 ? 15.091 -9.389 -23.086 1.00 88.00 331 LEU A CA 1
ATOM 2716 C C . LEU A 1 331 ? 16.066 -9.100 -24.219 1.00 88.00 331 LEU A C 1
ATOM 2718 O O . LEU A 1 331 ? 16.792 -10.008 -24.598 1.00 88.00 331 LEU A O 1
ATOM 2722 N N . LEU A 1 332 ? 16.100 -7.884 -24.760 1.00 85.75 332 LEU A N 1
ATOM 2723 C CA . LEU A 1 332 ? 16.875 -7.571 -25.967 1.00 85.75 332 LEU A CA 1
ATOM 2724 C C . LEU A 1 332 ? 18.278 -7.028 -25.661 1.00 85.75 332 LEU A C 1
ATOM 2726 O O . LEU A 1 332 ? 19.195 -7.189 -26.460 1.00 85.75 332 LEU A O 1
ATOM 2730 N N . GLY A 1 333 ? 18.491 -6.474 -24.466 1.00 81.75 333 GLY A N 1
ATOM 2731 C CA . GLY A 1 333 ? 19.700 -5.736 -24.111 1.00 81.75 333 GLY A CA 1
ATOM 2732 C C . GLY A 1 333 ? 19.627 -4.251 -24.458 1.00 81.75 333 GLY A C 1
ATOM 2733 O O . GLY A 1 333 ? 18.751 -3.801 -25.189 1.00 81.75 333 GLY A O 1
ATOM 2734 N N . TYR A 1 334 ? 20.571 -3.482 -23.906 1.00 72.00 334 TYR A N 1
ATOM 2735 C CA . TYR A 1 334 ? 20.619 -2.023 -24.056 1.00 72.00 334 TYR A CA 1
ATOM 2736 C C . TYR A 1 334 ? 21.395 -1.560 -25.300 1.00 72.00 334 TYR A C 1
ATOM 2738 O O . TYR A 1 334 ? 21.059 -0.545 -25.903 1.00 72.00 334 TYR A O 1
ATOM 2746 N N . THR A 1 335 ? 22.434 -2.303 -25.699 1.00 63.88 335 THR A N 1
ATOM 2747 C CA . THR A 1 335 ? 23.248 -2.062 -26.908 1.00 63.88 335 THR A CA 1
ATOM 2748 C C . THR A 1 335 ? 22.572 -2.638 -28.132 1.00 63.88 335 THR A C 1
ATOM 2750 O O . THR A 1 335 ? 23.152 -3.448 -28.855 1.00 63.88 335 THR A O 1
ATOM 2753 N N . TRP A 1 336 ? 21.310 -2.291 -28.323 1.00 60.50 336 TRP A N 1
ATOM 2754 C CA . TRP A 1 336 ? 20.632 -2.753 -29.505 1.00 60.50 336 TRP A CA 1
ATOM 2755 C C . TRP A 1 336 ? 21.105 -1.925 -30.696 1.00 60.50 336 TRP A C 1
ATOM 2757 O O . TRP A 1 336 ? 20.615 -0.826 -30.950 1.00 60.50 336 TRP A O 1
ATOM 2767 N N . ASP A 1 337 ? 22.131 -2.439 -31.370 1.00 63.28 337 ASP A N 1
ATOM 2768 C CA . ASP A 1 337 ? 22.480 -2.009 -32.710 1.00 63.28 337 ASP A CA 1
ATOM 2769 C C . ASP A 1 337 ? 21.427 -2.607 -33.656 1.00 63.28 337 ASP A C 1
ATOM 2771 O O . ASP A 1 337 ? 21.283 -3.832 -33.697 1.00 63.28 337 ASP A O 1
ATOM 2775 N N . PRO A 1 338 ? 20.668 -1.790 -34.407 1.00 62.47 338 PRO A N 1
ATOM 2776 C CA . PRO A 1 338 ? 19.692 -2.282 -35.376 1.00 62.47 338 PRO A CA 1
ATOM 2777 C C . PRO A 1 338 ? 20.284 -3.239 -36.423 1.00 62.47 338 PRO A C 1
ATOM 2779 O O . PRO A 1 338 ? 19.527 -3.944 -37.087 1.00 62.47 338 PRO A O 1
ATOM 2782 N N . SER A 1 339 ? 21.612 -3.247 -36.594 1.00 66.88 339 SER A N 1
ATOM 2783 C CA . SER A 1 339 ? 22.323 -4.169 -37.483 1.00 66.88 339 SER A CA 1
ATOM 2784 C C . SER A 1 339 ? 22.619 -5.543 -36.867 1.00 66.88 339 SER A C 1
ATOM 2786 O O . SER A 1 339 ? 22.952 -6.473 -37.603 1.00 66.88 339 SER A O 1
ATOM 2788 N N . ASP A 1 340 ? 22.465 -5.708 -35.550 1.00 69.94 340 ASP A N 1
ATOM 2789 C CA . ASP A 1 340 ? 22.693 -6.982 -34.873 1.00 69.94 340 ASP A CA 1
ATOM 2790 C C . ASP A 1 340 ? 21.439 -7.871 -34.938 1.00 69.94 340 ASP A C 1
ATOM 2792 O O . ASP A 1 340 ? 20.583 -7.897 -34.049 1.00 69.94 340 ASP A O 1
ATOM 2796 N N . ASP A 1 341 ? 21.345 -8.632 -36.031 1.00 67.56 341 ASP A N 1
ATOM 2797 C CA . ASP A 1 341 ? 20.286 -9.612 -36.307 1.00 67.56 341 ASP A CA 1
ATOM 2798 C C . ASP A 1 341 ? 20.170 -10.723 -35.235 1.00 67.56 341 ASP A C 1
ATOM 2800 O O . ASP A 1 341 ? 19.220 -11.512 -35.261 1.00 67.56 341 ASP A O 1
ATOM 2804 N N . THR A 1 342 ? 21.116 -10.824 -34.289 1.00 71.88 342 THR A N 1
ATOM 2805 C CA . THR A 1 342 ? 21.196 -11.940 -33.332 1.00 71.88 342 THR A CA 1
ATOM 2806 C C . THR A 1 342 ? 20.203 -11.860 -32.171 1.00 71.88 342 THR A C 1
ATOM 2808 O O . THR A 1 342 ? 19.994 -12.856 -31.471 1.00 71.88 342 THR A O 1
ATOM 2811 N N . CYS A 1 343 ? 19.552 -10.715 -31.952 1.00 78.31 343 CYS A N 1
ATOM 2812 C CA . CYS A 1 343 ? 18.694 -10.488 -30.787 1.00 78.31 343 CYS A CA 1
ATOM 2813 C C . CYS A 1 343 ? 17.216 -10.294 -31.148 1.00 78.31 343 CYS A C 1
ATOM 2815 O O . CYS A 1 343 ? 16.585 -9.336 -30.713 1.00 78.31 343 CYS A O 1
ATOM 2817 N N . ARG A 1 344 ? 16.623 -11.234 -31.894 1.00 85.94 344 ARG A N 1
ATOM 2818 C CA . ARG A 1 344 ? 15.178 -11.193 -32.175 1.00 85.94 344 ARG A CA 1
ATOM 2819 C C . ARG A 1 344 ? 14.363 -11.639 -30.964 1.00 85.94 344 ARG A C 1
ATOM 2821 O O . ARG A 1 344 ? 14.659 -12.663 -30.342 1.00 85.94 344 ARG A O 1
ATOM 2828 N N . LEU A 1 345 ? 13.281 -10.918 -30.667 1.00 88.56 345 LEU A N 1
ATOM 2829 C CA . LEU A 1 345 ? 12.385 -11.216 -29.541 1.00 88.56 345 LEU A CA 1
ATOM 2830 C C . LEU A 1 345 ? 11.846 -12.657 -29.599 1.00 88.56 345 LEU A C 1
ATOM 2832 O O . LEU A 1 345 ? 11.931 -13.405 -28.624 1.00 88.56 345 LEU A O 1
ATOM 2836 N N . GLN A 1 346 ? 11.396 -13.081 -30.780 1.00 88.50 346 GLN A N 1
ATOM 2837 C CA . GLN A 1 346 ? 10.936 -14.446 -31.062 1.00 88.50 346 GLN A CA 1
ATOM 2838 C C . GLN A 1 346 ? 11.969 -15.543 -30.742 1.00 88.50 346 GLN A C 1
ATOM 2840 O O . GLN A 1 346 ? 11.608 -16.692 -30.477 1.00 88.50 346 GLN A O 1
ATOM 2845 N N . ASP A 1 347 ? 13.264 -15.218 -30.786 1.00 90.19 347 ASP A N 1
ATOM 2846 C CA . ASP A 1 347 ? 14.329 -16.182 -30.529 1.00 90.19 347 ASP A CA 1
ATOM 2847 C C . ASP A 1 347 ? 14.619 -16.350 -29.041 1.00 90.19 347 ASP A C 1
ATOM 2849 O O . ASP A 1 347 ? 15.219 -17.341 -28.618 1.00 90.19 347 ASP A O 1
ATOM 2853 N N . ARG A 1 348 ? 14.098 -15.426 -28.232 1.00 92.12 348 ARG A N 1
ATOM 2854 C CA . ARG A 1 348 ? 14.267 -15.407 -26.785 1.00 92.12 348 ARG A CA 1
ATOM 2855 C C . ARG A 1 348 ? 13.053 -15.931 -26.031 1.00 92.12 348 ARG A C 1
ATOM 2857 O O . ARG A 1 348 ? 13.243 -16.432 -24.927 1.00 92.12 348 ARG A O 1
ATOM 2864 N N . LEU A 1 349 ? 11.852 -15.866 -26.603 1.00 93.94 349 LEU A N 1
ATOM 2865 C CA . LEU A 1 349 ? 10.615 -16.288 -25.941 1.00 93.94 349 LEU A CA 1
ATOM 2866 C C . LEU A 1 349 ? 10.376 -17.813 -26.011 1.00 93.94 349 LEU A C 1
ATOM 2868 O O . LEU A 1 349 ? 10.794 -18.462 -26.976 1.00 93.94 349 LEU A O 1
ATOM 2872 N N . PRO A 1 350 ? 9.700 -18.405 -25.006 1.00 93.12 350 PRO A N 1
ATOM 2873 C CA . PRO A 1 350 ? 9.215 -19.779 -25.084 1.00 93.12 350 PRO A CA 1
ATOM 2874 C C . PRO A 1 350 ? 8.074 -19.912 -26.098 1.00 93.12 350 PRO A C 1
ATOM 2876 O O . PRO A 1 350 ? 7.292 -18.987 -26.295 1.00 93.12 350 PRO A O 1
ATOM 2879 N N . CYS A 1 351 ? 7.942 -21.088 -26.713 1.00 89.81 351 CYS A N 1
ATOM 2880 C CA . CYS A 1 351 ? 6.891 -21.362 -27.702 1.00 89.81 351 CYS A CA 1
ATOM 2881 C C . CYS A 1 351 ? 5.477 -21.510 -27.110 1.00 89.81 351 CYS A C 1
ATOM 2883 O O . CYS A 1 351 ? 4.498 -21.456 -27.842 1.00 89.81 351 CYS A O 1
ATOM 2885 N N . ASN A 1 352 ? 5.368 -21.722 -25.798 1.00 90.44 352 ASN A N 1
ATOM 2886 C CA . ASN A 1 352 ? 4.127 -22.025 -25.079 1.00 90.44 352 ASN A CA 1
ATOM 2887 C C . ASN A 1 352 ? 3.581 -20.826 -24.282 1.00 90.44 352 ASN A C 1
ATOM 2889 O O . ASN A 1 352 ? 2.711 -20.992 -23.421 1.00 90.44 352 ASN A O 1
ATOM 2893 N N . ILE A 1 353 ? 4.131 -19.640 -24.521 1.00 93.38 353 ILE A N 1
ATOM 2894 C CA . ILE A 1 353 ? 3.724 -18.420 -23.841 1.00 93.38 353 ILE A CA 1
ATOM 2895 C C . ILE A 1 353 ? 2.351 -17.971 -24.335 1.00 93.38 353 ILE A C 1
ATOM 2897 O O . ILE A 1 353 ? 2.060 -17.962 -25.526 1.00 93.38 353 ILE A O 1
ATOM 2901 N N . GLN A 1 354 ? 1.493 -17.642 -23.382 1.00 90.25 354 GLN A N 1
ATOM 2902 C CA . GLN A 1 354 ? 0.137 -17.173 -23.613 1.00 90.25 354 GLN A CA 1
ATOM 2903 C C . GLN A 1 354 ? 0.137 -15.657 -23.454 1.00 90.25 354 GLN A C 1
ATOM 2905 O O . GLN A 1 354 ? -0.155 -14.944 -24.391 1.00 90.25 354 GLN A O 1
ATOM 2910 N N . SER A 1 355 ? 0.549 -15.132 -22.304 1.00 88.69 355 SER A N 1
ATOM 2911 C CA . SER A 1 355 ? 0.560 -13.685 -22.073 1.00 88.69 355 SER A CA 1
ATOM 2912 C C . SER A 1 355 ? 1.983 -13.150 -21.977 1.00 88.69 355 SER A C 1
ATOM 2914 O O . SER A 1 355 ? 2.804 -13.696 -21.238 1.00 88.69 355 SER A O 1
ATOM 2916 N N . LEU A 1 356 ? 2.259 -12.076 -22.713 1.00 89.81 356 LEU A N 1
ATOM 2917 C CA . LEU A 1 356 ? 3.479 -11.286 -22.596 1.00 89.81 356 LEU A CA 1
ATOM 2918 C C . LEU A 1 356 ? 3.073 -9.850 -22.267 1.00 89.81 356 LEU A C 1
ATOM 2920 O O . LEU A 1 356 ? 2.267 -9.282 -22.983 1.00 89.81 356 LEU A O 1
ATOM 2924 N N . THR A 1 357 ? 3.642 -9.258 -21.228 1.00 87.69 357 THR A N 1
ATOM 2925 C CA . THR A 1 357 ? 3.462 -7.846 -20.879 1.00 87.69 357 THR A CA 1
ATOM 2926 C C . THR A 1 357 ? 4.833 -7.200 -20.812 1.00 87.69 357 THR A C 1
ATOM 2928 O O . THR A 1 357 ? 5.733 -7.690 -20.126 1.00 87.69 357 THR A O 1
ATOM 2931 N N . LEU A 1 358 ? 4.997 -6.104 -21.552 1.00 86.88 358 LEU A N 1
ATOM 2932 C CA . LEU A 1 358 ? 6.244 -5.354 -21.589 1.00 86.88 358 LEU A CA 1
ATOM 2933 C C . LEU A 1 358 ? 6.114 -4.086 -20.754 1.00 86.88 358 LEU A C 1
ATOM 2935 O O . LEU A 1 358 ? 5.309 -3.207 -21.062 1.00 86.88 358 LEU A O 1
ATOM 2939 N N . TYR A 1 359 ? 6.920 -3.986 -19.700 1.00 84.94 359 TYR A N 1
ATOM 2940 C CA . TYR A 1 359 ? 6.958 -2.783 -18.875 1.00 84.94 359 TYR A CA 1
ATOM 2941 C C . TYR A 1 359 ? 7.569 -1.618 -19.649 1.00 84.94 359 TYR A C 1
ATOM 2943 O O . TYR A 1 359 ? 8.610 -1.763 -20.292 1.00 84.94 359 TYR A O 1
ATOM 2951 N N . ASN A 1 360 ? 6.938 -0.447 -19.556 1.00 72.62 360 ASN A N 1
ATOM 2952 C CA . ASN A 1 360 ? 7.392 0.736 -20.269 1.00 72.62 360 ASN A CA 1
ATOM 2953 C C . ASN A 1 360 ? 8.538 1.435 -19.540 1.00 72.62 360 ASN A C 1
ATOM 2955 O O . ASN A 1 360 ? 8.355 1.948 -18.435 1.00 72.62 360 ASN A O 1
ATOM 2959 N N . THR A 1 361 ? 9.706 1.506 -20.181 1.00 65.94 361 THR A N 1
ATOM 2960 C CA . THR A 1 361 ? 10.756 2.437 -19.773 1.00 65.94 361 THR A CA 1
ATOM 2961 C C . THR A 1 361 ? 10.701 3.656 -20.686 1.00 65.94 361 THR A C 1
ATOM 2963 O O . THR A 1 361 ? 10.685 3.558 -21.918 1.00 65.94 361 THR A O 1
ATOM 2966 N N . LYS A 1 362 ? 10.626 4.841 -20.072 1.00 67.56 362 LYS A N 1
ATOM 2967 C CA . LYS A 1 362 ? 10.584 6.113 -20.798 1.00 67.56 362 LYS A CA 1
ATOM 2968 C C . LYS A 1 362 ? 11.780 6.180 -21.758 1.00 67.56 362 LYS A C 1
ATOM 2970 O O . LYS A 1 362 ? 12.920 6.278 -21.313 1.00 67.56 362 LYS A O 1
ATOM 2975 N N . GLY A 1 363 ? 11.513 6.140 -23.064 1.00 64.31 363 GLY A N 1
ATOM 2976 C CA . GLY A 1 363 ? 12.524 6.303 -24.111 1.00 64.31 363 GLY A CA 1
ATOM 2977 C C . GLY A 1 363 ? 12.763 5.092 -25.015 1.00 64.31 363 GLY A C 1
ATOM 2978 O O . GLY A 1 363 ? 13.250 5.287 -26.125 1.00 64.31 363 GLY A O 1
ATOM 2979 N N . PHE A 1 364 ? 12.411 3.868 -24.609 1.00 65.75 364 PHE A N 1
ATOM 2980 C CA . PHE A 1 364 ? 12.772 2.680 -25.400 1.00 65.75 364 PHE A CA 1
ATOM 2981 C C . PHE A 1 364 ? 11.877 2.458 -26.624 1.00 65.75 364 PHE A C 1
ATOM 2983 O O . PHE A 1 364 ? 12.365 2.115 -27.702 1.00 65.75 364 PHE A O 1
ATOM 2990 N N . PHE A 1 365 ? 10.581 2.756 -26.509 1.00 62.62 365 PHE A N 1
ATOM 2991 C CA . PHE A 1 365 ? 9.628 2.621 -27.619 1.00 62.62 365 PHE A CA 1
ATOM 2992 C C . PHE A 1 365 ? 9.789 3.664 -28.731 1.00 62.62 365 PHE A C 1
ATOM 2994 O O . PHE A 1 365 ? 9.175 3.527 -29.782 1.00 62.62 365 PHE A O 1
ATOM 3001 N N . HIS A 1 366 ? 10.643 4.676 -28.551 1.00 63.75 366 HIS A N 1
ATOM 3002 C CA . HIS A 1 366 ? 10.991 5.598 -29.637 1.00 63.75 366 HIS A CA 1
ATOM 3003 C C . HIS A 1 366 ? 12.017 5.008 -30.617 1.00 63.75 366 HIS A C 1
ATOM 3005 O O . HIS A 1 366 ? 12.355 5.650 -31.610 1.00 63.75 366 HIS A O 1
ATOM 3011 N N . THR A 1 367 ? 12.516 3.793 -30.367 1.00 64.38 367 THR A N 1
ATOM 3012 C CA . THR A 1 367 ? 13.384 3.095 -31.319 1.00 64.38 367 THR A CA 1
ATOM 3013 C C . THR A 1 367 ? 12.542 2.476 -32.440 1.00 64.38 367 THR A C 1
ATOM 3015 O O . THR A 1 367 ? 11.644 1.668 -32.201 1.00 64.38 367 THR A O 1
ATOM 3018 N N . SER A 1 368 ? 12.830 2.856 -33.689 1.00 59.53 368 SER A N 1
ATOM 3019 C CA . SER A 1 368 ? 12.067 2.463 -34.891 1.00 59.53 368 SER A CA 1
ATOM 3020 C C . SER A 1 368 ? 11.987 0.951 -35.126 1.00 59.53 368 SER A C 1
ATOM 3022 O O . SER A 1 368 ? 11.161 0.476 -35.901 1.00 59.53 368 SER A O 1
ATOM 3024 N N . CYS A 1 369 ? 12.834 0.175 -34.463 1.00 74.12 369 CYS A N 1
ATOM 3025 C CA . CYS A 1 369 ? 12.963 -1.253 -34.661 1.00 74.12 369 CYS A CA 1
ATOM 3026 C C . CYS A 1 369 ? 12.081 -2.095 -33.716 1.00 74.12 369 CYS A C 1
ATOM 3028 O O . CYS A 1 369 ? 11.808 -3.251 -34.043 1.00 74.12 369 CYS A O 1
ATOM 3030 N N . MET A 1 370 ? 11.592 -1.571 -32.576 1.00 80.00 370 MET A N 1
ATOM 3031 C CA . MET A 1 370 ? 10.791 -2.375 -31.624 1.00 80.00 370 MET A CA 1
ATOM 3032 C C . MET A 1 370 ? 9.478 -2.851 -32.249 1.00 80.00 370 MET A C 1
ATOM 3034 O O . MET A 1 370 ? 9.103 -4.014 -32.103 1.00 80.00 370 MET A O 1
ATOM 3038 N N . GLY A 1 371 ? 8.822 -1.976 -33.016 1.00 80.69 371 GLY A N 1
ATOM 3039 C CA . GLY A 1 371 ? 7.611 -2.326 -33.758 1.00 80.69 371 GLY A CA 1
ATOM 3040 C C . GLY A 1 371 ? 7.823 -3.524 -34.687 1.00 80.69 371 GLY A C 1
ATOM 3041 O O . GLY A 1 371 ? 6.963 -4.395 -34.754 1.00 80.69 371 GLY A O 1
ATOM 3042 N N . LYS A 1 372 ? 9.001 -3.637 -35.321 1.00 82.69 372 LYS A N 1
ATOM 3043 C CA . LYS A 1 372 ? 9.342 -4.775 -36.186 1.00 82.69 372 LYS A CA 1
ATOM 3044 C C . LYS A 1 372 ? 9.455 -6.083 -35.400 1.00 82.69 372 LYS A C 1
ATOM 3046 O O . LYS A 1 372 ? 8.909 -7.084 -35.839 1.00 82.69 372 LYS A O 1
ATOM 3051 N N . HIS A 1 373 ? 10.118 -6.099 -34.244 1.00 81.81 373 HIS A N 1
ATOM 3052 C CA . HIS A 1 373 ? 10.232 -7.328 -33.443 1.00 81.81 373 HIS A CA 1
ATOM 3053 C C . HIS A 1 373 ? 8.928 -7.748 -32.780 1.00 81.81 373 HIS A C 1
ATOM 3055 O O . HIS A 1 373 ? 8.682 -8.947 -32.639 1.00 81.81 373 HIS A O 1
ATOM 3061 N N . LEU A 1 374 ? 8.106 -6.779 -32.373 1.00 83.81 374 LEU A N 1
ATOM 3062 C CA . LEU A 1 374 ? 6.749 -7.069 -31.940 1.00 83.81 374 LEU A CA 1
ATOM 3063 C C . LEU A 1 374 ? 5.984 -7.696 -33.099 1.00 83.81 374 LEU A C 1
ATOM 3065 O O . LEU A 1 374 ? 5.500 -8.805 -32.932 1.00 83.81 374 LEU A O 1
ATOM 3069 N N . GLN A 1 375 ? 5.994 -7.086 -34.287 1.00 82.69 375 GLN A N 1
ATOM 3070 C CA . GLN A 1 375 ? 5.343 -7.650 -35.471 1.00 82.69 375 GLN A CA 1
ATOM 3071 C C . GLN A 1 375 ? 5.842 -9.065 -35.807 1.00 82.69 375 GLN A C 1
ATOM 3073 O O . GLN A 1 375 ? 5.030 -9.958 -36.002 1.00 82.69 375 GLN A O 1
ATOM 3078 N N . GLU A 1 376 ? 7.155 -9.313 -35.780 1.00 85.00 376 GLU A N 1
ATOM 3079 C CA . GLU A 1 376 ? 7.732 -10.650 -35.996 1.00 85.00 376 GLU A CA 1
ATOM 3080 C C . GLU A 1 376 ? 7.249 -11.678 -34.963 1.00 85.00 376 GLU A C 1
ATOM 3082 O O . GLU A 1 376 ? 7.039 -12.848 -35.293 1.00 85.00 376 GLU A O 1
ATOM 3087 N N . ALA A 1 377 ? 7.088 -11.266 -33.701 1.00 83.00 377 ALA A N 1
ATOM 3088 C CA . ALA A 1 377 ? 6.483 -12.117 -32.688 1.00 83.00 377 ALA A CA 1
ATOM 3089 C C . ALA A 1 377 ? 5.001 -12.354 -33.015 1.00 83.00 377 ALA A C 1
ATOM 3091 O O . ALA A 1 377 ? 4.558 -13.499 -32.990 1.00 83.00 377 ALA A O 1
ATOM 3092 N N . LEU A 1 378 ? 4.250 -11.318 -33.397 1.00 79.88 378 LEU A N 1
ATOM 3093 C CA . LEU A 1 378 ? 2.830 -11.436 -33.740 1.00 79.88 378 LEU A CA 1
ATOM 3094 C C . LEU A 1 378 ? 2.580 -12.376 -34.918 1.00 79.88 378 LEU A C 1
ATOM 3096 O O . LEU A 1 378 ? 1.709 -13.241 -34.842 1.00 79.88 378 LEU A O 1
ATOM 3100 N N . ASP A 1 379 ? 3.406 -12.291 -35.958 1.00 80.94 379 ASP A N 1
ATOM 3101 C CA . ASP A 1 379 ? 3.309 -13.130 -37.156 1.00 80.94 379 ASP A CA 1
ATOM 3102 C C . ASP A 1 379 ? 3.477 -14.632 -36.844 1.00 80.94 379 ASP A C 1
ATOM 3104 O O . ASP A 1 379 ? 3.042 -15.491 -37.612 1.00 80.94 379 ASP A O 1
ATOM 3108 N N . LYS A 1 380 ? 4.066 -14.976 -35.690 1.00 73.94 380 LYS A N 1
ATOM 3109 C CA . LYS A 1 380 ? 4.187 -16.354 -35.183 1.00 73.94 380 LYS A CA 1
ATOM 3110 C C . LYS A 1 380 ? 3.037 -16.795 -34.273 1.00 73.94 380 LYS A C 1
ATOM 3112 O O . LYS A 1 380 ? 3.130 -17.859 -33.660 1.00 73.94 380 LYS A O 1
ATOM 3117 N N . GLY A 1 381 ? 1.959 -16.017 -34.203 1.00 69.38 381 GLY A N 1
ATOM 3118 C CA . GLY A 1 381 ? 0.760 -16.335 -33.427 1.00 69.38 381 GLY A CA 1
ATOM 3119 C C . GLY A 1 381 ? 0.732 -15.730 -32.024 1.00 69.38 381 GLY A C 1
ATOM 3120 O O . GLY A 1 381 ? -0.036 -16.190 -31.184 1.00 69.38 381 GLY A O 1
ATOM 3121 N N . PHE A 1 382 ? 1.554 -14.714 -31.757 1.00 62.47 382 PHE A N 1
ATOM 3122 C CA . PHE A 1 382 ? 1.407 -13.862 -30.575 1.00 62.47 382 PHE A CA 1
ATOM 3123 C C . PHE A 1 382 ? 0.389 -12.744 -30.908 1.00 62.47 382 PHE A C 1
ATOM 3125 O O . PHE A 1 382 ? 0.238 -12.393 -32.073 1.00 62.47 382 PHE A O 1
ATOM 3132 N N . TYR A 1 383 ? -0.338 -12.171 -29.944 1.00 52.38 383 TYR A N 1
ATOM 3133 C CA . TYR A 1 383 ? -1.379 -11.157 -30.223 1.00 52.38 383 TYR A CA 1
ATOM 3134 C C . TYR A 1 383 ? -1.291 -9.948 -29.262 1.00 52.38 383 TYR A C 1
ATOM 3136 O O . TYR A 1 383 ? -0.853 -10.124 -28.126 1.00 52.38 383 TYR A O 1
ATOM 3144 N N . VAL A 1 384 ? -1.676 -8.735 -29.703 1.00 49.47 384 VAL A N 1
ATOM 3145 C CA . VAL A 1 384 ? -1.573 -7.453 -28.951 1.00 49.47 384 VAL A CA 1
ATOM 3146 C C . VAL A 1 384 ? -2.929 -6.998 -28.399 1.00 49.47 384 VAL A C 1
ATOM 3148 O O . VAL A 1 384 ? -3.888 -6.932 -29.163 1.00 49.47 384 VAL A O 1
ATOM 3151 N N . ASP A 1 385 ? -3.023 -6.607 -27.119 1.00 42.94 385 ASP A N 1
ATOM 3152 C CA . ASP A 1 385 ? -4.214 -5.911 -26.607 1.00 42.94 385 ASP A CA 1
ATOM 3153 C C . ASP A 1 385 ? -4.163 -4.394 -26.881 1.00 42.94 385 ASP A C 1
ATOM 3155 O O . ASP A 1 385 ? -3.147 -3.714 -26.749 1.00 42.94 385 ASP A O 1
ATOM 3159 N N . SER A 1 386 ? -5.333 -3.879 -27.233 1.00 38.53 386 SER A N 1
ATOM 3160 C CA . SER A 1 386 ? -5.703 -2.531 -27.663 1.00 38.53 386 SER A CA 1
ATOM 3161 C C . SER A 1 386 ? -5.631 -1.426 -26.594 1.00 38.53 386 SER A C 1
ATOM 3163 O O . SER A 1 386 ? -6.169 -0.340 -26.802 1.00 38.53 386 SER A O 1
ATOM 3165 N N . SER A 1 387 ? -4.945 -1.649 -25.469 1.00 39.47 387 SER A N 1
ATOM 3166 C CA . SER A 1 387 ? -4.608 -0.562 -24.527 1.00 39.47 387 SER A CA 1
ATOM 3167 C C . SER A 1 387 ? -3.417 0.288 -24.997 1.00 39.47 387 SER A C 1
ATOM 3169 O O . SER A 1 387 ? -3.104 1.315 -24.398 1.00 39.47 387 SER A O 1
ATOM 3171 N N . ILE A 1 388 ? -2.803 -0.085 -26.123 1.00 43.69 388 ILE A N 1
ATOM 3172 C CA . ILE A 1 388 ? -1.979 0.801 -26.944 1.00 43.69 388 ILE A CA 1
ATOM 3173 C C . ILE A 1 388 ? -2.937 1.570 -27.856 1.00 43.69 388 ILE A C 1
ATOM 3175 O O . ILE A 1 388 ? -3.586 0.978 -28.719 1.00 43.69 388 ILE A O 1
ATOM 3179 N N . SER A 1 389 ? -3.054 2.884 -27.671 1.00 35.47 389 SER A N 1
ATOM 3180 C CA . SER A 1 389 ? -3.772 3.742 -28.612 1.00 35.47 389 SER A CA 1
ATOM 3181 C C . SER A 1 389 ? -3.064 3.727 -29.977 1.00 35.47 389 SER A C 1
ATOM 3183 O O . SER A 1 389 ? -2.140 4.505 -30.182 1.00 35.47 389 SER A O 1
ATOM 3185 N N . GLU A 1 390 ? -3.451 2.780 -30.840 1.00 31.02 390 GLU A N 1
ATOM 3186 C CA . GLU A 1 390 ? -3.644 2.841 -32.305 1.00 31.02 390 GLU A CA 1
ATOM 3187 C C . GLU A 1 390 ? -3.523 1.435 -32.952 1.00 31.02 390 GLU A C 1
ATOM 3189 O O . GLU A 1 390 ? -2.427 1.002 -33.287 1.00 31.02 390 GLU A O 1
ATOM 3194 N N . VAL A 1 391 ? -4.691 0.797 -33.204 1.00 36.69 391 VAL A N 1
ATOM 3195 C CA . VAL A 1 391 ? -4.991 -0.328 -34.149 1.00 36.69 391 VAL A CA 1
ATOM 3196 C C . VAL A 1 391 ? -4.282 -1.673 -33.798 1.00 36.69 391 VAL A C 1
ATOM 3198 O O . VAL A 1 391 ? -3.096 -1.688 -33.521 1.00 36.69 391 VAL A O 1
ATOM 3201 N N . TRP A 1 392 ? -4.881 -2.873 -33.678 1.00 31.12 392 TRP A N 1
ATOM 3202 C CA . TRP A 1 392 ? -5.682 -3.733 -34.577 1.00 31.12 392 TRP A CA 1
ATOM 3203 C C . TRP A 1 392 ? -6.419 -4.827 -33.743 1.00 31.12 392 TRP A C 1
ATOM 3205 O O . TRP A 1 392 ? -5.939 -5.202 -32.676 1.00 31.12 392 TRP A O 1
ATOM 3215 N N . SER A 1 393 ? -7.559 -5.362 -34.225 1.00 30.83 393 SER A N 1
ATOM 3216 C CA . SER A 1 393 ? -8.283 -6.535 -33.650 1.00 30.83 393 SER A CA 1
ATOM 3217 C C . SER A 1 393 ? -8.047 -7.800 -34.524 1.00 30.83 393 SER A C 1
ATOM 3219 O O . SER A 1 393 ? -7.774 -7.612 -35.705 1.00 30.83 393 SER A O 1
ATOM 3221 N N . GLN A 1 394 ? -8.075 -9.092 -34.135 1.00 33.12 394 GLN A N 1
ATOM 3222 C CA . GLN A 1 394 ? -8.976 -9.905 -33.293 1.00 33.12 394 GLN A CA 1
ATOM 3223 C C . GLN A 1 394 ? -8.297 -11.222 -32.797 1.00 33.12 394 GLN A C 1
ATOM 3225 O O . GLN A 1 394 ? -7.350 -11.699 -33.415 1.00 33.12 394 GLN A O 1
ATOM 3230 N N . ASN A 1 395 ? -8.932 -11.878 -31.805 1.00 34.56 395 ASN A N 1
ATOM 3231 C CA . ASN A 1 395 ? -8.792 -13.278 -31.328 1.00 34.56 395 ASN A CA 1
ATOM 3232 C C . ASN A 1 395 ? -7.792 -13.589 -30.190 1.00 34.56 395 ASN A C 1
ATOM 3234 O O . ASN A 1 395 ? -6.725 -14.153 -30.393 1.00 34.56 395 ASN A O 1
ATOM 3238 N N . GLY A 1 396 ? -8.271 -13.379 -28.957 1.00 35.22 396 GLY A N 1
ATOM 3239 C CA . GLY A 1 396 ? -8.210 -14.369 -27.874 1.00 35.22 396 GLY A CA 1
ATOM 3240 C C . GLY A 1 396 ? -6.841 -14.789 -27.339 1.00 35.22 396 GLY A C 1
ATOM 3241 O O . GLY A 1 396 ? -6.565 -15.981 -27.381 1.00 35.22 396 GLY A O 1
ATOM 3242 N N . ILE A 1 397 ? -6.056 -13.843 -26.798 1.00 41.84 397 ILE A N 1
ATOM 3243 C CA . ILE A 1 397 ? -5.039 -13.964 -25.722 1.00 41.84 397 ILE A CA 1
ATOM 3244 C C . ILE A 1 397 ? -4.418 -12.549 -25.474 1.00 41.84 397 ILE A C 1
ATOM 3246 O O . ILE A 1 397 ? -4.448 -11.714 -26.370 1.00 41.84 397 ILE A O 1
ATOM 3250 N N . SER A 1 398 ? -3.931 -12.241 -24.255 1.00 41.94 398 SER A N 1
ATOM 3251 C CA . SER A 1 398 ? -3.735 -10.870 -23.708 1.00 41.94 398 SER A CA 1
ATOM 3252 C C . SER A 1 398 ? -2.280 -10.357 -23.685 1.00 41.94 398 SER A C 1
ATOM 3254 O O . SER A 1 398 ? -1.405 -11.042 -23.146 1.00 41.94 398 SER A O 1
ATOM 3256 N N . LEU A 1 399 ? -2.057 -9.110 -24.127 1.00 39.16 399 LEU A N 1
ATOM 3257 C CA . LEU A 1 399 ? -0.777 -8.379 -24.078 1.00 39.16 399 LEU A CA 1
ATOM 3258 C C . LEU A 1 399 ? -1.025 -6.917 -23.685 1.00 39.16 399 LEU A C 1
ATOM 3260 O O . LEU A 1 399 ? -1.370 -6.107 -24.536 1.00 39.16 399 LEU A O 1
ATOM 3264 N N . SER A 1 400 ? -0.892 -6.586 -22.402 1.00 41.06 400 SER A N 1
ATOM 3265 C CA . SER A 1 400 ? -1.139 -5.234 -21.887 1.00 41.06 400 SER A CA 1
ATOM 3266 C C . SER A 1 400 ? 0.162 -4.442 -21.747 1.00 41.06 400 SER A C 1
ATOM 3268 O O . SER A 1 400 ? 1.205 -4.995 -21.393 1.00 41.06 400 SER A O 1
ATOM 3270 N N . MET A 1 401 ? 0.104 -3.133 -21.998 1.00 38.91 401 MET A N 1
ATOM 3271 C CA . MET A 1 401 ? 1.108 -2.179 -21.522 1.00 38.91 401 MET A CA 1
ATOM 3272 C C . MET A 1 401 ? 0.537 -1.482 -20.291 1.00 38.91 401 MET A C 1
ATOM 3274 O O . MET A 1 401 ? -0.257 -0.555 -20.408 1.00 38.91 401 MET A O 1
ATOM 3278 N N . GLU A 1 402 ? 0.931 -1.927 -19.102 1.00 43.28 402 GLU A N 1
ATOM 3279 C CA . GLU A 1 402 ? 0.512 -1.294 -17.853 1.00 43.28 402 GLU A CA 1
ATOM 3280 C C . GLU A 1 402 ? 1.666 -0.501 -17.233 1.00 43.28 402 GLU A C 1
ATOM 3282 O O . GLU A 1 402 ? 2.804 -0.973 -17.144 1.00 43.28 402 GLU A O 1
ATOM 3287 N N . GLN A 1 403 ? 1.367 0.703 -16.740 1.00 44.59 403 GLN A N 1
ATOM 3288 C CA . GLN A 1 403 ? 2.114 1.229 -15.600 1.00 44.59 403 GLN A CA 1
ATOM 3289 C C . GLN A 1 403 ? 1.756 0.316 -14.429 1.00 44.59 403 GLN A C 1
ATOM 3291 O O . GLN A 1 403 ? 0.587 0.261 -14.072 1.00 44.59 403 GLN A O 1
ATOM 3296 N N . GLY A 1 404 ? 2.726 -0.459 -13.929 1.00 45.22 404 GLY A N 1
ATOM 3297 C CA . GLY A 1 404 ? 2.496 -1.637 -13.081 1.00 45.22 404 GLY A CA 1
ATOM 3298 C C . GLY A 1 404 ? 1.290 -1.520 -12.146 1.00 45.22 404 GLY A C 1
ATOM 3299 O O . GLY A 1 404 ? 1.346 -0.810 -11.141 1.00 45.22 404 GLY A O 1
ATOM 3300 N N . ASN A 1 405 ? 0.197 -2.213 -12.481 1.00 43.09 405 ASN A N 1
ATOM 3301 C CA . ASN A 1 405 ? -0.983 -2.260 -11.634 1.00 43.09 405 ASN A CA 1
ATOM 3302 C C . ASN A 1 405 ? -0.688 -3.154 -10.431 1.00 43.09 405 ASN A C 1
ATOM 3304 O O . ASN A 1 405 ? -0.484 -4.361 -10.547 1.00 43.09 405 ASN A O 1
ATOM 3308 N N . TYR A 1 406 ? -0.686 -2.556 -9.246 1.00 50.00 406 TYR A N 1
ATOM 3309 C CA . TYR A 1 406 ? -0.630 -3.310 -8.005 1.00 50.00 406 TYR A CA 1
ATOM 3310 C C . TYR A 1 406 ? -1.910 -4.163 -7.850 1.00 50.00 406 TYR A C 1
ATOM 3312 O O . TYR A 1 406 ? -3.006 -3.634 -8.071 1.00 50.00 406 TYR A O 1
ATOM 3320 N N . PRO A 1 407 ? -1.813 -5.448 -7.447 1.00 53.78 407 PRO A N 1
ATOM 3321 C CA . PRO A 1 407 ? -2.961 -6.258 -7.038 1.00 53.78 407 PRO A CA 1
ATOM 3322 C C . PRO A 1 407 ? -3.987 -5.502 -6.175 1.00 53.78 407 PRO A C 1
ATOM 3324 O O . PRO A 1 407 ? -3.622 -4.661 -5.361 1.00 53.78 407 PRO A O 1
ATOM 3327 N N . GLU A 1 408 ? -5.278 -5.818 -6.284 1.00 55.69 408 GLU A N 1
ATOM 3328 C CA . GLU A 1 408 ? -6.351 -5.091 -5.575 1.00 55.69 408 GLU A CA 1
ATOM 3329 C C . GLU A 1 408 ? -6.141 -5.021 -4.048 1.00 55.69 408 GLU A C 1
ATOM 3331 O O . GLU A 1 408 ? -6.345 -3.976 -3.428 1.00 55.69 408 GLU A O 1
ATOM 3336 N N . PHE A 1 409 ? -5.620 -6.089 -3.435 1.00 55.19 409 PHE A N 1
ATOM 3337 C CA . PHE A 1 409 ? -5.278 -6.082 -2.009 1.00 55.19 409 PHE A CA 1
ATOM 3338 C C . PHE A 1 409 ? -4.142 -5.103 -1.675 1.00 55.19 409 PHE A C 1
ATOM 3340 O O . PHE A 1 409 ? -4.147 -4.523 -0.590 1.00 55.19 409 PHE A O 1
ATOM 3347 N N . LEU A 1 410 ? -3.198 -4.886 -2.601 1.00 59.06 410 LEU A N 1
ATOM 3348 C CA . LEU A 1 410 ? -2.168 -3.863 -2.459 1.00 59.06 410 LEU A CA 1
ATOM 3349 C C . LEU A 1 410 ? -2.764 -2.470 -2.512 1.00 59.06 410 LEU A C 1
ATOM 3351 O O . LEU A 1 410 ? -2.290 -1.620 -1.780 1.00 59.06 410 LEU A O 1
ATOM 3355 N N . LYS A 1 411 ? -3.825 -2.222 -3.288 1.00 65.38 411 LYS A N 1
ATOM 3356 C CA . LYS A 1 411 ? -4.533 -0.932 -3.229 1.00 65.38 411 LYS A CA 1
ATOM 3357 C C . LYS A 1 411 ? -5.104 -0.693 -1.828 1.00 65.38 411 LYS A C 1
ATOM 3359 O O . LYS A 1 411 ? -4.915 0.387 -1.276 1.00 65.38 411 LYS A O 1
ATOM 3364 N N . LYS A 1 412 ? -5.704 -1.719 -1.205 1.00 60.59 412 LYS A N 1
ATOM 3365 C CA . LYS A 1 412 ? -6.226 -1.651 0.175 1.00 60.59 412 LYS A CA 1
ATOM 3366 C C . LYS A 1 412 ? -5.112 -1.413 1.206 1.00 60.59 412 LYS A C 1
ATOM 3368 O O . LYS A 1 412 ? -5.231 -0.510 2.032 1.00 60.59 412 LYS A O 1
ATOM 3373 N N . THR A 1 413 ? -4.012 -2.172 1.164 1.00 54.69 413 THR A N 1
ATOM 3374 C CA . THR A 1 413 ? -2.898 -2.009 2.122 1.00 54.69 413 THR A CA 1
ATOM 3375 C C . THR A 1 413 ? -2.081 -0.740 1.873 1.00 54.69 413 THR A C 1
ATOM 3377 O O . THR A 1 413 ? -1.670 -0.078 2.824 1.00 54.69 413 THR A O 1
ATOM 3380 N N . TYR A 1 414 ? -1.902 -0.339 0.615 1.00 61.97 414 TYR A N 1
ATOM 3381 C CA . TYR A 1 414 ? -1.288 0.931 0.235 1.00 61.97 414 TYR A CA 1
ATOM 3382 C C . TYR A 1 414 ? -2.156 2.118 0.658 1.00 61.97 414 TYR A C 1
ATOM 3384 O O . TYR A 1 414 ? -1.624 3.095 1.172 1.00 61.97 414 TYR A O 1
ATOM 3392 N N . GLY A 1 415 ? -3.484 2.008 0.554 1.00 63.19 415 GLY A N 1
ATOM 3393 C CA . GLY A 1 415 ? -4.426 2.979 1.114 1.00 63.19 415 GLY A CA 1
ATOM 3394 C C . GLY A 1 415 ? -4.269 3.130 2.630 1.00 63.19 415 GLY A C 1
ATOM 3395 O O . GLY A 1 415 ? -4.159 4.248 3.126 1.00 63.19 415 GLY A O 1
ATOM 3396 N N . MET A 1 416 ? -4.143 2.018 3.369 1.00 62.75 416 MET A N 1
ATOM 3397 C CA . MET A 1 416 ? -3.844 2.052 4.813 1.00 62.75 416 MET A CA 1
ATOM 3398 C C . MET A 1 416 ? -2.503 2.733 5.120 1.00 62.75 416 MET A C 1
ATOM 3400 O O . MET A 1 416 ? -2.386 3.444 6.120 1.00 62.75 416 MET A O 1
ATOM 3404 N N . ARG A 1 417 ? -1.494 2.531 4.264 1.00 61.12 417 ARG A N 1
ATOM 3405 C CA . ARG A 1 417 ? -0.189 3.191 4.361 1.00 61.12 417 ARG A CA 1
ATOM 3406 C C . ARG A 1 417 ? -0.280 4.694 4.107 1.00 61.12 417 ARG A C 1
ATOM 3408 O O . ARG A 1 417 ? 0.228 5.462 4.919 1.00 61.12 417 ARG A O 1
ATOM 3415 N N . LEU A 1 418 ? -0.890 5.099 2.994 1.00 60.66 418 LEU A N 1
ATOM 3416 C CA . LEU A 1 418 ? -1.049 6.504 2.618 1.00 60.66 418 LEU A CA 1
ATOM 3417 C C . LEU A 1 418 ? -1.846 7.262 3.675 1.00 60.66 418 LEU A C 1
ATOM 3419 O O . LEU A 1 418 ? -1.460 8.361 4.053 1.00 60.66 418 LEU A O 1
ATOM 3423 N N . ASP A 1 419 ? -2.911 6.663 4.201 1.00 56.19 419 ASP A N 1
ATOM 3424 C CA . ASP A 1 419 ? -3.676 7.257 5.292 1.00 56.19 419 ASP A CA 1
ATOM 3425 C C . ASP A 1 419 ? -2.840 7.448 6.564 1.00 56.19 419 ASP A C 1
ATOM 3427 O O . ASP A 1 419 ? -2.862 8.532 7.144 1.00 56.19 419 ASP A O 1
ATOM 3431 N N . GLY A 1 420 ? -2.055 6.440 6.966 1.00 54.03 420 GLY A N 1
ATOM 3432 C CA . GLY A 1 420 ? -1.148 6.569 8.109 1.00 54.03 420 GLY A CA 1
ATOM 3433 C C . GLY A 1 420 ? -0.145 7.716 7.931 1.00 54.03 420 GLY A C 1
ATOM 3434 O O . GLY A 1 420 ? 0.122 8.455 8.877 1.00 54.03 420 GLY A O 1
ATOM 3435 N N . GLN A 1 421 ? 0.364 7.917 6.710 1.00 54.75 421 GLN A N 1
ATOM 3436 C CA . GLN A 1 421 ? 1.234 9.053 6.381 1.00 54.75 421 GLN A CA 1
ATOM 3437 C C . GLN A 1 421 ? 0.487 10.392 6.434 1.00 54.75 421 GLN A C 1
ATOM 3439 O O . GLN A 1 421 ? 0.984 11.329 7.056 1.00 54.75 421 GLN A O 1
ATOM 3444 N N . ARG A 1 422 ? -0.712 10.472 5.839 1.00 58.16 422 ARG A N 1
ATOM 3445 C CA . ARG A 1 422 ? -1.562 11.678 5.839 1.00 58.16 422 ARG A CA 1
ATOM 3446 C C . ARG A 1 422 ? -1.885 12.137 7.260 1.00 58.16 422 ARG A C 1
ATOM 3448 O O . ARG A 1 422 ? -1.698 13.303 7.583 1.00 58.16 422 ARG A O 1
ATOM 3455 N N . ARG A 1 423 ? -2.303 11.220 8.136 1.00 54.06 423 ARG A N 1
ATOM 3456 C CA . ARG A 1 423 ? -2.637 11.542 9.533 1.00 54.06 423 ARG A CA 1
ATOM 3457 C C . ARG A 1 423 ? -1.427 11.983 10.338 1.00 54.06 423 ARG A C 1
ATOM 3459 O O . ARG A 1 423 ? -1.564 12.861 11.180 1.00 54.06 423 ARG A O 1
ATOM 3466 N N . SER A 1 424 ? -0.253 11.412 10.069 1.00 47.94 424 SER A N 1
ATOM 3467 C CA . SER A 1 424 ? 0.975 11.907 10.688 1.00 47.94 424 SER A CA 1
ATOM 3468 C C . SER A 1 424 ? 1.280 13.341 10.303 1.00 47.94 424 SER A C 1
ATOM 3470 O O . SER A 1 424 ? 1.594 14.155 11.166 1.00 47.94 424 SER A O 1
ATOM 3472 N N . ALA A 1 425 ? 1.187 13.638 9.002 1.00 51.25 425 ALA A N 1
ATOM 3473 C CA . ALA A 1 425 ? 1.399 14.982 8.495 1.00 51.25 425 ALA A CA 1
ATOM 3474 C C . ALA A 1 425 ? 0.423 15.938 9.191 1.00 51.25 425 ALA A C 1
ATOM 3476 O O . ALA A 1 425 ? 0.863 16.873 9.847 1.00 51.25 425 ALA A O 1
ATOM 3477 N N . MET A 1 426 ? -0.870 15.603 9.206 1.00 50.31 426 MET A N 1
ATOM 3478 C CA . MET A 1 426 ? -1.904 16.377 9.897 1.00 50.31 426 MET A CA 1
ATOM 3479 C C . MET A 1 426 ? -1.610 16.564 11.400 1.00 50.31 426 MET A C 1
ATOM 3481 O O . MET A 1 426 ? -1.742 17.662 11.933 1.00 50.31 426 MET A O 1
ATOM 3485 N N . TYR A 1 427 ? -1.152 15.519 12.096 1.00 49.66 427 TYR A N 1
ATOM 3486 C CA . TYR A 1 427 ? -0.808 15.588 13.520 1.00 49.66 427 TYR A CA 1
ATOM 3487 C C . TYR A 1 427 ? 0.417 16.471 13.794 1.00 49.66 427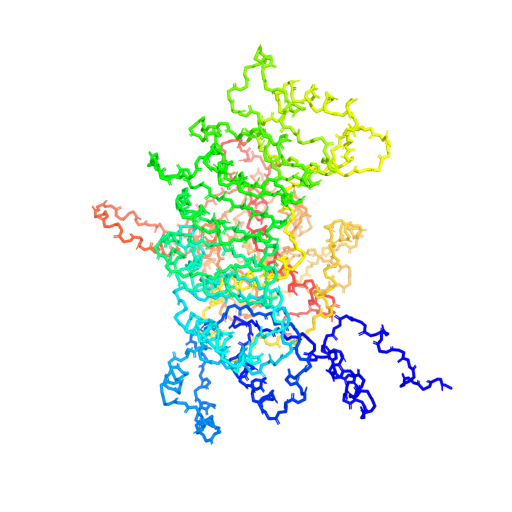 TYR A C 1
ATOM 3489 O O . TYR A 1 427 ? 0.429 17.248 14.751 1.00 49.66 427 TYR A O 1
ATOM 3497 N N . ASN A 1 428 ? 1.446 16.374 12.950 1.00 44.94 428 ASN A N 1
ATOM 3498 C CA . ASN A 1 428 ? 2.636 17.215 13.036 1.00 44.94 428 ASN A CA 1
ATOM 3499 C C . ASN A 1 428 ? 2.305 18.697 12.781 1.00 44.94 428 ASN A C 1
ATOM 3501 O O . ASN A 1 428 ? 2.964 19.559 13.362 1.00 44.94 428 ASN A O 1
ATOM 3505 N N . LEU A 1 429 ? 1.269 18.976 11.982 1.00 44.19 429 LEU A N 1
ATOM 3506 C CA . LEU A 1 429 ? 0.814 20.322 11.617 1.00 44.19 429 LEU A CA 1
ATOM 3507 C C . LEU A 1 429 ? -0.121 20.969 12.658 1.00 44.19 429 LEU A C 1
ATOM 3509 O O . LEU A 1 429 ? -0.168 22.194 12.759 1.00 44.19 429 LEU A O 1
ATOM 3513 N N . LEU A 1 430 ? -0.841 20.187 13.471 1.00 38.28 430 LEU A N 1
ATOM 3514 C CA . LEU A 1 430 ? -1.744 20.729 14.496 1.00 38.28 430 LEU A CA 1
ATOM 3515 C C . LEU A 1 430 ? -0.966 21.272 15.716 1.00 38.28 430 LEU A C 1
ATOM 3517 O O . LEU A 1 430 ? -0.134 20.540 16.270 1.00 38.28 430 LEU A O 1
ATOM 3521 N N . PRO A 1 431 ? -1.235 22.508 16.196 1.00 42.41 431 PRO A N 1
ATOM 3522 C CA . PRO A 1 431 ? -0.654 23.028 17.438 1.00 42.41 431 PRO A CA 1
ATOM 3523 C C . PRO A 1 431 ? -1.024 22.158 18.646 1.00 42.41 431 PRO A C 1
ATOM 3525 O O . PRO A 1 431 ? -2.117 21.598 18.693 1.00 42.41 431 PRO A O 1
ATOM 3528 N N . ASN A 1 432 ? -0.132 22.061 19.642 1.00 41.16 432 ASN A N 1
ATOM 3529 C CA . ASN A 1 432 ? -0.289 21.166 20.804 1.00 41.16 432 ASN A CA 1
ATOM 3530 C C . ASN A 1 432 ? -1.633 21.316 21.538 1.00 41.16 432 ASN A C 1
ATOM 3532 O O . ASN A 1 432 ? -2.169 20.332 22.035 1.00 41.16 432 ASN A O 1
ATOM 3536 N N . GLU A 1 433 ? -2.184 22.526 21.568 1.00 38.69 433 GLU A N 1
ATOM 3537 C CA . GLU A 1 433 ? -3.451 22.873 22.223 1.00 38.69 433 GLU A CA 1
ATOM 3538 C C . GLU A 1 433 ? -4.683 22.272 21.516 1.00 38.69 433 GLU A C 1
ATOM 3540 O O . GLU A 1 433 ? -5.719 22.079 22.145 1.00 38.69 433 GLU A O 1
ATOM 3545 N N . TYR A 1 434 ? -4.555 21.899 20.236 1.00 41.78 434 TYR A N 1
ATOM 3546 C CA . TYR A 1 434 ? -5.601 21.251 19.431 1.00 41.78 434 TYR A CA 1
ATOM 3547 C C . TYR A 1 434 ? -5.410 19.731 19.301 1.00 41.78 434 TYR A C 1
ATOM 3549 O O . TYR A 1 434 ? -6.193 19.064 18.628 1.00 41.78 434 TYR A O 1
ATOM 3557 N N . ARG A 1 435 ? -4.394 19.157 19.961 1.00 52.94 435 ARG A N 1
ATOM 3558 C CA . ARG A 1 435 ? -4.125 17.704 20.001 1.00 52.94 435 ARG A CA 1
ATOM 3559 C C . ARG A 1 435 ? -4.887 16.997 21.133 1.00 52.94 435 ARG A C 1
ATOM 3561 O O . ARG A 1 435 ? -4.412 15.996 21.662 1.00 52.94 435 ARG A O 1
ATOM 3568 N N . GLY A 1 436 ? -6.028 17.548 21.554 1.00 39.41 436 GLY A N 1
ATOM 3569 C CA . GLY A 1 436 ? -6.825 17.020 22.662 1.00 39.41 436 GLY A CA 1
ATOM 3570 C C . GLY A 1 436 ? -7.348 15.602 22.401 1.00 39.41 436 GLY A C 1
ATOM 3571 O O . GLY A 1 436 ? -7.672 15.249 21.272 1.00 39.41 436 GLY A O 1
ATOM 3572 N N . CYS A 1 437 ? -7.473 14.811 23.473 1.00 39.69 437 CYS A N 1
ATOM 3573 C CA . CYS A 1 437 ? -7.849 13.385 23.497 1.00 39.69 437 CYS A CA 1
ATOM 3574 C C . CYS A 1 437 ? -9.240 13.056 22.924 1.00 39.69 437 CYS A C 1
ATOM 3576 O O . CYS A 1 437 ? -9.614 11.889 22.820 1.00 39.69 437 CYS A O 1
ATOM 3578 N N . HIS A 1 438 ? -10.010 14.067 22.534 1.00 37.09 438 HIS A N 1
ATOM 3579 C CA . HIS A 1 438 ? -11.129 13.886 21.630 1.00 37.09 438 HIS A CA 1
ATOM 3580 C C . HIS A 1 438 ? -10.579 14.035 20.221 1.00 37.09 438 HIS A C 1
ATOM 3582 O O . HIS A 1 438 ? -10.616 15.120 19.640 1.00 37.09 438 HIS A O 1
ATOM 3588 N N . GLU A 1 439 ? -10.068 12.924 19.674 1.00 37.38 439 GLU A N 1
ATOM 3589 C CA . GLU A 1 439 ? -10.040 12.758 18.225 1.00 37.38 439 GLU A CA 1
ATOM 3590 C C . GLU A 1 439 ? -11.333 13.357 17.677 1.00 37.38 439 GLU A C 1
ATOM 3592 O O . GLU A 1 439 ? -12.413 13.130 18.233 1.00 37.38 439 GLU A O 1
ATOM 3597 N N . VAL A 1 440 ? -11.224 14.139 16.606 1.00 34.06 440 VAL A N 1
ATOM 3598 C CA . VAL A 1 440 ? -12.361 14.508 15.772 1.00 34.06 440 VAL A CA 1
ATOM 3599 C C . VAL A 1 440 ? -12.934 13.195 15.229 1.00 34.06 440 VAL A C 1
ATOM 3601 O O . VAL A 1 440 ? -12.652 12.762 14.114 1.00 34.06 440 VAL A O 1
ATOM 3604 N N . LEU A 1 441 ? -13.715 12.517 16.066 1.00 34.88 441 LEU A N 1
ATOM 3605 C CA . LEU A 1 441 ? -14.570 11.398 15.753 1.00 34.88 441 LEU A CA 1
ATOM 3606 C C . LEU A 1 441 ? -15.714 12.008 14.954 1.00 34.88 441 LEU A C 1
ATOM 3608 O O . LEU A 1 441 ? -16.841 12.142 15.428 1.00 34.88 441 LEU A O 1
ATOM 3612 N N . LEU A 1 442 ? -15.423 12.397 13.710 1.00 31.88 442 LEU A N 1
ATOM 3613 C CA . LEU A 1 442 ? -16.460 12.348 12.699 1.00 31.88 442 LEU A CA 1
ATOM 3614 C C . LEU A 1 442 ? -17.035 10.930 12.792 1.00 31.88 442 LEU A C 1
ATOM 3616 O O . LEU A 1 442 ? -16.259 9.973 12.713 1.00 31.88 442 LEU A O 1
ATOM 3620 N N . PRO A 1 443 ? -18.354 10.772 12.994 1.00 30.59 443 PRO A N 1
ATOM 3621 C CA . PRO A 1 443 ? -18.970 9.461 13.007 1.00 30.59 443 PRO A CA 1
ATOM 3622 C C . PRO A 1 443 ? -18.511 8.696 11.771 1.00 30.59 443 PRO A C 1
ATOM 3624 O O . PRO A 1 443 ? -18.618 9.209 10.649 1.00 30.59 443 PRO A O 1
ATOM 3627 N N . PHE A 1 444 ? -17.957 7.509 12.014 1.00 38.47 444 PHE A N 1
ATOM 3628 C CA . PHE A 1 444 ? -17.568 6.561 10.984 1.00 38.47 444 PHE A CA 1
ATOM 3629 C C . PHE A 1 444 ? -18.778 6.332 10.073 1.00 38.47 444 PHE A C 1
ATOM 3631 O O . PHE A 1 444 ? -19.822 5.847 10.510 1.00 38.47 444 PHE A O 1
ATOM 3638 N N . ASP A 1 445 ? -18.633 6.737 8.818 1.00 38.16 445 ASP A N 1
ATOM 3639 C CA . ASP A 1 445 ? -19.547 6.397 7.742 1.00 38.16 445 ASP A CA 1
ATOM 3640 C C . ASP A 1 445 ? -18.688 6.021 6.536 1.00 38.16 445 ASP A C 1
ATOM 3642 O O . ASP A 1 445 ? -18.405 6.851 5.669 1.00 38.16 445 ASP A O 1
ATOM 3646 N N . ASP A 1 446 ? -18.232 4.764 6.538 1.00 40.81 446 ASP A N 1
ATOM 3647 C CA . ASP A 1 446 ? -17.514 4.132 5.424 1.00 40.81 446 ASP A CA 1
ATOM 3648 C C . ASP A 1 446 ? -18.400 4.036 4.167 1.00 40.81 446 ASP A C 1
ATOM 3650 O O . ASP A 1 446 ? -17.895 3.765 3.076 1.00 40.81 446 ASP A O 1
ATOM 3654 N N . SER A 1 447 ? -19.719 4.281 4.277 1.00 44.72 447 SER A N 1
ATOM 3655 C CA . SER A 1 447 ? -20.608 4.205 3.119 1.00 44.72 447 SER A CA 1
ATOM 3656 C C . SER A 1 447 ? -20.238 5.231 2.052 1.00 44.72 447 SER A C 1
ATOM 3658 O O . SER A 1 447 ? -20.389 4.922 0.879 1.00 44.72 447 SER A O 1
ATOM 3660 N N . MET A 1 448 ? -19.691 6.395 2.423 1.00 40.50 448 MET A N 1
ATOM 3661 C CA . MET A 1 448 ? -19.364 7.469 1.475 1.00 40.50 448 MET A CA 1
ATOM 3662 C C . MET A 1 448 ? -17.951 7.380 0.888 1.00 40.50 448 MET A C 1
ATOM 3664 O O . MET A 1 448 ? -17.771 7.809 -0.248 1.00 40.50 448 MET A O 1
ATOM 3668 N N . ASP A 1 449 ? -16.993 6.772 1.591 1.00 43.50 449 ASP A N 1
ATOM 3669 C CA . ASP A 1 449 ? -15.642 6.533 1.055 1.00 43.50 449 ASP A CA 1
ATOM 3670 C C . ASP A 1 449 ? -15.645 5.304 0.119 1.00 43.50 449 ASP A C 1
ATOM 3672 O O . ASP A 1 449 ? -14.921 5.261 -0.870 1.00 43.50 449 ASP A O 1
ATOM 3676 N N . ALA A 1 450 ? -16.565 4.347 0.322 1.00 41.06 450 ALA A N 1
ATOM 3677 C CA . ALA A 1 450 ? -16.887 3.318 -0.676 1.00 41.06 450 ALA A CA 1
ATOM 3678 C C . ALA A 1 450 ? -17.659 3.867 -1.902 1.00 41.06 450 ALA A C 1
ATOM 3680 O O . ALA A 1 450 ? -17.803 3.161 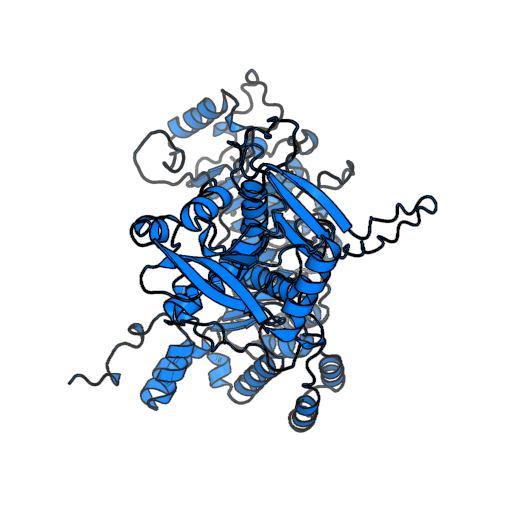-2.905 1.00 41.06 450 ALA A O 1
ATOM 3681 N N . TYR A 1 451 ? -18.147 5.116 -1.824 1.00 42.16 451 TYR A N 1
ATOM 3682 C CA . TYR A 1 451 ? -18.619 5.931 -2.950 1.00 42.16 451 TYR A CA 1
ATOM 3683 C C . TYR A 1 451 ? -17.569 6.956 -3.413 1.00 42.16 451 TYR A C 1
ATOM 3685 O O . TYR A 1 451 ? -17.927 7.902 -4.123 1.00 42.16 451 TYR A O 1
ATOM 3693 N N . GLU A 1 452 ? -16.273 6.718 -3.178 1.00 42.16 452 GLU A N 1
ATOM 3694 C CA . GLU A 1 452 ? -15.280 7.021 -4.214 1.00 42.16 452 GLU A CA 1
ATOM 3695 C C . GLU A 1 452 ? -15.551 6.089 -5.416 1.00 42.16 452 GLU A C 1
ATOM 3697 O O . GLU A 1 452 ? -14.745 5.259 -5.827 1.00 42.16 452 GLU A O 1
ATOM 3702 N N . ILE A 1 453 ? -16.728 6.250 -6.043 1.00 40.31 453 ILE A N 1
ATOM 3703 C CA . ILE A 1 453 ? -16.736 6.304 -7.497 1.00 40.31 453 ILE A CA 1
ATOM 3704 C C . ILE A 1 453 ? -15.603 7.274 -7.793 1.00 40.31 453 ILE A C 1
ATOM 3706 O O . ILE A 1 453 ? -15.544 8.336 -7.166 1.00 40.31 453 ILE A O 1
ATOM 3710 N N . ASP A 1 454 ? -14.698 6.879 -8.675 1.00 44.94 454 ASP A N 1
ATOM 3711 C CA . ASP A 1 454 ? -13.828 7.788 -9.395 1.00 44.94 454 ASP A CA 1
ATOM 3712 C C . ASP A 1 454 ? -14.758 8.809 -10.065 1.00 44.94 454 ASP A C 1
ATOM 3714 O O . ASP A 1 454 ? -15.179 8.680 -11.214 1.00 44.94 454 ASP A O 1
ATOM 3718 N N . ILE A 1 455 ? -15.240 9.767 -9.270 1.00 47.16 455 ILE A N 1
ATOM 3719 C CA . ILE A 1 455 ? -15.875 10.995 -9.683 1.00 47.16 455 ILE A CA 1
ATOM 3720 C C . ILE A 1 455 ? -14.661 11.730 -10.210 1.00 47.16 455 ILE A C 1
ATOM 3722 O O . ILE A 1 455 ? -14.137 12.635 -9.565 1.00 47.16 455 ILE A O 1
ATOM 3726 N N . SER A 1 456 ? -14.189 11.263 -11.371 1.00 50.81 456 SER A N 1
ATOM 3727 C CA . SER A 1 456 ? -13.306 11.995 -12.246 1.00 50.81 456 SER A CA 1
ATOM 3728 C C . SER A 1 456 ? -13.815 13.422 -12.200 1.00 50.81 456 SER A C 1
ATOM 3730 O O . SER A 1 456 ? -15.043 13.602 -12.237 1.00 50.81 456 SER A O 1
ATOM 3732 N N . ASP A 1 457 ? -12.923 14.405 -12.092 1.00 53.25 457 ASP A N 1
ATOM 3733 C CA . ASP A 1 457 ? -13.284 15.827 -12.014 1.00 53.25 457 ASP A CA 1
ATOM 3734 C C . ASP A 1 457 ? -14.440 16.185 -12.997 1.00 53.25 457 ASP A C 1
ATOM 3736 O O . ASP A 1 457 ? -15.342 16.949 -12.653 1.00 53.25 457 ASP A O 1
ATOM 3740 N N . GLU A 1 458 ? -14.542 15.452 -14.116 1.00 53.81 458 GLU A N 1
ATOM 3741 C CA . GLU A 1 458 ? -15.684 15.306 -15.031 1.00 53.81 458 GLU A CA 1
ATOM 3742 C C . GLU A 1 458 ? -17.122 15.286 -14.435 1.00 53.81 458 GLU A C 1
ATOM 3744 O O . GLU A 1 458 ? -18.028 15.835 -15.059 1.00 53.81 458 GLU A O 1
ATOM 3749 N N . TYR A 1 459 ? -17.416 14.688 -13.270 1.00 57.47 459 TYR A N 1
ATOM 3750 C CA . TYR A 1 459 ? -18.795 14.659 -12.726 1.00 57.47 459 TYR A CA 1
ATOM 3751 C C . TYR A 1 459 ? -19.167 15.941 -11.961 1.00 57.47 459 TYR A C 1
ATOM 3753 O O . TYR A 1 459 ? -20.337 16.338 -11.968 1.00 57.47 459 TYR A O 1
ATOM 3761 N N . ILE A 1 460 ? -18.195 16.625 -11.344 1.00 56.84 460 ILE A N 1
ATOM 3762 C CA . ILE A 1 460 ? -18.393 17.992 -10.832 1.00 56.84 460 ILE A CA 1
ATOM 3763 C C . ILE A 1 460 ? -18.411 18.973 -12.018 1.00 56.84 460 ILE A C 1
ATOM 3765 O O . ILE A 1 460 ? -19.299 19.826 -12.074 1.00 56.84 460 ILE A O 1
ATOM 3769 N N . ASP A 1 461 ? -17.558 18.767 -13.027 1.00 55.84 461 ASP A N 1
ATOM 3770 C CA . ASP A 1 461 ? -17.514 19.570 -14.259 1.00 55.84 461 ASP A CA 1
ATOM 3771 C C . ASP A 1 461 ? -18.797 19.480 -15.095 1.00 55.84 461 ASP A C 1
ATOM 3773 O O . ASP A 1 461 ? -19.275 20.490 -15.613 1.00 55.84 461 ASP A O 1
ATOM 3777 N N . ARG A 1 462 ? -19.463 18.317 -15.167 1.00 56.81 462 ARG A N 1
ATOM 3778 C CA . ARG A 1 462 ? -20.791 18.203 -15.812 1.00 56.81 462 ARG A CA 1
ATOM 3779 C C . ARG A 1 462 ? -21.870 19.044 -15.118 1.00 56.81 462 ARG A C 1
ATOM 3781 O O . ARG A 1 462 ? -22.916 19.303 -15.713 1.00 56.81 462 ARG A O 1
ATOM 3788 N N . ARG A 1 463 ? -21.633 19.494 -13.880 1.00 54.50 463 ARG A N 1
ATOM 3789 C CA . ARG A 1 463 ? -22.473 20.459 -13.154 1.00 54.50 463 ARG A CA 1
ATOM 3790 C C . ARG A 1 463 ? -21.894 21.878 -13.124 1.00 54.50 463 ARG A C 1
ATOM 3792 O O . ARG A 1 463 ? -22.482 22.711 -12.439 1.00 54.50 463 ARG A O 1
ATOM 3799 N N . ALA A 1 464 ? -20.849 22.204 -13.890 1.00 52.91 464 ALA A N 1
ATOM 3800 C CA . ALA A 1 464 ? -20.272 23.555 -13.951 1.00 52.91 464 ALA A CA 1
ATOM 3801 C C . ALA A 1 464 ? -21.315 24.658 -14.248 1.00 52.91 464 ALA A C 1
ATOM 3803 O O . ALA A 1 464 ? -21.187 25.776 -13.761 1.00 52.91 464 ALA A O 1
ATOM 3804 N N . GLY A 1 465 ? -22.429 24.332 -14.921 1.00 57.31 465 GLY A N 1
ATOM 3805 C CA . GLY A 1 465 ? -23.578 25.238 -15.090 1.00 57.31 465 GLY A CA 1
ATOM 3806 C C . GLY A 1 465 ? -24.369 25.590 -13.811 1.00 57.31 465 GLY A C 1
ATOM 3807 O O . GLY A 1 465 ? -25.355 26.320 -13.895 1.00 57.31 465 GLY A O 1
ATOM 3808 N N . TYR A 1 466 ? -23.987 25.072 -12.637 1.00 72.81 466 TYR A N 1
ATOM 3809 C CA . TYR A 1 466 ? -24.673 25.266 -11.350 1.00 72.81 466 TYR A CA 1
ATOM 3810 C C . TYR A 1 466 ? -23.830 25.953 -10.269 1.00 72.81 466 TYR A C 1
ATOM 3812 O O . TYR A 1 466 ? -24.328 26.123 -9.146 1.00 72.81 466 TYR A O 1
ATOM 3820 N N . LEU A 1 467 ? -22.586 26.338 -10.563 1.00 85.69 467 LEU A N 1
ATOM 3821 C CA . LEU A 1 467 ? -21.795 27.137 -9.632 1.00 85.69 467 LEU A CA 1
ATOM 3822 C C . LEU A 1 467 ? -22.299 28.582 -9.648 1.00 85.69 467 LEU A C 1
ATOM 3824 O O . LEU A 1 467 ? -22.598 29.152 -10.695 1.00 85.69 467 LEU A O 1
ATOM 3828 N N . LYS A 1 468 ? -22.455 29.159 -8.461 1.00 91.75 468 LYS A N 1
ATOM 3829 C CA . LYS A 1 468 ? -22.851 30.548 -8.258 1.00 91.75 468 LYS A CA 1
ATOM 3830 C C . LYS A 1 468 ? -21.838 31.196 -7.328 1.00 91.75 468 LYS A C 1
ATOM 3832 O O . LYS A 1 468 ? -21.549 30.647 -6.264 1.00 91.75 468 LYS A O 1
ATOM 3837 N N . LEU A 1 469 ? -21.355 32.374 -7.708 1.00 93.94 469 LEU A N 1
ATOM 3838 C CA . LEU A 1 469 ? -20.552 33.203 -6.823 1.00 93.94 469 LEU A CA 1
ATOM 3839 C C . LEU A 1 469 ? -21.381 33.628 -5.602 1.00 93.94 469 LEU A C 1
ATOM 3841 O O . LEU A 1 469 ? -22.544 34.038 -5.712 1.00 93.94 469 LEU A O 1
ATOM 3845 N N . ARG A 1 470 ? -20.786 33.492 -4.425 1.00 94.81 470 ARG A N 1
ATOM 3846 C CA . ARG A 1 470 ? -21.347 33.865 -3.133 1.00 94.81 470 ARG A CA 1
ATOM 3847 C C . ARG A 1 470 ? -20.479 34.935 -2.504 1.00 94.81 470 ARG A C 1
ATOM 3849 O O . ARG A 1 470 ? -19.256 34.846 -2.545 1.00 94.81 470 ARG A O 1
ATOM 3856 N N . THR A 1 471 ? -21.153 35.880 -1.865 1.00 96.12 471 THR A N 1
ATOM 3857 C CA . THR A 1 471 ? -20.543 36.874 -0.991 1.00 96.12 471 THR A CA 1
ATOM 3858 C C . THR A 1 471 ? -21.213 36.756 0.368 1.00 96.12 471 THR A C 1
ATOM 3860 O O . THR A 1 471 ? -22.444 36.783 0.447 1.00 96.12 471 THR A O 1
ATOM 3863 N N . LEU A 1 472 ? -20.416 36.572 1.416 1.00 94.50 472 LEU A N 1
ATOM 3864 C CA . LEU A 1 472 ? -20.888 36.483 2.793 1.00 94.50 472 LEU A CA 1
ATOM 3865 C C . LEU A 1 472 ? -20.208 37.569 3.624 1.00 94.50 472 LEU A C 1
ATOM 3867 O O . LEU A 1 472 ? -18.997 37.520 3.835 1.00 94.50 472 LEU A O 1
ATOM 3871 N N . ASP A 1 473 ? -20.984 38.542 4.087 1.00 94.50 473 ASP A N 1
ATOM 3872 C CA . ASP A 1 473 ? -20.476 39.603 4.954 1.00 94.50 473 ASP A CA 1
ATOM 3873 C C . ASP A 1 473 ? -20.167 39.057 6.352 1.00 94.50 473 ASP A C 1
ATOM 3875 O O . ASP A 1 473 ? -20.948 38.294 6.926 1.00 94.50 473 ASP A O 1
ATOM 3879 N N . PHE A 1 474 ? -19.054 39.501 6.930 1.00 92.31 474 PHE A N 1
ATOM 3880 C CA . PHE A 1 474 ? -18.712 39.253 8.326 1.00 92.31 474 PHE A CA 1
ATOM 3881 C C . PHE A 1 474 ? -18.052 40.488 8.955 1.00 92.31 474 PHE A C 1
ATOM 3883 O O . PHE A 1 474 ? -17.712 41.464 8.282 1.00 92.31 474 PHE A O 1
ATOM 3890 N N . ARG A 1 475 ? -17.932 40.487 10.284 1.00 92.00 475 ARG A N 1
ATOM 3891 C CA . ARG A 1 475 ? -17.201 41.530 11.013 1.00 92.00 475 ARG A CA 1
ATOM 3892 C C . ARG A 1 475 ? -15.834 40.993 11.392 1.00 92.00 475 ARG A C 1
ATOM 3894 O O . ARG A 1 475 ? -15.759 39.923 11.993 1.00 92.00 475 ARG A O 1
ATOM 3901 N N . ALA A 1 476 ? -14.797 41.751 11.060 1.00 91.38 476 ALA A N 1
ATOM 3902 C CA . ALA A 1 476 ? -13.466 41.523 11.599 1.00 91.38 476 ALA A CA 1
ATOM 3903 C C . ALA A 1 476 ? -13.462 41.756 13.123 1.00 91.38 476 ALA A C 1
ATOM 3905 O O . ALA A 1 476 ? -14.402 42.329 13.690 1.00 91.38 476 ALA A O 1
ATOM 3906 N N . HIS A 1 477 ? -12.405 41.318 13.796 1.00 90.69 477 HIS A N 1
ATOM 3907 C CA . HIS A 1 477 ? -12.234 41.410 15.242 1.00 90.69 477 HIS A CA 1
ATOM 3908 C C . HIS A 1 477 ? -12.230 42.855 15.763 1.00 90.69 477 HIS A C 1
ATOM 3910 O O . HIS A 1 477 ? -12.659 43.102 16.888 1.00 90.69 477 HIS A O 1
ATOM 3916 N N . ASP A 1 478 ? -11.795 43.813 14.944 1.00 90.38 478 ASP A N 1
ATOM 3917 C CA . ASP A 1 478 ? -11.819 45.250 15.238 1.00 90.38 478 ASP A CA 1
ATOM 3918 C C . ASP A 1 478 ? -13.186 45.905 14.932 1.00 90.38 478 ASP A C 1
ATOM 3920 O O . ASP A 1 478 ? -13.382 47.106 15.123 1.00 90.38 478 ASP A O 1
ATOM 3924 N N . GLY A 1 479 ? -14.157 45.113 14.465 1.00 91.69 479 GLY A N 1
ATOM 3925 C CA . GLY A 1 479 ? -15.488 45.556 14.066 1.00 91.69 479 GLY A CA 1
ATOM 3926 C C . GLY A 1 479 ? -15.568 46.136 12.652 1.00 91.69 479 GLY A C 1
ATOM 3927 O O . GLY A 1 479 ? -16.671 46.525 12.239 1.00 91.69 479 GLY A O 1
ATOM 3928 N N . SER A 1 480 ? -14.452 46.186 11.913 1.00 91.19 480 SER A N 1
ATOM 3929 C CA . SER A 1 480 ? -14.413 46.615 10.516 1.00 91.19 480 SER A CA 1
ATOM 3930 C C . SER A 1 480 ? -15.184 45.651 9.606 1.00 91.19 480 SER A C 1
ATOM 3932 O O . SER A 1 480 ? -15.538 44.522 9.972 1.00 91.19 480 SER A O 1
ATOM 3934 N N . LYS A 1 481 ? -15.541 46.145 8.414 1.00 91.56 481 LYS A N 1
ATOM 3935 C CA . LYS A 1 481 ? -16.303 45.369 7.431 1.00 91.56 481 LYS A CA 1
ATOM 3936 C C . LYS A 1 481 ? -15.363 44.435 6.680 1.00 91.56 481 LYS A C 1
ATOM 3938 O O . LYS A 1 481 ? -14.386 44.896 6.093 1.00 91.56 481 LYS A O 1
ATOM 3943 N N . ALA A 1 482 ? -15.729 43.162 6.627 1.00 95.62 482 ALA A N 1
ATOM 3944 C CA . ALA A 1 482 ? -15.064 42.159 5.815 1.00 95.62 482 ALA A CA 1
ATOM 3945 C C . ALA A 1 482 ? -16.106 41.301 5.086 1.00 95.62 482 ALA A C 1
ATOM 3947 O O . ALA A 1 482 ? -17.284 41.277 5.451 1.00 95.62 482 ALA A O 1
ATOM 3948 N N . CYS A 1 483 ? -15.695 40.613 4.027 1.00 96.25 483 CYS A N 1
ATOM 3949 C CA . CYS A 1 483 ? -16.574 39.679 3.328 1.00 96.25 483 CYS A CA 1
ATOM 3950 C C . CYS A 1 483 ? -15.789 38.503 2.752 1.00 96.25 483 CYS A C 1
ATOM 3952 O O . CYS A 1 483 ? -14.623 38.645 2.393 1.00 96.25 483 CYS A O 1
ATOM 3954 N N . MET A 1 484 ? -16.437 37.346 2.667 1.00 95.62 484 MET A N 1
ATOM 3955 C CA . MET A 1 484 ? -15.905 36.154 2.014 1.00 95.62 484 MET A CA 1
ATOM 3956 C C . MET A 1 484 ? -16.486 36.050 0.609 1.00 95.62 484 MET A C 1
ATOM 3958 O O . MET A 1 484 ? -17.706 36.118 0.456 1.00 95.62 484 MET A O 1
ATOM 3962 N N . VAL A 1 485 ? -15.643 35.834 -0.397 1.00 96.25 485 VAL A N 1
ATOM 3963 C CA . VAL A 1 485 ? -16.056 35.646 -1.794 1.00 96.25 485 VAL A CA 1
ATOM 3964 C C . VAL A 1 485 ? -15.616 34.267 -2.274 1.00 96.25 485 VAL A C 1
ATOM 3966 O O . VAL A 1 485 ? -14.439 33.929 -2.187 1.00 96.25 485 VAL A O 1
ATOM 3969 N N . PHE A 1 486 ? -16.554 33.449 -2.749 1.00 94.81 486 PHE A N 1
ATOM 3970 C CA . PHE A 1 486 ? -16.273 32.082 -3.201 1.00 94.81 486 PHE A CA 1
ATOM 3971 C C . PHE A 1 486 ? -17.315 31.580 -4.198 1.00 94.81 486 PHE A C 1
ATOM 3973 O O . PHE A 1 486 ? -18.465 32.020 -4.183 1.00 94.81 486 PHE A O 1
ATOM 3980 N N . GLN A 1 487 ? -16.953 30.615 -5.039 1.00 92.38 487 GLN A N 1
ATOM 3981 C CA . GLN A 1 487 ? -17.930 29.871 -5.835 1.00 92.38 487 GLN A CA 1
ATOM 3982 C C . GLN A 1 487 ? -18.400 28.623 -5.086 1.00 92.38 487 GLN A C 1
ATOM 3984 O O . GLN A 1 487 ? -17.615 27.905 -4.476 1.00 92.38 487 GLN A O 1
ATOM 3989 N N . ASN A 1 488 ? -19.705 28.353 -5.126 1.00 89.44 488 ASN A N 1
ATOM 3990 C CA . ASN A 1 488 ? -20.263 27.093 -4.637 1.00 89.44 488 ASN A CA 1
ATOM 3991 C C . ASN A 1 488 ? -21.503 26.706 -5.457 1.00 89.44 488 ASN A C 1
ATOM 3993 O O . ASN A 1 488 ? -22.050 27.501 -6.222 1.00 89.44 488 ASN A O 1
ATOM 3997 N N . ILE A 1 489 ? -21.986 25.481 -5.281 1.00 85.69 489 ILE A N 1
ATOM 3998 C CA . ILE A 1 489 ? -23.255 24.990 -5.812 1.00 85.69 489 ILE A CA 1
ATOM 3999 C C . ILE A 1 489 ? -24.376 25.958 -5.402 1.00 85.69 489 ILE A C 1
ATOM 4001 O O . ILE A 1 489 ? -24.465 26.378 -4.248 1.00 85.69 489 ILE A O 1
ATOM 4005 N N . LYS A 1 490 ? -25.288 26.272 -6.331 1.00 84.06 490 LYS A N 1
ATOM 4006 C CA . LYS A 1 490 ? -26.411 27.224 -6.170 1.00 84.06 490 LYS A CA 1
ATOM 4007 C C . LYS A 1 490 ? -27.268 27.079 -4.895 1.00 84.06 490 LYS A C 1
ATOM 4009 O O . LYS A 1 490 ? -27.980 28.021 -4.545 1.00 84.06 490 LYS A O 1
ATOM 4014 N N . HIS A 1 491 ? -27.221 25.951 -4.191 1.00 83.44 491 HIS A N 1
ATOM 4015 C CA . HIS A 1 491 ? -27.974 25.713 -2.950 1.00 83.44 491 HIS A CA 1
ATOM 4016 C C . HIS A 1 491 ? -27.107 25.616 -1.690 1.00 83.44 491 HIS A C 1
ATOM 4018 O O . HIS A 1 491 ? -27.655 25.523 -0.602 1.00 83.44 491 HIS A O 1
ATOM 4024 N N . SER A 1 492 ? -25.782 25.665 -1.822 1.00 85.25 492 SER A N 1
ATOM 4025 C CA . SER A 1 492 ? -24.859 25.651 -0.693 1.00 85.25 492 SER A CA 1
ATOM 4026 C C . SER A 1 492 ? -24.404 27.068 -0.356 1.00 85.25 492 SER A C 1
ATOM 4028 O O . SER A 1 492 ? -24.112 27.871 -1.252 1.00 85.25 492 SER A O 1
ATOM 4030 N N . TRP A 1 493 ? -24.351 27.349 0.944 1.00 89.62 493 TRP A N 1
ATOM 4031 C CA . TRP A 1 493 ? -23.780 28.564 1.526 1.00 89.62 493 TRP A CA 1
ATOM 4032 C C . TRP A 1 493 ? -22.474 28.294 2.271 1.00 89.62 493 TRP A C 1
ATOM 4034 O O . TRP A 1 493 ? -21.828 29.241 2.701 1.00 89.62 493 TRP A O 1
ATOM 4044 N N . LEU A 1 494 ? -22.060 27.025 2.369 1.00 91.44 494 LEU A N 1
ATOM 4045 C CA . LEU A 1 494 ? -20.856 26.642 3.089 1.00 91.44 494 LEU A CA 1
ATOM 4046 C C . LEU A 1 494 ? -19.606 27.171 2.371 1.00 91.44 494 LEU A C 1
ATOM 4048 O O . LEU A 1 494 ? -19.324 26.725 1.249 1.00 91.44 494 LEU A O 1
ATOM 4052 N N . PRO A 1 495 ? -18.837 28.084 2.978 1.00 91.31 495 PRO A N 1
ATOM 4053 C CA . PRO A 1 495 ? -17.606 28.559 2.370 1.00 91.31 495 PRO A CA 1
ATOM 4054 C C . PRO A 1 495 ? -16.586 27.415 2.245 1.00 91.31 495 PRO A C 1
ATOM 4056 O O . PRO A 1 495 ? -16.512 26.575 3.149 1.00 91.31 495 PRO A O 1
ATOM 4059 N N . PRO A 1 496 ? -15.777 27.368 1.171 1.00 90.06 496 PRO A N 1
ATOM 4060 C CA . PRO A 1 496 ? -14.615 26.499 1.117 1.00 90.06 496 PRO A CA 1
ATOM 4061 C C . PRO A 1 496 ? -13.695 26.718 2.312 1.00 90.06 496 PRO A C 1
ATOM 4063 O O . PRO A 1 496 ? -13.651 27.806 2.903 1.00 90.06 496 PRO A O 1
ATOM 4066 N N . LEU A 1 497 ? -12.989 25.648 2.664 1.00 86.19 497 LEU A N 1
ATOM 4067 C CA . LEU A 1 497 ? -12.068 25.645 3.789 1.00 86.19 497 LEU A CA 1
ATOM 4068 C C . LEU A 1 497 ? -10.825 26.478 3.473 1.00 86.19 497 LEU A C 1
ATOM 4070 O O . LEU A 1 497 ? -10.358 27.250 4.293 1.00 86.19 497 LEU A O 1
ATOM 4074 N N . PHE A 1 498 ? -10.329 26.382 2.244 1.00 86.75 498 PHE A N 1
ATOM 4075 C CA . PHE A 1 498 ? -9.103 27.048 1.845 1.00 86.75 498 PHE A CA 1
ATOM 4076 C C . PHE A 1 498 ? -9.331 28.535 1.558 1.00 86.75 498 PHE A C 1
ATOM 4078 O O . PHE A 1 498 ? -10.060 28.866 0.618 1.00 86.75 498 PHE A O 1
ATOM 4085 N N . SER A 1 499 ? -8.722 29.425 2.354 1.00 91.31 499 SER A N 1
ATOM 4086 C CA . SER A 1 499 ? -8.919 30.872 2.224 1.00 91.31 499 SER A CA 1
ATOM 4087 C C . SER A 1 499 ? -7.648 31.677 1.955 1.00 91.31 499 SER A C 1
ATOM 4089 O O . SER A 1 499 ? -6.589 31.400 2.513 1.00 91.31 499 SER A O 1
ATOM 4091 N N . PHE A 1 500 ? -7.782 32.711 1.121 1.00 93.44 500 PHE A N 1
ATOM 4092 C CA . PHE A 1 500 ? -6.745 33.696 0.821 1.00 93.44 500 PHE A CA 1
ATOM 4093 C C . PHE A 1 500 ? -7.171 35.084 1.305 1.00 93.44 500 PHE A C 1
ATOM 4095 O O . PHE A 1 500 ? -8.147 35.636 0.787 1.00 93.44 500 PHE A O 1
ATOM 4102 N N . PRO A 1 501 ? -6.462 35.676 2.278 1.00 95.75 501 PRO A N 1
ATOM 4103 C CA . PRO A 1 501 ? -6.807 36.992 2.783 1.00 95.75 501 PRO A CA 1
ATOM 4104 C C . PRO A 1 501 ? -6.248 38.104 1.894 1.00 95.75 501 PRO A C 1
ATOM 4106 O O . PRO A 1 501 ? -5.050 38.137 1.601 1.00 95.75 501 PRO A O 1
ATOM 4109 N N . ILE A 1 502 ? -7.115 39.043 1.515 1.00 97.19 502 ILE A N 1
ATOM 4110 C CA . ILE A 1 502 ? -6.783 40.209 0.693 1.00 97.19 502 ILE A CA 1
ATOM 4111 C C . ILE A 1 502 ? -7.195 41.481 1.438 1.00 97.19 502 ILE A C 1
ATOM 4113 O O . ILE A 1 502 ? -8.361 41.672 1.779 1.00 97.19 502 ILE A O 1
ATOM 4117 N N . TYR A 1 503 ? -6.231 42.363 1.672 1.00 97.75 503 TYR A N 1
ATOM 4118 C CA . TYR A 1 503 ? -6.391 43.618 2.394 1.00 97.75 503 TYR A CA 1
ATOM 4119 C C . TYR A 1 503 ? -6.471 44.791 1.422 1.00 97.75 503 TYR A C 1
ATOM 4121 O O . TYR A 1 503 ?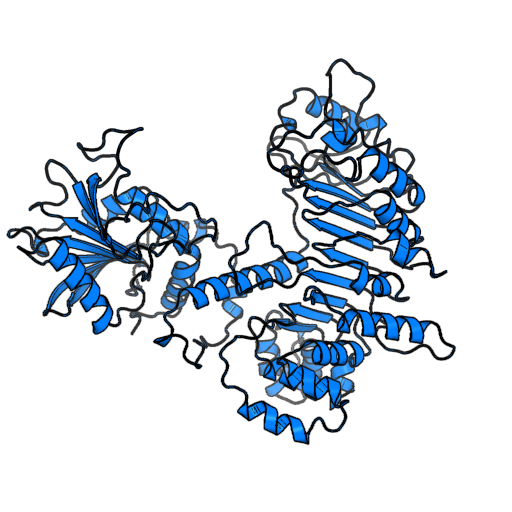 -5.555 45.019 0.640 1.00 97.75 503 TYR A O 1
ATOM 4129 N N . PHE A 1 504 ? -7.538 45.577 1.499 1.00 97.62 504 PHE A N 1
ATOM 4130 C CA . PHE A 1 504 ? -7.674 46.846 0.792 1.00 97.62 504 PHE A CA 1
ATOM 4131 C C . PHE A 1 504 ? -7.358 47.988 1.755 1.00 97.62 504 PHE A C 1
ATOM 4133 O O . PHE A 1 504 ? -8.155 48.287 2.649 1.00 97.62 504 PHE A O 1
ATOM 4140 N N . THR A 1 505 ? -6.195 48.619 1.579 1.00 97.19 505 THR A N 1
ATOM 4141 C CA . THR A 1 505 ? -5.671 49.630 2.517 1.00 97.19 505 THR A CA 1
ATOM 4142 C C . THR A 1 505 ? -5.767 51.059 1.993 1.00 97.19 505 THR A C 1
ATOM 4144 O O . THR A 1 505 ? -5.532 52.014 2.734 1.00 97.19 505 THR A O 1
ATOM 4147 N N . HIS A 1 506 ? -6.156 51.259 0.735 1.00 96.38 506 HIS A N 1
ATOM 4148 C CA . HIS A 1 506 ? -6.308 52.600 0.186 1.00 96.38 506 HIS A CA 1
ATOM 4149 C C . HIS A 1 506 ? -7.519 53.336 0.791 1.00 96.38 506 HIS A C 1
ATOM 4151 O O . HIS A 1 506 ? -8.623 52.797 0.875 1.00 96.38 506 HIS A O 1
ATOM 4157 N N . ALA A 1 507 ? -7.342 54.610 1.159 1.00 95.56 507 ALA A N 1
ATOM 4158 C CA . ALA A 1 507 ? -8.350 55.405 1.874 1.00 95.56 507 ALA A CA 1
ATOM 4159 C C . ALA A 1 507 ? -9.682 55.585 1.122 1.00 95.56 507 ALA A C 1
ATOM 4161 O O . ALA A 1 507 ? -10.724 55.820 1.731 1.00 95.56 507 ALA A O 1
ATOM 4162 N N . GLN A 1 508 ? -9.651 55.498 -0.209 1.00 95.06 508 GLN A N 1
ATOM 4163 C CA . GLN A 1 508 ? -10.838 55.657 -1.053 1.00 95.06 508 GLN A CA 1
ATOM 4164 C C . GLN A 1 508 ? -11.536 54.334 -1.389 1.00 95.06 508 GLN A C 1
ATOM 4166 O O . GLN A 1 508 ? -12.584 54.367 -2.047 1.00 95.06 508 GLN A O 1
ATOM 4171 N N . THR A 1 509 ? -10.982 53.195 -0.975 1.00 94.12 509 THR A N 1
ATOM 4172 C CA . THR A 1 509 ? -11.526 51.873 -1.292 1.00 94.12 509 THR A CA 1
ATOM 4173 C C . THR A 1 509 ? -12.601 51.493 -0.285 1.00 94.12 509 THR A C 1
ATOM 4175 O O . THR A 1 509 ? -12.444 51.659 0.921 1.00 94.12 509 THR A O 1
ATOM 4178 N N . SER A 1 510 ? -13.732 51.000 -0.782 1.00 93.56 510 SER A N 1
ATOM 4179 C CA . SER A 1 510 ? -14.841 50.542 0.050 1.00 93.56 510 SER A CA 1
ATOM 4180 C C . SER A 1 510 ? -15.475 49.289 -0.556 1.00 93.56 510 SER A C 1
ATOM 4182 O O . SER A 1 510 ? -15.365 49.095 -1.769 1.00 93.56 510 SER A O 1
ATOM 4184 N N . PRO A 1 511 ? -16.169 48.456 0.245 1.00 94.25 511 PRO A N 1
ATOM 4185 C CA . PRO A 1 511 ? -16.776 47.214 -0.239 1.00 94.25 511 PRO A CA 1
ATOM 4186 C C . PRO A 1 511 ? -17.634 47.404 -1.497 1.00 94.25 511 PRO A C 1
ATOM 4188 O O . PRO A 1 511 ? -17.488 46.675 -2.467 1.00 94.25 511 PRO A O 1
ATOM 4191 N N . GLY A 1 512 ? -18.453 48.461 -1.533 1.00 94.38 512 GLY A N 1
ATOM 4192 C CA . GLY A 1 512 ? -19.352 48.740 -2.658 1.00 94.38 512 GLY A CA 1
ATOM 4193 C C . GLY A 1 512 ? -18.672 49.204 -3.952 1.00 94.38 512 GLY A C 1
ATOM 4194 O O . GLY A 1 512 ? -19.366 49.384 -4.946 1.00 94.38 512 GLY A O 1
ATOM 4195 N N . LYS A 1 513 ? -17.354 49.433 -3.947 1.00 93.62 513 LYS A N 1
ATOM 4196 C CA . LYS A 1 513 ? -16.578 49.774 -5.150 1.00 93.62 513 LYS A CA 1
ATOM 4197 C C . LYS A 1 513 ? -15.897 48.564 -5.788 1.00 93.62 513 LYS A C 1
ATOM 4199 O O . LYS A 1 513 ? -15.393 48.686 -6.898 1.00 93.62 513 LYS A O 1
ATOM 4204 N N . ILE A 1 514 ? -15.845 47.428 -5.095 1.00 95.88 514 ILE A N 1
ATOM 4205 C CA . ILE A 1 514 ? -15.178 46.229 -5.596 1.00 95.88 514 ILE A CA 1
ATOM 4206 C C . ILE A 1 514 ? -16.188 45.374 -6.352 1.00 95.88 514 ILE A C 1
ATOM 4208 O O . ILE A 1 514 ? -17.181 44.917 -5.790 1.00 95.88 514 ILE A O 1
ATOM 4212 N N . ASP A 1 515 ? -15.905 45.121 -7.626 1.00 96.19 515 ASP A N 1
ATOM 4213 C CA . ASP A 1 515 ? -16.569 44.064 -8.378 1.00 96.19 515 ASP A CA 1
ATOM 4214 C C . ASP A 1 515 ? -16.002 42.703 -7.943 1.00 96.19 515 ASP A C 1
ATOM 4216 O O . ASP A 1 515 ? -14.943 42.268 -8.405 1.00 96.19 515 ASP A O 1
ATOM 4220 N N . TYR A 1 516 ? -16.694 42.054 -7.003 1.00 96.25 516 TYR A N 1
ATOM 4221 C CA . TYR A 1 516 ? -16.301 40.756 -6.453 1.00 96.25 516 TYR A CA 1
ATOM 4222 C C . TYR A 1 516 ? -16.273 39.643 -7.501 1.00 96.25 516 TYR A C 1
ATOM 4224 O O . TYR A 1 516 ? -15.470 38.721 -7.376 1.00 96.25 516 TYR A O 1
ATOM 4232 N N . GLU A 1 517 ? -17.142 39.717 -8.512 1.00 95.25 517 GLU A N 1
ATOM 4233 C CA . GLU A 1 517 ? -17.230 38.714 -9.570 1.00 95.25 517 GLU A CA 1
ATOM 4234 C C . GLU A 1 517 ? -16.012 38.809 -10.472 1.00 95.25 517 GLU A C 1
ATOM 4236 O O . GLU A 1 517 ? -15.269 37.834 -10.607 1.00 95.25 517 GLU A O 1
ATOM 4241 N N . THR A 1 518 ? -15.726 40.010 -10.971 1.00 95.31 518 THR A N 1
ATOM 4242 C CA . THR A 1 518 ? -14.533 40.240 -11.786 1.00 95.31 518 THR A CA 1
ATOM 4243 C C . THR A 1 518 ? -13.253 39.931 -11.005 1.00 95.31 518 THR A C 1
ATOM 4245 O O . THR A 1 518 ? -12.360 39.290 -11.559 1.00 95.31 518 THR A O 1
ATOM 4248 N N . LEU A 1 519 ? -13.162 40.301 -9.719 1.00 95.44 519 LEU A N 1
ATOM 4249 C CA . LEU A 1 519 ? -12.000 39.992 -8.872 1.00 95.44 519 LEU A CA 1
ATOM 4250 C C . LEU A 1 519 ? -11.796 38.482 -8.696 1.00 95.44 519 LEU A C 1
ATOM 4252 O O . LEU A 1 519 ? -10.688 37.986 -8.899 1.00 95.44 519 LEU A O 1
ATOM 4256 N N . TYR A 1 520 ? -12.852 37.751 -8.328 1.00 94.94 520 TYR A N 1
ATOM 4257 C CA . TYR A 1 520 ? -12.761 36.313 -8.080 1.00 94.94 520 TYR A CA 1
ATOM 4258 C C . TYR A 1 520 ? -12.362 35.555 -9.346 1.00 94.94 520 TYR A C 1
ATOM 4260 O O . TYR A 1 520 ? -11.407 34.783 -9.316 1.00 94.94 520 TYR A O 1
ATOM 4268 N N . HIS A 1 521 ? -13.046 35.812 -10.464 1.00 92.25 521 HIS A N 1
ATOM 4269 C CA . HIS A 1 521 ? -12.750 35.156 -11.737 1.00 92.25 521 HIS A CA 1
ATOM 4270 C C . HIS A 1 521 ? -11.332 35.477 -12.217 1.00 92.25 521 HIS A C 1
ATOM 4272 O O . HIS A 1 521 ? -10.600 34.587 -12.640 1.00 92.25 521 HIS A O 1
ATOM 4278 N N . THR A 1 522 ? -10.894 36.725 -12.056 1.00 93.19 522 THR A N 1
ATOM 4279 C CA . THR A 1 522 ? -9.536 37.143 -12.419 1.00 93.19 522 THR A CA 1
ATOM 4280 C C . THR A 1 522 ? -8.452 36.399 -11.631 1.00 93.19 522 THR A C 1
ATOM 4282 O O . THR A 1 522 ? -7.413 36.073 -12.201 1.00 93.19 522 THR A O 1
ATOM 4285 N N . LEU A 1 523 ? -8.691 36.116 -10.348 1.00 93.12 523 LEU A N 1
ATOM 4286 C CA . LEU A 1 523 ? -7.734 35.429 -9.477 1.00 93.12 523 LEU A CA 1
ATOM 4287 C C . LEU A 1 523 ? -7.838 33.895 -9.514 1.00 93.12 523 LEU A C 1
ATOM 4289 O O . LEU A 1 523 ? -6.872 33.226 -9.160 1.00 93.12 523 LEU A O 1
ATOM 4293 N N . CYS A 1 524 ? -8.987 33.326 -9.893 1.00 90.94 524 CYS A N 1
ATOM 4294 C CA . CYS A 1 524 ? -9.262 31.896 -9.689 1.00 90.94 524 CYS A CA 1
ATOM 4295 C C . CYS A 1 524 ? -9.571 31.104 -10.975 1.00 90.94 524 CYS A C 1
ATOM 4297 O O . CYS A 1 524 ? -9.390 29.885 -10.983 1.00 90.94 524 CYS A O 1
ATOM 4299 N N . ASP A 1 525 ? -10.012 31.735 -12.071 1.00 83.94 525 ASP A N 1
ATOM 4300 C CA . ASP A 1 525 ? -10.529 30.990 -13.235 1.00 83.94 525 ASP A CA 1
ATOM 4301 C C . ASP A 1 525 ? -9.453 30.372 -14.122 1.00 83.94 525 ASP A C 1
ATOM 4303 O O . ASP A 1 525 ? -9.713 29.355 -14.770 1.00 83.94 525 ASP A O 1
ATOM 4307 N N . ASN A 1 526 ? -8.253 30.955 -14.168 1.00 77.56 526 ASN A N 1
ATOM 4308 C CA . ASN A 1 526 ? -7.211 30.534 -15.110 1.00 77.56 526 ASN A CA 1
ATOM 4309 C C . ASN A 1 526 ? -6.776 29.070 -14.913 1.00 77.56 526 ASN A C 1
ATOM 4311 O O . ASN A 1 526 ? -6.277 28.447 -15.849 1.00 77.56 526 ASN A O 1
ATOM 4315 N N . TYR A 1 527 ? -7.047 28.489 -13.739 1.00 70.75 527 TYR A N 1
ATOM 4316 C CA . TYR A 1 527 ? -6.621 27.135 -13.379 1.00 70.75 527 TYR A CA 1
ATOM 4317 C C . TYR A 1 527 ? -7.771 26.181 -12.988 1.00 70.75 527 TYR A C 1
ATOM 4319 O O . TYR A 1 527 ? -7.507 25.054 -12.572 1.00 70.75 527 TYR A O 1
ATOM 4327 N N . LYS A 1 528 ? -9.033 26.613 -13.168 1.00 65.44 528 LYS A N 1
ATOM 4328 C CA . LYS A 1 528 ? -10.325 25.874 -13.170 1.00 65.44 528 LYS A CA 1
ATOM 4329 C C . LYS A 1 528 ? -10.634 24.785 -12.121 1.00 65.44 528 LYS A C 1
ATOM 4331 O O . LYS A 1 528 ? -11.719 24.226 -12.192 1.00 65.44 528 LYS A O 1
ATOM 4336 N N . ASN A 1 529 ? -9.785 24.485 -11.139 1.00 62.38 529 ASN A N 1
ATOM 4337 C CA . ASN A 1 529 ? -9.902 23.215 -10.400 1.00 62.38 529 ASN A CA 1
ATOM 4338 C C . ASN A 1 529 ? -9.793 23.294 -8.872 1.00 62.38 529 ASN A C 1
ATOM 4340 O O . ASN A 1 529 ? -9.544 22.261 -8.234 1.00 62.38 529 ASN A O 1
ATOM 4344 N N . TYR A 1 530 ? -9.997 24.469 -8.271 1.00 75.00 530 TYR A N 1
ATOM 4345 C CA . TYR A 1 530 ? -9.838 24.633 -6.825 1.00 75.00 530 TYR A CA 1
ATOM 4346 C C . TYR A 1 530 ? -11.010 25.373 -6.186 1.00 75.00 530 TYR A C 1
ATOM 4348 O O . TYR A 1 530 ? -11.392 26.465 -6.602 1.00 75.00 530 TYR A O 1
ATOM 4356 N N . ASP A 1 531 ? -11.551 24.763 -5.135 1.00 84.81 531 ASP A N 1
ATOM 4357 C CA . ASP A 1 531 ? -12.595 25.334 -4.296 1.00 84.81 531 ASP A CA 1
ATOM 4358 C C . ASP A 1 531 ? -11.927 26.259 -3.263 1.00 84.81 531 ASP A C 1
ATOM 4360 O O . ASP A 1 531 ? -11.564 25.830 -2.166 1.00 84.81 531 ASP A O 1
ATOM 4364 N N . VAL A 1 532 ? -11.689 27.515 -3.653 1.00 91.06 532 VAL A N 1
ATOM 4365 C CA . VAL A 1 532 ? -11.022 28.534 -2.825 1.00 91.06 532 VAL A CA 1
ATOM 4366 C C . VAL A 1 532 ? -11.992 29.622 -2.378 1.00 91.06 532 VAL A C 1
ATOM 4368 O O . VAL A 1 532 ? -13.035 29.862 -2.990 1.00 91.06 532 VAL A O 1
ATOM 4371 N N . ARG A 1 533 ? -11.637 30.306 -1.294 1.00 93.62 533 ARG A N 1
ATOM 4372 C CA . ARG A 1 533 ? -12.362 31.458 -0.759 1.00 93.62 533 ARG A CA 1
ATOM 4373 C C . ARG A 1 533 ? -11.429 32.651 -0.624 1.00 93.62 533 ARG A C 1
ATOM 4375 O O . ARG A 1 533 ? -10.307 32.506 -0.157 1.00 93.62 533 ARG A O 1
ATOM 4382 N N . LEU A 1 534 ? -11.891 33.837 -0.990 1.00 95.88 534 LEU A N 1
ATOM 4383 C CA . LEU A 1 534 ? -11.168 35.083 -0.759 1.00 95.88 534 LEU A CA 1
ATOM 4384 C C . LEU A 1 534 ? -11.756 35.776 0.469 1.00 95.88 534 LEU A C 1
ATOM 4386 O O . LEU A 1 534 ? -12.948 36.080 0.484 1.00 95.88 534 LEU A O 1
ATOM 4390 N N . ASP A 1 535 ? -10.928 36.031 1.478 1.00 96.00 535 ASP A N 1
ATOM 4391 C CA . ASP A 1 535 ? -11.314 36.762 2.687 1.00 96.00 535 ASP A CA 1
ATOM 4392 C C . ASP A 1 535 ? -10.890 38.228 2.511 1.00 96.00 535 ASP A C 1
ATOM 4394 O O . ASP A 1 535 ? -9.709 38.562 2.593 1.00 96.00 535 ASP A O 1
ATOM 4398 N N . LEU A 1 536 ? -11.843 39.106 2.190 1.00 97.38 536 LEU A N 1
ATOM 4399 C CA . LEU A 1 536 ? -11.577 40.500 1.826 1.00 97.38 536 LEU A CA 1
ATOM 4400 C C . LEU A 1 536 ? -11.746 41.425 3.037 1.00 97.38 536 LEU A C 1
ATOM 4402 O O . LEU A 1 536 ? -12.843 41.525 3.593 1.00 97.38 536 LEU A O 1
ATOM 4406 N N . TYR A 1 537 ? -10.681 42.142 3.393 1.00 97.12 537 TYR A N 1
ATOM 4407 C CA . TYR A 1 537 ? -10.617 43.072 4.522 1.00 97.12 537 TYR A CA 1
ATOM 4408 C C . TYR A 1 537 ? -10.493 44.521 4.038 1.00 97.12 537 TYR A C 1
ATOM 4410 O O . TYR A 1 537 ? -9.653 44.824 3.192 1.00 97.12 537 TYR A O 1
ATOM 4418 N N . PHE A 1 538 ? -11.305 45.432 4.584 1.00 96.88 538 PHE A N 1
ATOM 4419 C CA . PHE A 1 538 ? -11.334 46.848 4.193 1.00 96.88 538 PHE A CA 1
ATOM 4420 C C . PHE A 1 538 ? -10.863 47.736 5.344 1.00 96.88 538 PHE A C 1
ATOM 4422 O O . PHE A 1 538 ? -11.663 48.189 6.165 1.00 96.88 538 PHE A O 1
ATOM 4429 N N . VAL A 1 539 ? -9.555 47.986 5.386 1.00 96.00 539 VAL A N 1
ATOM 4430 C CA . VAL A 1 539 ? -8.861 48.645 6.501 1.00 96.00 539 VAL A CA 1
ATOM 4431 C C . VAL A 1 539 ? -8.029 49.826 5.981 1.00 96.00 539 VAL A C 1
ATOM 4433 O O . VAL A 1 539 ? -6.820 49.720 5.782 1.00 96.00 539 VAL A O 1
ATOM 4436 N N . PRO A 1 540 ? -8.673 50.966 5.677 1.00 94.94 540 PRO A N 1
ATOM 4437 C CA . PRO A 1 540 ? -8.012 52.089 5.025 1.00 94.94 540 PRO A CA 1
ATOM 4438 C C . PRO A 1 540 ? -6.937 52.739 5.907 1.00 94.94 540 PRO A C 1
ATOM 4440 O O . PRO A 1 540 ? -7.161 53.005 7.085 1.00 94.94 540 PRO A O 1
ATOM 4443 N N . GLY A 1 541 ? -5.801 53.082 5.300 1.00 94.38 541 GLY A N 1
ATOM 4444 C CA . GLY A 1 541 ? -4.720 53.855 5.914 1.00 94.38 541 GLY A CA 1
ATOM 4445 C C . GLY A 1 541 ? -3.711 53.046 6.728 1.00 94.38 541 GLY A C 1
ATOM 4446 O O . GLY A 1 541 ? -2.799 53.652 7.285 1.00 94.38 541 GLY A O 1
ATOM 4447 N N . ILE A 1 542 ? -3.849 51.720 6.795 1.00 95.56 542 ILE A N 1
ATOM 4448 C CA . ILE A 1 542 ? -2.924 50.872 7.555 1.00 95.56 542 ILE A CA 1
ATOM 4449 C C . ILE A 1 542 ? -1.784 50.338 6.679 1.00 95.56 542 ILE A C 1
ATOM 4451 O O . ILE A 1 542 ? -1.953 50.127 5.474 1.00 95.56 542 ILE A O 1
ATOM 4455 N N . GLY A 1 543 ? -0.618 50.122 7.290 1.00 95.62 543 GLY A N 1
ATOM 4456 C CA . GLY A 1 543 ? 0.553 49.565 6.616 1.00 95.62 543 GLY A CA 1
ATOM 4457 C C . GLY A 1 543 ? 0.585 48.033 6.615 1.00 95.62 543 GLY A C 1
ATOM 4458 O O . GLY A 1 543 ? -0.287 47.356 7.157 1.00 95.62 543 GLY A O 1
ATOM 4459 N N . GLU A 1 544 ? 1.644 47.470 6.037 1.00 95.56 544 GLU A N 1
ATOM 4460 C CA . GLU A 1 544 ? 1.875 46.019 5.977 1.00 95.56 544 GLU A CA 1
ATOM 4461 C C . GLU A 1 544 ? 1.970 45.371 7.370 1.00 95.56 544 GLU A C 1
ATOM 4463 O O . GLU A 1 544 ? 1.416 44.298 7.587 1.00 95.56 544 GLU A O 1
ATOM 4468 N N . GLU A 1 545 ? 2.657 46.014 8.326 1.00 95.62 545 GLU A N 1
ATOM 4469 C CA . GLU A 1 545 ? 2.792 45.496 9.703 1.00 95.62 545 GLU A CA 1
ATOM 4470 C C . GLU A 1 545 ? 1.450 45.455 10.436 1.00 95.62 545 GLU A C 1
ATOM 4472 O O . GLU A 1 545 ? 1.149 44.507 11.167 1.00 95.62 545 GLU A O 1
ATOM 4477 N N . ASP A 1 546 ? 0.612 46.459 10.198 1.00 96.06 546 ASP A N 1
ATOM 4478 C CA . ASP A 1 546 ? -0.732 46.504 10.753 1.00 96.06 546 ASP A CA 1
ATOM 4479 C C . ASP A 1 546 ? -1.609 45.419 10.115 1.00 96.06 546 ASP A C 1
ATOM 4481 O O . ASP A 1 546 ? -2.380 44.775 10.820 1.00 96.06 546 ASP A O 1
ATOM 4485 N N . CYS A 1 547 ? -1.442 45.136 8.814 1.00 96.50 547 CYS A N 1
ATOM 4486 C CA . CYS A 1 547 ? -2.116 44.015 8.147 1.00 96.50 547 CYS A CA 1
ATOM 4487 C C . CYS A 1 547 ? -1.685 42.661 8.729 1.00 96.50 547 CYS A C 1
ATOM 4489 O O . CYS A 1 547 ? -2.533 41.802 8.956 1.00 96.50 547 CYS A O 1
ATOM 4491 N N . ILE A 1 548 ? -0.390 42.460 9.011 1.00 95.00 548 ILE A N 1
ATOM 4492 C CA . ILE A 1 548 ? 0.119 41.241 9.669 1.00 95.00 548 ILE A CA 1
ATOM 4493 C C . ILE A 1 548 ? -0.448 41.122 11.090 1.00 95.00 548 ILE A C 1
ATOM 4495 O O . ILE A 1 548 ? -0.858 40.042 11.520 1.00 95.00 548 ILE A O 1
ATOM 4499 N N . THR A 1 549 ? -0.487 42.227 11.831 1.00 94.88 549 THR A N 1
ATOM 4500 C CA . THR A 1 549 ? -1.037 42.256 13.192 1.00 94.88 549 THR A CA 1
ATOM 4501 C C . THR A 1 549 ? -2.525 41.928 13.175 1.00 94.88 549 THR A C 1
ATOM 4503 O O . THR A 1 549 ? -2.955 41.010 13.873 1.00 94.88 549 THR A O 1
ATOM 4506 N N . HIS A 1 550 ? -3.286 42.582 12.295 1.00 94.38 550 HIS A N 1
ATOM 4507 C CA . HIS A 1 550 ? -4.695 42.291 12.059 1.00 94.38 550 HIS A CA 1
ATOM 4508 C C . HIS A 1 550 ? -4.888 40.818 11.676 1.00 94.38 550 HIS A C 1
ATOM 4510 O O . HIS A 1 550 ? -5.709 40.124 12.272 1.00 94.38 550 HIS A O 1
ATOM 4516 N N . TYR A 1 551 ? -4.068 40.293 10.757 1.00 92.88 551 TYR A N 1
ATOM 4517 C CA . TYR A 1 551 ? -4.084 38.885 10.367 1.00 92.88 551 TYR A CA 1
ATOM 4518 C C . TYR A 1 551 ? -3.952 37.971 11.590 1.00 92.88 551 TYR A C 1
ATOM 4520 O O . TYR A 1 551 ? -4.727 37.024 11.724 1.00 92.88 551 TYR A O 1
ATOM 4528 N N . ARG A 1 552 ? -3.002 38.231 12.490 1.00 91.31 552 ARG A N 1
ATOM 4529 C CA . ARG A 1 552 ? -2.774 37.392 13.675 1.00 91.31 552 ARG A CA 1
ATOM 4530 C C . ARG A 1 552 ? -3.943 37.447 14.660 1.00 91.31 552 ARG A C 1
ATOM 4532 O O . ARG A 1 552 ? -4.355 36.393 15.141 1.00 91.31 552 ARG A O 1
ATOM 4539 N N . GLU A 1 553 ? -4.507 38.624 14.922 1.00 91.50 553 GLU A N 1
ATOM 4540 C CA . GLU A 1 553 ? -5.642 38.764 15.848 1.00 91.50 553 GLU A CA 1
ATOM 4541 C C . GLU A 1 553 ? -6.925 38.114 15.314 1.00 91.50 553 GLU A C 1
ATOM 4543 O O . GLU A 1 553 ? -7.614 37.411 16.057 1.00 91.50 553 GLU A O 1
ATOM 4548 N N . GLU A 1 554 ? -7.185 38.219 14.007 1.00 88.75 554 GLU A N 1
ATOM 4549 C CA . GLU A 1 554 ? -8.267 37.480 13.337 1.00 88.75 554 GLU A CA 1
ATOM 4550 C C . GLU A 1 554 ? -8.168 35.969 13.597 1.00 88.75 554 GLU A C 1
ATOM 4552 O O . GLU A 1 554 ? -9.177 35.288 13.778 1.00 88.75 554 GLU A O 1
ATOM 4557 N N . GLY A 1 555 ? -6.939 35.440 13.646 1.00 81.94 555 GLY A N 1
ATOM 4558 C CA . GLY A 1 555 ? -6.678 34.019 13.873 1.00 81.94 555 GLY A CA 1
ATOM 4559 C C . GLY A 1 555 ? -6.927 33.585 15.315 1.00 81.94 555 GLY A C 1
ATOM 4560 O O . GLY A 1 555 ? -7.279 32.432 15.541 1.00 81.94 555 GLY A O 1
ATOM 4561 N N . ARG A 1 556 ? -6.778 34.500 16.280 1.00 81.19 556 ARG A N 1
ATOM 4562 C CA . ARG A 1 556 ? -7.030 34.228 17.701 1.00 81.19 556 ARG A CA 1
ATOM 4563 C C . ARG A 1 556 ? -8.507 34.316 18.060 1.00 81.19 556 ARG A C 1
ATOM 4565 O O . ARG A 1 556 ? -8.988 33.518 18.856 1.00 81.19 556 ARG A O 1
ATOM 4572 N N . ILE A 1 557 ? -9.208 35.311 17.518 1.00 73.31 557 ILE A N 1
ATOM 4573 C CA . ILE A 1 557 ? -10.547 35.682 17.988 1.00 73.31 557 ILE A CA 1
ATOM 4574 C C . ILE A 1 557 ? -11.627 34.896 17.260 1.00 73.31 557 ILE A C 1
ATOM 4576 O O . ILE A 1 557 ? -12.494 34.297 17.897 1.00 73.31 557 ILE A O 1
ATOM 4580 N N . LEU A 1 558 ? -11.598 34.898 15.928 1.00 58.38 558 LEU A N 1
ATOM 4581 C CA . LEU A 1 558 ? -12.796 34.540 15.180 1.00 58.38 558 LEU A CA 1
ATOM 4582 C C . LEU A 1 558 ? -13.050 33.039 15.091 1.00 58.38 558 LEU A C 1
ATOM 4584 O O . LEU A 1 558 ? -14.098 32.667 14.572 1.00 58.38 558 LEU A O 1
ATOM 4588 N N . HIS A 1 559 ? -12.141 32.184 15.588 1.00 59.41 559 HIS A N 1
ATOM 4589 C CA . HIS A 1 559 ? -12.213 30.727 15.419 1.00 59.41 559 HIS A CA 1
ATOM 4590 C C . HIS A 1 559 ? -12.698 30.362 14.014 1.00 59.41 559 HIS A C 1
ATOM 4592 O O . HIS A 1 559 ? -13.435 29.391 13.890 1.00 59.41 559 HIS A O 1
ATOM 4598 N N . ILE A 1 560 ? -12.366 31.168 12.982 1.00 57.66 560 ILE A N 1
ATOM 4599 C CA . ILE A 1 560 ? -12.823 30.923 11.616 1.00 57.66 560 ILE A CA 1
ATOM 4600 C C . ILE A 1 560 ? -12.250 29.561 11.331 1.00 57.66 560 ILE A C 1
ATOM 4602 O O . ILE A 1 560 ? -11.019 29.454 11.222 1.00 57.66 560 ILE A O 1
ATOM 4606 N N . PRO A 1 561 ? -13.093 28.514 11.288 1.00 49.00 561 PRO A N 1
ATOM 4607 C CA . PRO A 1 561 ? -12.580 27.204 11.027 1.00 49.00 561 PRO A CA 1
ATOM 4608 C C . PRO A 1 561 ? -11.914 27.394 9.681 1.00 49.00 561 PRO A C 1
ATOM 4610 O O . PRO A 1 561 ? -12.538 27.937 8.764 1.00 49.00 561 PRO A O 1
ATOM 4613 N N . THR A 1 562 ? -10.640 27.009 9.608 1.00 55.53 562 THR A N 1
ATOM 4614 C CA . THR A 1 562 ? -9.994 26.543 8.373 1.00 55.53 562 THR A CA 1
ATOM 4615 C C . THR A 1 562 ? -9.175 27.553 7.599 1.00 55.53 562 THR A C 1
ATOM 4617 O O . THR A 1 562 ? -8.752 27.312 6.476 1.00 55.53 562 THR A O 1
ATOM 4620 N N . ARG A 1 563 ? -8.782 28.623 8.283 1.00 62.31 563 ARG A N 1
ATOM 4621 C CA . ARG A 1 563 ? -7.628 29.402 7.856 1.00 62.31 563 ARG A CA 1
ATOM 4622 C C . ARG A 1 563 ? -6.407 28.491 7.687 1.00 62.31 563 ARG A C 1
ATOM 4624 O O . ARG A 1 563 ? -6.097 27.693 8.568 1.00 62.31 563 ARG A O 1
ATOM 4631 N N . VAL A 1 564 ? -5.705 28.627 6.568 1.00 62.75 564 VAL A N 1
ATOM 4632 C CA . VAL A 1 564 ? -4.440 27.923 6.337 1.00 62.75 564 VAL A CA 1
ATOM 4633 C C . VAL A 1 564 ? -3.434 28.471 7.341 1.00 62.75 564 VAL A C 1
ATOM 4635 O O . VAL A 1 564 ? -3.012 29.625 7.255 1.00 62.75 564 VAL A O 1
ATOM 4638 N N . HIS A 1 565 ? -3.136 27.678 8.366 1.00 60.09 565 HIS A N 1
ATOM 4639 C CA . HIS A 1 565 ? -2.255 28.093 9.457 1.00 60.09 565 HIS A CA 1
ATOM 4640 C C . HIS A 1 565 ? -0.774 27.985 9.093 1.00 60.09 565 HIS A C 1
ATOM 4642 O O . HIS A 1 565 ? 0.065 28.496 9.834 1.00 60.09 565 HIS A O 1
ATOM 4648 N N . ASP A 1 566 ? -0.466 27.332 7.972 1.00 68.06 566 ASP A N 1
ATOM 4649 C CA . ASP A 1 566 ? 0.896 27.132 7.524 1.00 68.06 566 ASP A CA 1
ATOM 4650 C C . ASP A 1 566 ? 0.975 27.040 5.994 1.00 68.06 566 ASP A C 1
ATOM 4652 O O . ASP A 1 566 ? 0.402 26.137 5.391 1.00 68.06 566 ASP A O 1
ATOM 4656 N N . TYR A 1 567 ? 1.686 27.986 5.378 1.00 69.69 567 TYR A N 1
ATOM 4657 C CA . TYR A 1 567 ? 2.028 27.973 3.952 1.00 69.69 567 TYR A CA 1
ATOM 4658 C C . TYR A 1 567 ? 3.422 27.362 3.687 1.00 69.69 567 TYR A C 1
ATOM 4660 O O . TYR A 1 567 ? 3.922 27.440 2.558 1.00 69.69 567 TYR A O 1
ATOM 4668 N N . SER A 1 568 ? 4.046 26.730 4.693 1.00 67.00 568 SER A N 1
ATOM 4669 C CA . SER A 1 568 ? 5.434 26.238 4.663 1.00 67.00 568 SER A CA 1
ATOM 4670 C C . SER A 1 568 ? 5.770 25.274 3.524 1.00 67.00 568 SER A C 1
ATOM 4672 O O . SER A 1 568 ? 6.911 25.235 3.064 1.00 67.00 568 SER A O 1
ATOM 4674 N N . ASP A 1 569 ? 4.793 24.525 3.007 1.00 59.44 569 ASP A N 1
ATOM 4675 C CA . ASP A 1 569 ? 5.016 23.621 1.871 1.00 59.44 569 ASP A CA 1
ATOM 4676 C C . ASP A 1 569 ? 5.208 24.376 0.547 1.00 59.44 569 ASP A C 1
ATOM 4678 O O . ASP A 1 569 ? 5.614 23.799 -0.468 1.00 59.44 569 ASP A O 1
ATOM 4682 N N . THR A 1 570 ? 4.860 25.663 0.514 1.00 61.91 570 THR A N 1
ATOM 4683 C CA . THR A 1 570 ? 4.865 26.516 -0.683 1.00 61.91 570 THR A CA 1
ATOM 4684 C C . THR A 1 570 ? 5.858 27.662 -0.601 1.00 61.91 570 THR A C 1
ATOM 4686 O O . THR A 1 570 ? 6.366 28.076 -1.642 1.00 61.91 570 THR A O 1
ATOM 4689 N N . CYS A 1 571 ? 6.187 28.122 0.603 1.00 70.38 571 CYS A N 1
ATOM 4690 C CA . CYS A 1 571 ? 7.161 29.179 0.828 1.00 70.38 571 CYS A CA 1
ATOM 4691 C C . CYS A 1 571 ? 7.896 28.987 2.161 1.00 70.38 571 CYS A C 1
ATOM 4693 O O . CYS A 1 571 ? 7.489 28.206 3.013 1.00 70.38 571 CYS A O 1
ATOM 4695 N N . SER A 1 572 ? 8.981 29.728 2.381 1.00 80.81 572 SER A N 1
ATOM 4696 C CA . SER A 1 572 ? 9.765 29.662 3.627 1.00 80.81 572 SER A CA 1
ATOM 4697 C C . SER A 1 572 ? 9.070 30.309 4.839 1.00 80.81 572 SER A C 1
ATOM 4699 O O . SER A 1 572 ? 9.730 30.599 5.836 1.00 80.81 572 SER A O 1
ATOM 4701 N N . TYR A 1 573 ? 7.761 30.567 4.769 1.00 85.56 573 TYR A N 1
ATOM 4702 C CA . TYR A 1 573 ? 6.991 31.373 5.714 1.00 85.56 573 TYR A CA 1
ATOM 4703 C C . TYR A 1 573 ? 5.677 30.683 6.094 1.00 85.56 573 TYR A C 1
ATOM 4705 O O . TYR A 1 573 ? 5.053 30.014 5.277 1.00 85.56 573 TYR A O 1
ATOM 4713 N N . ARG A 1 574 ? 5.242 30.859 7.346 1.00 84.81 574 ARG A N 1
ATOM 4714 C CA . ARG A 1 574 ? 3.980 30.295 7.851 1.00 84.81 574 ARG A CA 1
ATOM 4715 C C . ARG A 1 574 ? 2.769 31.139 7.474 1.00 84.81 574 ARG A C 1
ATOM 4717 O O . ARG A 1 574 ? 1.675 30.600 7.348 1.00 84.81 574 ARG A O 1
ATOM 4724 N N . GLY A 1 575 ? 2.948 32.451 7.326 1.00 88.94 575 GLY A N 1
ATOM 4725 C CA . GLY A 1 575 ? 1.888 33.404 7.008 1.00 88.94 575 GLY A CA 1
ATOM 4726 C C . GLY A 1 575 ? 2.004 33.969 5.596 1.00 88.94 575 GLY A C 1
ATOM 4727 O O . GLY A 1 575 ? 3.099 34.317 5.154 1.00 88.94 575 GLY A O 1
ATOM 4728 N N . LEU A 1 576 ? 0.860 34.103 4.920 1.00 92.94 576 LEU A N 1
ATOM 4729 C CA . LEU A 1 576 ? 0.714 34.760 3.622 1.00 92.94 576 LEU A CA 1
ATOM 4730 C C . LEU A 1 576 ? -0.568 35.603 3.610 1.00 92.94 576 LEU A C 1
ATOM 4732 O O . LEU A 1 576 ? -1.638 35.135 4.006 1.00 92.94 576 LEU A O 1
ATOM 4736 N N . LEU A 1 577 ? -0.461 36.843 3.136 1.00 95.50 577 LEU A N 1
ATOM 4737 C CA . LEU A 1 577 ? -1.597 37.704 2.806 1.00 95.50 577 LEU A CA 1
ATOM 4738 C C . LEU A 1 577 ? -1.288 38.549 1.567 1.00 95.50 577 LEU A C 1
ATOM 4740 O O . LEU A 1 577 ? -0.121 38.725 1.210 1.00 95.50 577 LEU A O 1
ATOM 4744 N N . PHE A 1 578 ? -2.329 39.095 0.940 1.00 96.62 578 PHE A N 1
ATOM 4745 C CA . PHE A 1 578 ? -2.195 40.033 -0.175 1.00 96.62 578 PHE A CA 1
ATOM 4746 C C . PHE A 1 578 ? -2.694 41.428 0.211 1.00 96.62 578 PHE A C 1
ATOM 4748 O O . PHE A 1 578 ? -3.665 41.547 0.956 1.00 96.62 578 PHE A O 1
ATOM 4755 N N . ILE A 1 579 ? -2.062 42.486 -0.304 1.00 97.38 579 ILE A N 1
ATOM 4756 C CA . ILE A 1 579 ? -2.431 43.886 -0.041 1.00 97.38 579 ILE A CA 1
ATOM 4757 C C . ILE A 1 579 ? -2.654 44.639 -1.358 1.00 97.38 579 ILE A C 1
ATOM 4759 O O . ILE A 1 579 ? -1.768 44.724 -2.209 1.00 97.38 579 ILE A O 1
ATOM 4763 N N . CYS A 1 580 ? -3.835 45.237 -1.499 1.00 97.06 580 CYS A N 1
ATOM 4764 C CA . CYS A 1 580 ? -4.177 46.230 -2.509 1.00 97.06 580 CYS A CA 1
ATOM 4765 C C . CYS A 1 580 ? -4.002 47.638 -1.922 1.00 97.06 580 CYS A C 1
ATOM 4767 O O . CYS A 1 580 ? -4.846 48.115 -1.157 1.00 97.06 580 CYS A O 1
ATOM 4769 N N . THR A 1 581 ? -2.915 48.310 -2.302 1.00 95.62 581 THR A N 1
ATOM 4770 C CA . THR A 1 581 ? -2.624 49.700 -1.905 1.00 95.62 581 THR A CA 1
ATOM 4771 C C . THR A 1 581 ? -3.265 50.736 -2.825 1.00 95.62 581 THR A C 1
ATOM 4773 O O . THR A 1 581 ? -3.266 51.920 -2.503 1.00 95.62 581 THR A O 1
ATOM 4776 N N . GLU A 1 582 ? -3.802 50.301 -3.963 1.00 94.62 582 GLU A N 1
ATOM 4777 C CA . GLU A 1 582 ? -4.413 51.159 -4.976 1.00 94.62 582 GLU A CA 1
ATOM 4778 C C . GLU A 1 582 ? -5.917 51.376 -4.713 1.00 94.62 582 GLU A C 1
ATOM 4780 O O . GLU A 1 582 ? -6.570 50.525 -4.092 1.00 94.62 582 GLU A O 1
ATOM 4785 N N . PRO A 1 583 ? -6.502 52.493 -5.193 1.00 92.88 583 PRO A N 1
ATOM 4786 C CA . PRO A 1 583 ? -7.946 52.733 -5.118 1.00 92.88 583 PRO A CA 1
ATOM 4787 C C . PRO A 1 583 ? -8.770 51.678 -5.869 1.00 92.88 583 PRO A C 1
ATOM 4789 O O . PRO A 1 583 ? -9.886 51.365 -5.455 1.00 92.88 583 PRO A O 1
ATOM 4792 N N . GLU A 1 584 ? -8.218 51.137 -6.955 1.00 92.81 584 GLU A N 1
ATOM 4793 C CA . GLU A 1 584 ? -8.827 50.113 -7.802 1.00 92.81 584 GLU A CA 1
ATOM 4794 C C . GLU A 1 584 ? -7.831 48.966 -7.991 1.00 92.81 584 GLU A C 1
ATOM 4796 O O . GLU A 1 584 ? -6.695 49.178 -8.416 1.00 92.81 584 GLU A O 1
ATOM 4801 N N . TRP A 1 585 ? -8.249 47.736 -7.686 1.00 92.00 585 TRP A N 1
ATOM 4802 C CA . TRP A 1 585 ? -7.383 46.550 -7.778 1.00 92.00 585 TRP A CA 1
ATOM 4803 C C . TRP A 1 585 ? -6.993 46.201 -9.220 1.00 92.00 585 TRP A C 1
ATOM 4805 O O . TRP A 1 585 ? -5.943 45.609 -9.462 1.00 92.00 585 TRP A O 1
ATOM 4815 N N . ASN A 1 586 ? -7.838 46.589 -10.173 1.00 89.00 586 ASN A N 1
ATOM 4816 C CA . ASN A 1 586 ? -7.663 46.436 -11.613 1.00 89.00 586 ASN A CA 1
ATOM 4817 C C . ASN A 1 586 ? -7.232 47.748 -12.295 1.00 89.00 586 ASN A C 1
ATOM 4819 O O . ASN A 1 586 ? -7.412 47.887 -13.505 1.00 89.00 586 ASN A O 1
ATOM 4823 N N . GLY A 1 587 ? -6.689 48.706 -11.533 1.00 86.00 587 GLY A N 1
ATOM 4824 C CA . GLY A 1 587 ? -6.146 49.953 -12.074 1.00 86.00 587 GLY A CA 1
ATOM 4825 C C . GLY A 1 587 ? -4.951 49.729 -13.012 1.00 86.00 587 GLY A C 1
ATOM 4826 O O . GLY A 1 587 ? -4.562 48.598 -13.298 1.00 86.00 587 GLY A O 1
ATOM 4827 N N . ASP A 1 588 ? -4.318 50.815 -13.464 1.00 76.12 588 ASP A N 1
ATOM 4828 C CA . ASP A 1 588 ? -3.330 50.806 -14.562 1.00 76.12 588 ASP A CA 1
ATOM 4829 C C . ASP A 1 588 ? -2.189 49.783 -14.434 1.00 76.12 588 ASP A C 1
ATOM 4831 O O . ASP A 1 588 ? -1.659 49.326 -15.451 1.00 76.12 588 ASP A O 1
ATOM 4835 N N . GLN A 1 589 ? -1.805 49.426 -13.205 1.00 79.12 589 GLN A N 1
ATOM 4836 C CA . GLN A 1 589 ? -0.741 48.456 -12.944 1.00 79.12 589 GLN A CA 1
ATOM 4837 C C . GLN A 1 589 ? -1.270 47.030 -12.721 1.00 79.12 589 GLN A C 1
ATOM 4839 O O . GLN A 1 589 ? -0.561 46.087 -13.054 1.00 79.12 589 GLN A O 1
ATOM 4844 N N . GLY A 1 590 ? -2.506 46.847 -12.234 1.00 88.38 590 GLY A N 1
ATOM 4845 C CA . GLY A 1 590 ? -3.106 45.522 -12.029 1.00 88.38 590 GLY A CA 1
ATOM 4846 C C . GLY A 1 590 ? -2.235 44.590 -11.179 1.00 88.38 590 GLY A C 1
ATOM 4847 O O . GLY A 1 590 ? -1.957 43.461 -11.593 1.00 88.38 590 GLY A O 1
ATOM 4848 N N . THR A 1 591 ? -1.761 45.082 -10.029 1.00 93.06 591 THR A N 1
ATOM 4849 C CA . THR A 1 591 ? -0.850 44.373 -9.113 1.00 93.06 591 THR A CA 1
ATOM 4850 C C . THR A 1 591 ? -1.378 44.340 -7.685 1.00 93.06 591 THR A C 1
ATOM 4852 O O . THR A 1 591 ? -1.930 45.344 -7.231 1.00 93.06 591 THR A O 1
ATOM 4855 N N . LEU A 1 592 ? -1.059 43.292 -6.925 1.00 95.94 592 LEU A N 1
ATOM 4856 C CA . LEU A 1 592 ? -1.149 43.320 -5.459 1.00 95.94 592 LEU A CA 1
ATOM 4857 C C . LEU A 1 592 ? 0.221 43.026 -4.848 1.00 95.94 592 LEU A C 1
ATOM 4859 O O . LEU A 1 592 ? 1.104 42.463 -5.493 1.00 95.94 592 LEU A O 1
ATOM 4863 N N . TRP A 1 593 ? 0.394 43.400 -3.589 1.00 95.38 593 TRP A N 1
ATOM 4864 C CA . TRP A 1 593 ? 1.568 43.036 -2.809 1.00 95.38 593 TRP A CA 1
ATOM 4865 C C . TRP A 1 593 ? 1.324 41.701 -2.117 1.00 95.38 593 TRP A C 1
ATOM 4867 O O . TRP A 1 593 ? 0.309 41.552 -1.444 1.00 95.38 593 TRP A O 1
ATOM 4877 N N . SER A 1 594 ? 2.231 40.740 -2.257 1.00 94.44 594 SER A N 1
ATOM 4878 C CA . SER A 1 594 ? 2.289 39.566 -1.392 1.00 94.44 594 SER A CA 1
ATOM 4879 C C . SER A 1 594 ? 3.135 39.899 -0.163 1.00 94.44 594 SER A C 1
ATOM 4881 O O . SER A 1 594 ? 4.196 40.521 -0.261 1.00 94.44 594 SER A O 1
ATOM 4883 N N . VAL A 1 595 ? 2.649 39.507 1.011 1.00 95.38 595 VAL A N 1
ATOM 4884 C CA . VAL A 1 595 ? 3.372 39.651 2.275 1.00 95.38 595 VAL A CA 1
ATOM 4885 C C . VAL A 1 595 ? 3.477 38.278 2.913 1.00 95.38 595 VAL A C 1
ATOM 4887 O O . VAL A 1 595 ? 2.488 37.720 3.390 1.00 95.38 595 VAL A O 1
ATOM 4890 N N . GLN A 1 596 ? 4.691 37.738 2.905 1.00 93.31 596 GLN A N 1
ATOM 4891 C CA . GLN A 1 596 ? 5.052 36.481 3.548 1.00 93.31 596 GLN A CA 1
ATOM 4892 C C . GLN A 1 596 ? 5.738 36.787 4.879 1.00 93.31 596 GLN A C 1
ATOM 4894 O O . GLN A 1 596 ? 6.644 37.617 4.926 1.00 93.31 596 GLN A O 1
ATOM 4899 N N . PHE A 1 597 ? 5.315 36.157 5.970 1.00 93.44 597 PHE A N 1
ATOM 4900 C CA . PHE A 1 597 ? 5.810 36.463 7.317 1.00 93.44 597 PHE A CA 1
ATOM 4901 C C . PHE A 1 597 ? 5.830 35.217 8.208 1.00 93.44 597 PHE A C 1
ATOM 4903 O O . PHE A 1 597 ? 5.256 34.185 7.867 1.00 93.44 597 PHE A O 1
ATOM 4910 N N . ASP A 1 598 ? 6.527 35.307 9.343 1.00 90.06 598 ASP A N 1
ATOM 4911 C CA . ASP A 1 598 ? 6.776 34.185 10.260 1.00 90.06 598 ASP A CA 1
ATOM 4912 C C . ASP A 1 598 ? 7.584 33.057 9.588 1.00 90.06 598 ASP A C 1
ATOM 4914 O O . ASP A 1 598 ? 7.022 32.012 9.250 1.00 90.06 598 ASP A O 1
ATOM 4918 N N . PRO A 1 599 ? 8.901 33.257 9.356 1.00 88.38 599 PRO A N 1
ATOM 4919 C CA . PRO A 1 599 ? 9.729 32.283 8.659 1.00 88.38 599 PRO A CA 1
ATOM 4920 C C . PRO A 1 599 ? 9.722 30.936 9.382 1.00 88.38 599 PRO A C 1
ATOM 4922 O O . PRO A 1 599 ? 9.800 30.858 10.613 1.00 88.38 599 PRO A O 1
ATOM 4925 N N . VAL A 1 600 ? 9.639 29.863 8.605 1.00 83.25 600 VAL A N 1
ATOM 4926 C CA . VAL A 1 600 ? 9.708 28.499 9.119 1.00 83.25 600 VAL A CA 1
ATOM 4927 C C . VAL A 1 600 ? 11.145 28.265 9.578 1.00 83.25 600 VAL A C 1
ATOM 4929 O O . VAL A 1 600 ? 12.064 28.417 8.772 1.00 83.25 600 VAL A O 1
ATOM 4932 N N . PRO A 1 601 ? 11.387 27.896 10.850 1.00 79.75 601 PRO A N 1
ATOM 4933 C CA . PRO A 1 601 ? 12.727 27.539 11.278 1.00 79.75 601 PRO A CA 1
ATOM 4934 C C . PRO A 1 601 ? 13.176 26.341 10.445 1.00 79.75 601 PRO A C 1
ATOM 4936 O O . PRO A 1 601 ? 12.628 25.248 10.601 1.00 79.75 601 PRO A O 1
ATOM 4939 N N . HIS A 1 602 ? 14.148 26.532 9.551 1.00 74.06 602 HIS A N 1
ATOM 4940 C CA . HIS A 1 602 ? 14.780 25.404 8.886 1.00 74.06 602 HIS A CA 1
ATOM 4941 C C . HIS A 1 602 ? 15.349 24.518 9.990 1.00 74.06 602 HIS A C 1
ATOM 4943 O O . HIS A 1 602 ? 16.179 24.966 10.789 1.00 74.06 602 HIS A O 1
ATOM 4949 N N . ALA A 1 603 ? 14.835 23.288 10.094 1.00 64.94 603 ALA A N 1
ATOM 4950 C CA . ALA A 1 603 ? 15.420 22.295 10.974 1.00 64.94 603 ALA A CA 1
ATOM 4951 C C . ALA A 1 603 ? 16.904 22.266 10.622 1.00 64.94 603 ALA A C 1
ATOM 4953 O O . ALA A 1 603 ? 17.251 22.031 9.466 1.00 64.94 603 ALA A O 1
ATOM 4954 N N . LYS A 1 604 ? 17.759 22.639 11.581 1.00 62.31 604 LYS A N 1
ATOM 4955 C CA . LYS A 1 604 ? 19.203 22.645 11.381 1.00 62.31 604 LYS A CA 1
ATOM 4956 C C . LYS A 1 604 ? 19.601 21.209 11.076 1.00 62.31 604 LYS A C 1
ATOM 4958 O O . LYS A 1 604 ? 19.814 20.426 12.001 1.00 62.31 604 LYS A O 1
ATOM 4963 N N . ASP A 1 605 ? 19.667 20.858 9.796 1.00 56.62 605 ASP A N 1
ATOM 4964 C CA . ASP A 1 605 ? 20.361 19.664 9.353 1.00 56.62 605 ASP A CA 1
ATOM 4965 C C . ASP A 1 605 ? 21.750 19.783 9.966 1.00 56.62 605 ASP A C 1
ATOM 4967 O O . ASP A 1 605 ? 22.433 20.785 9.764 1.00 56.62 605 ASP A O 1
ATOM 4971 N N . GLY A 1 606 ? 22.118 18.826 10.822 1.00 62.97 606 GLY A N 1
ATOM 4972 C CA . GLY A 1 606 ? 23.254 18.901 11.753 1.00 62.97 606 GLY A CA 1
ATOM 4973 C C . GLY A 1 606 ? 24.642 19.053 11.113 1.00 62.97 606 GLY A C 1
ATOM 4974 O O . GLY A 1 606 ? 25.660 18.828 11.770 1.00 62.97 606 GLY A O 1
ATOM 4975 N N . THR A 1 607 ? 24.701 19.427 9.842 1.00 62.25 607 THR A N 1
ATOM 4976 C CA . THR A 1 607 ? 25.876 19.832 9.094 1.00 62.25 607 THR A CA 1
ATOM 4977 C C . THR A 1 607 ? 26.325 21.204 9.593 1.00 62.25 607 THR A C 1
ATOM 4979 O O . THR A 1 607 ? 25.873 22.251 9.144 1.00 62.25 607 THR A O 1
ATOM 4982 N N . LYS A 1 608 ? 27.216 21.188 10.585 1.00 49.91 608 LYS A N 1
ATOM 4983 C CA . LYS A 1 608 ? 27.914 22.364 11.111 1.00 49.91 608 LYS A CA 1
ATOM 4984 C C . LYS A 1 608 ? 28.791 23.001 10.020 1.00 49.91 608 LYS A C 1
ATOM 4986 O O . LYS A 1 608 ? 29.998 22.780 10.019 1.00 49.91 608 LYS A O 1
ATOM 4991 N N . SER A 1 609 ? 28.228 23.786 9.106 1.00 53.91 609 SER A N 1
ATOM 4992 C CA . SER A 1 609 ? 29.000 24.846 8.454 1.00 53.91 609 SER A CA 1
ATOM 4993 C C . SER A 1 609 ? 28.800 26.112 9.276 1.00 53.91 609 SER A C 1
ATOM 4995 O O . SER A 1 609 ? 27.815 26.831 9.131 1.00 53.91 609 SER A O 1
ATOM 4997 N N . SER A 1 610 ? 29.702 26.316 10.232 1.00 59.25 610 SER A N 1
ATOM 4998 C CA . SER A 1 610 ? 29.927 27.634 10.806 1.00 59.25 610 SER A CA 1
ATOM 4999 C C . SER A 1 610 ? 30.467 28.510 9.688 1.00 59.25 610 SER A C 1
ATOM 5001 O O . SER A 1 610 ? 31.505 28.170 9.126 1.00 59.25 610 SER A O 1
ATOM 5003 N N . ASP A 1 611 ? 29.712 29.543 9.338 1.00 58.41 611 ASP A N 1
ATOM 5004 C CA . ASP A 1 611 ? 30.157 30.882 8.937 1.00 58.41 611 ASP A CA 1
ATOM 5005 C C . ASP A 1 611 ? 29.170 31.403 7.881 1.00 58.41 611 ASP A C 1
ATOM 5007 O O . ASP A 1 611 ? 29.066 30.860 6.788 1.00 58.41 611 ASP A O 1
ATOM 5011 N N . GLU A 1 612 ? 28.406 32.428 8.273 1.00 59.03 612 GLU A N 1
ATOM 5012 C CA . GLU A 1 612 ? 27.294 33.068 7.542 1.00 59.03 612 GLU A CA 1
ATOM 5013 C C . GLU A 1 612 ? 25.929 32.358 7.635 1.00 59.03 612 GLU A C 1
ATOM 5015 O O . GLU A 1 612 ? 25.352 31.873 6.667 1.00 59.03 612 GLU A O 1
ATOM 5020 N N . GLU A 1 613 ? 25.357 32.357 8.845 1.00 59.50 613 GLU A N 1
ATOM 5021 C CA . GLU A 1 613 ? 23.920 32.134 9.053 1.00 59.50 613 GLU A CA 1
ATOM 5022 C C . GLU A 1 613 ? 23.167 33.345 8.456 1.00 59.50 613 GLU A C 1
ATOM 5024 O O . GLU A 1 613 ? 22.948 34.359 9.125 1.00 59.50 613 GLU A O 1
ATOM 5029 N N . GLU A 1 614 ? 22.857 33.282 7.158 1.00 65.12 614 GLU A N 1
ATOM 5030 C CA . GLU A 1 614 ? 22.047 34.275 6.450 1.00 65.12 614 GLU A CA 1
ATOM 5031 C C . GLU A 1 614 ? 20.689 34.369 7.160 1.00 65.12 614 GLU A C 1
ATOM 5033 O O . GLU A 1 614 ? 19.858 33.461 7.094 1.00 65.12 614 GLU A O 1
ATOM 5038 N N . LYS A 1 615 ? 20.490 35.436 7.946 1.00 75.12 615 LYS A N 1
ATOM 5039 C CA . LYS A 1 615 ? 19.250 35.650 8.697 1.00 75.12 615 LYS A CA 1
ATOM 5040 C C . LYS A 1 615 ? 18.113 35.802 7.697 1.00 75.12 615 LYS A C 1
ATOM 5042 O O . LYS A 1 615 ? 17.953 36.877 7.121 1.00 75.12 615 LYS A O 1
ATOM 5047 N N . THR A 1 616 ? 17.316 34.748 7.529 1.00 73.06 616 THR A N 1
ATOM 5048 C CA . THR A 1 616 ? 16.067 34.801 6.768 1.00 73.06 616 THR A CA 1
ATOM 5049 C C . THR A 1 616 ? 15.279 36.027 7.233 1.00 73.06 616 THR A C 1
ATOM 5051 O O . THR A 1 616 ? 15.058 36.176 8.443 1.00 73.06 616 THR A O 1
ATOM 5054 N N . PRO A 1 617 ? 14.904 36.947 6.327 1.00 77.88 617 PRO A N 1
ATOM 5055 C CA . PRO A 1 617 ? 14.229 38.163 6.739 1.00 77.88 617 PRO A CA 1
ATOM 5056 C C . PRO A 1 617 ? 12.907 37.793 7.416 1.00 77.88 617 PRO A C 1
ATOM 5058 O O . PRO A 1 617 ? 12.208 36.885 6.966 1.00 77.88 617 PRO A O 1
ATOM 5061 N N . LEU A 1 618 ? 12.565 38.500 8.501 1.00 83.38 618 LEU A N 1
ATOM 5062 C CA . LEU A 1 618 ? 11.352 38.250 9.302 1.00 83.38 618 LEU A CA 1
ATOM 5063 C C . LEU A 1 618 ? 10.068 38.260 8.457 1.00 83.38 618 LEU A C 1
ATOM 5065 O O . LEU A 1 618 ? 9.069 37.648 8.835 1.00 83.38 618 LEU A O 1
ATOM 5069 N N . ARG A 1 619 ? 10.116 38.946 7.313 1.00 89.00 619 ARG A N 1
ATOM 5070 C CA . ARG A 1 619 ? 9.075 38.981 6.295 1.00 89.00 619 ARG A CA 1
ATOM 5071 C C . ARG A 1 619 ? 9.669 39.250 4.916 1.00 89.00 619 ARG A C 1
ATOM 5073 O O . ARG A 1 619 ? 10.713 39.892 4.807 1.00 89.00 619 ARG A O 1
ATOM 5080 N N . CYS A 1 620 ? 8.972 38.802 3.884 1.00 89.94 620 CYS A N 1
ATOM 5081 C CA . CYS A 1 620 ? 9.253 39.094 2.489 1.00 89.94 620 CYS A CA 1
ATOM 5082 C C . CYS A 1 620 ? 8.035 39.798 1.885 1.00 89.94 620 CYS A C 1
ATOM 5084 O O . CYS A 1 620 ? 6.908 39.326 2.035 1.00 89.94 620 CYS A O 1
ATOM 5086 N N . VAL A 1 621 ? 8.268 40.942 1.244 1.00 92.69 621 VAL A N 1
ATOM 5087 C CA . VAL A 1 621 ? 7.230 41.757 0.612 1.00 92.69 621 VAL A CA 1
ATOM 5088 C C . VAL A 1 621 ? 7.581 41.880 -0.858 1.00 92.69 621 VAL A C 1
ATOM 5090 O O . VAL A 1 621 ? 8.663 42.361 -1.195 1.00 92.69 621 VAL A O 1
ATOM 5093 N N . GLN A 1 622 ? 6.692 41.406 -1.719 1.00 92.06 622 GLN A N 1
ATOM 5094 C CA . GLN A 1 622 ? 6.902 41.380 -3.163 1.00 92.06 622 GLN A CA 1
ATOM 5095 C C . GLN A 1 622 ? 5.661 41.903 -3.865 1.00 92.06 622 GLN A C 1
ATOM 5097 O O . GLN A 1 622 ? 4.536 41.687 -3.422 1.00 92.06 622 GLN A O 1
ATOM 5102 N N . ARG A 1 623 ? 5.855 42.628 -4.960 1.00 93.19 623 ARG A N 1
ATOM 5103 C CA . ARG A 1 623 ? 4.753 43.101 -5.789 1.00 93.19 623 ARG A CA 1
ATOM 5104 C C . ARG A 1 623 ? 4.510 42.054 -6.865 1.00 93.19 623 ARG A C 1
ATOM 5106 O O . ARG A 1 623 ? 5.466 41.568 -7.430 1.00 93.19 623 ARG A O 1
ATOM 5113 N N . HIS A 1 624 ? 3.262 41.702 -7.150 1.00 92.75 624 HIS A N 1
ATOM 5114 C CA . HIS A 1 624 ? 2.952 40.703 -8.171 1.00 92.75 624 HIS A CA 1
ATOM 5115 C C . HIS A 1 624 ? 1.870 41.211 -9.124 1.00 92.75 624 HIS A C 1
ATOM 5117 O O . HIS A 1 624 ? 0.910 41.845 -8.667 1.00 92.75 624 HIS A O 1
ATOM 5123 N N . PRO A 1 625 ? 1.976 40.919 -10.434 1.00 93.31 625 PRO A N 1
ATOM 5124 C CA . PRO A 1 625 ? 0.843 41.046 -11.340 1.00 93.31 625 PRO A CA 1
ATOM 5125 C C . PRO A 1 625 ? -0.308 40.163 -10.854 1.00 93.31 625 PRO A C 1
ATOM 5127 O O . PRO A 1 625 ? -0.099 39.069 -10.334 1.00 93.31 625 PRO A O 1
ATOM 5130 N N . VAL A 1 626 ? -1.538 40.638 -11.017 1.00 93.00 626 VAL A N 1
ATOM 5131 C CA . VAL A 1 626 ? -2.733 39.878 -10.636 1.00 93.00 626 VAL A CA 1
ATOM 5132 C C . VAL A 1 626 ? -2.867 38.599 -11.474 1.00 93.00 626 VAL A C 1
ATOM 5134 O O . VAL A 1 626 ? -3.138 37.544 -10.905 1.00 93.00 626 VAL A O 1
ATOM 5137 N N . ASN A 1 627 ? -2.643 38.684 -12.791 1.00 90.19 627 ASN A N 1
ATOM 5138 C CA . ASN A 1 627 ? -2.649 37.547 -13.717 1.00 90.19 627 ASN A CA 1
ATOM 5139 C C . ASN A 1 627 ? -1.726 37.787 -14.930 1.00 90.19 627 ASN A C 1
ATOM 5141 O O . ASN A 1 627 ? -1.146 38.864 -15.082 1.00 90.19 627 ASN A O 1
ATOM 5145 N N . ASP A 1 628 ? -1.639 36.804 -15.832 1.00 87.44 628 ASP A N 1
ATOM 5146 C CA . ASP A 1 628 ? -0.843 36.887 -17.072 1.00 87.44 628 ASP A CA 1
ATOM 5147 C C . ASP A 1 628 ? -1.312 37.993 -18.046 1.00 87.44 628 ASP A C 1
ATOM 5149 O O . ASP A 1 628 ? -0.604 38.342 -18.989 1.00 87.44 628 ASP A O 1
ATOM 5153 N N . SER A 1 629 ? -2.517 38.544 -17.848 1.00 87.38 629 SER A N 1
ATOM 5154 C CA . SER A 1 629 ? -3.066 39.647 -18.653 1.00 87.38 629 SER A CA 1
ATOM 5155 C C . SER A 1 629 ? -2.752 41.033 -18.074 1.00 87.38 629 SER A C 1
ATOM 5157 O O . SER A 1 629 ? -3.048 42.043 -18.720 1.00 87.38 629 SER A O 1
ATOM 5159 N N . SER A 1 630 ? -2.162 41.115 -16.876 1.00 85.88 630 SER A N 1
ATOM 5160 C CA . SER A 1 630 ? -1.742 42.381 -16.272 1.00 85.88 630 SER A CA 1
ATOM 5161 C C . SER A 1 630 ? -0.648 43.049 -17.107 1.00 85.88 630 SER A C 1
ATOM 5163 O O . SER A 1 630 ? 0.310 42.411 -17.535 1.00 85.88 630 SER A O 1
ATOM 5165 N N . ARG A 1 631 ? -0.728 44.376 -17.280 1.00 85.56 631 ARG A N 1
ATOM 5166 C CA . ARG A 1 631 ? 0.285 45.151 -18.029 1.00 85.56 631 ARG A CA 1
ATOM 5167 C C . ARG A 1 631 ? 1.688 45.067 -17.426 1.00 85.56 631 ARG A C 1
ATOM 5169 O O . ARG A 1 631 ? 2.660 45.263 -18.144 1.00 85.56 631 ARG A O 1
ATOM 5176 N N . SER A 1 632 ? 1.782 44.812 -16.122 1.00 82.56 632 SER A N 1
ATOM 5177 C CA . SER A 1 632 ? 3.045 44.644 -15.403 1.00 82.56 632 SER A CA 1
ATOM 5178 C C . SER A 1 632 ? 3.648 43.240 -15.534 1.00 82.56 632 SER A C 1
ATOM 5180 O O . SER A 1 632 ? 4.676 42.977 -14.920 1.00 82.56 632 SER A O 1
ATOM 5182 N N . TYR A 1 633 ? 3.009 42.315 -16.259 1.00 83.75 633 TYR A N 1
ATOM 5183 C CA . TYR A 1 633 ? 3.525 40.962 -16.443 1.00 83.75 633 TYR A CA 1
ATOM 5184 C C . TYR A 1 633 ? 4.586 40.929 -17.556 1.00 83.75 633 TYR A C 1
ATOM 5186 O O . TYR A 1 633 ? 4.278 41.115 -18.732 1.00 83.75 633 TYR A O 1
ATOM 5194 N N . GLU A 1 634 ? 5.847 40.681 -17.189 1.00 78.75 634 GLU A N 1
ATOM 5195 C CA . GLU A 1 634 ? 6.996 40.699 -18.115 1.00 78.75 634 GLU A CA 1
ATOM 5196 C C . GLU A 1 634 ? 7.344 39.319 -18.735 1.00 78.75 634 GLU A C 1
ATOM 5198 O O . GLU A 1 634 ? 8.346 39.179 -19.437 1.00 78.75 634 GLU A O 1
ATOM 5203 N N . GLY A 1 635 ? 6.512 38.282 -18.552 1.00 73.50 635 GLY A N 1
ATOM 5204 C CA . GLY A 1 635 ? 6.675 36.975 -19.213 1.00 73.50 635 GLY A CA 1
ATOM 5205 C C . GLY A 1 635 ? 7.741 36.047 -18.600 1.00 73.50 635 GLY A C 1
ATOM 5206 O O . GLY A 1 635 ? 8.003 36.096 -17.404 1.00 73.50 635 GLY A O 1
ATOM 5207 N N . TYR A 1 636 ? 8.335 35.162 -19.423 1.00 52.88 636 TYR A N 1
ATOM 5208 C CA . TYR A 1 636 ? 9.079 33.922 -19.067 1.00 52.88 636 TYR A CA 1
ATOM 5209 C C . TYR A 1 636 ? 10.349 34.052 -18.182 1.00 52.88 636 TYR A C 1
ATOM 5211 O O . TYR A 1 636 ? 11.082 33.077 -18.015 1.00 52.88 636 TYR A O 1
ATOM 5219 N N . GLY A 1 637 ? 10.600 35.214 -17.579 1.00 61.22 637 GLY A N 1
ATOM 5220 C CA . GLY A 1 637 ? 11.630 35.424 -16.552 1.00 61.22 637 GLY A CA 1
ATOM 5221 C C . GLY A 1 637 ? 11.190 36.304 -15.374 1.00 61.22 637 GLY A C 1
ATOM 5222 O O . GLY A 1 637 ? 12.036 36.645 -14.553 1.00 61.22 637 GLY A O 1
ATOM 5223 N N . GLY A 1 638 ? 9.911 36.692 -15.309 1.00 64.12 638 GLY A N 1
ATOM 5224 C CA . GLY A 1 638 ? 9.356 37.605 -14.306 1.00 64.12 638 GLY A CA 1
ATOM 5225 C C . GLY A 1 638 ? 8.695 36.918 -13.106 1.00 64.12 638 GLY A C 1
ATOM 5226 O O . GLY A 1 638 ? 8.610 35.691 -13.021 1.00 64.12 638 GLY A O 1
ATOM 5227 N N . GLU A 1 639 ? 8.226 37.740 -12.168 1.00 74.56 639 GLU A N 1
ATOM 5228 C CA . GLU A 1 639 ? 7.500 37.324 -10.964 1.00 74.56 639 GLU A CA 1
ATOM 5229 C C . GLU A 1 639 ? 6.221 36.550 -11.327 1.00 74.56 639 GLU A C 1
ATOM 5231 O O . GLU A 1 639 ? 5.468 36.933 -12.224 1.00 74.56 639 GLU A O 1
ATOM 5236 N N . SER A 1 640 ? 5.970 35.442 -10.622 1.00 86.00 640 SER A N 1
ATOM 5237 C CA . SER A 1 640 ? 4.751 34.650 -10.813 1.00 86.00 640 SER A CA 1
ATOM 5238 C C . SER A 1 640 ? 3.527 35.489 -10.415 1.00 86.00 640 SER A C 1
ATOM 5240 O O . SER A 1 640 ? 3.563 36.108 -9.343 1.00 86.00 640 SER A O 1
ATOM 5242 N N . PRO A 1 641 ? 2.469 35.542 -11.243 1.00 92.00 641 PRO A N 1
ATOM 5243 C CA . PRO A 1 641 ? 1.268 36.290 -10.914 1.00 92.00 641 PRO A CA 1
ATOM 5244 C C . PRO A 1 641 ? 0.490 35.639 -9.764 1.00 92.00 641 PRO A C 1
ATOM 5246 O O . PRO A 1 641 ? 0.702 34.477 -9.399 1.00 92.00 641 PRO A O 1
ATOM 5249 N N . ILE A 1 642 ? -0.415 36.412 -9.171 1.00 92.44 642 ILE A N 1
ATOM 5250 C CA . ILE A 1 642 ? -1.134 36.022 -7.953 1.00 92.44 642 ILE A CA 1
ATOM 5251 C C . ILE A 1 642 ? -2.108 34.878 -8.204 1.00 92.44 642 ILE A C 1
ATOM 5253 O O . ILE A 1 642 ? -2.196 33.975 -7.377 1.00 92.44 642 ILE A O 1
ATOM 5257 N N . ASP A 1 643 ? -2.812 34.878 -9.333 1.00 91.88 643 ASP A N 1
ATOM 5258 C CA . ASP A 1 643 ? -3.702 33.781 -9.723 1.00 91.88 643 ASP A CA 1
ATOM 5259 C C . ASP A 1 643 ? -2.968 32.428 -9.796 1.00 91.88 643 ASP A C 1
ATOM 5261 O O . ASP A 1 643 ? -3.467 31.400 -9.329 1.00 91.88 643 ASP A O 1
ATOM 5265 N N . ARG A 1 644 ? -1.731 32.435 -10.301 1.00 88.94 644 ARG A N 1
ATOM 5266 C CA . ARG A 1 644 ? -0.855 31.266 -10.348 1.00 88.94 644 ARG A CA 1
ATOM 5267 C C . ARG A 1 644 ? -0.380 30.855 -8.962 1.00 88.94 644 ARG A C 1
ATOM 5269 O O . ARG A 1 644 ? -0.401 29.669 -8.659 1.00 88.94 644 ARG A O 1
ATOM 5276 N N . TRP A 1 645 ? -0.020 31.810 -8.103 1.00 87.81 645 TRP A N 1
ATOM 5277 C CA . TRP A 1 645 ? 0.280 31.537 -6.691 1.00 87.81 645 TRP A CA 1
ATOM 5278 C C . TRP A 1 645 ? -0.899 30.875 -5.978 1.00 87.81 645 TRP A C 1
ATOM 5280 O O . TRP A 1 645 ? -0.740 29.828 -5.357 1.00 87.81 645 TRP A O 1
ATOM 5290 N N . ILE A 1 646 ? -2.091 31.455 -6.101 1.00 90.06 646 ILE A N 1
ATOM 5291 C CA . ILE A 1 646 ? -3.326 30.922 -5.522 1.00 90.06 646 ILE A CA 1
ATOM 5292 C C . ILE A 1 646 ? -3.562 29.490 -6.008 1.00 90.06 646 ILE A C 1
ATOM 5294 O O . ILE A 1 646 ? -3.793 28.602 -5.188 1.00 90.06 646 ILE A O 1
ATOM 5298 N N . SER A 1 647 ? -3.436 29.248 -7.316 1.00 87.38 647 SER A N 1
ATOM 5299 C CA . SER A 1 647 ? -3.557 27.918 -7.921 1.00 87.38 647 SER A CA 1
ATOM 5300 C C . SER A 1 647 ? -2.522 26.929 -7.381 1.00 87.38 647 SER A C 1
ATOM 5302 O O . SER A 1 647 ? -2.881 25.835 -6.946 1.00 87.38 647 SER A O 1
ATOM 5304 N N . ASP A 1 648 ? -1.241 27.299 -7.385 1.00 84.31 648 ASP A N 1
ATOM 5305 C CA . ASP A 1 648 ? -0.147 26.423 -6.968 1.00 84.31 648 ASP A CA 1
ATOM 5306 C C . ASP A 1 648 ? -0.304 26.022 -5.499 1.00 84.31 648 ASP A C 1
ATOM 5308 O O . ASP A 1 648 ? -0.182 24.842 -5.166 1.00 84.31 648 ASP A O 1
ATOM 5312 N N . ILE A 1 649 ? -0.649 26.971 -4.626 1.00 84.69 649 ILE A N 1
ATOM 5313 C CA . ILE A 1 649 ? -0.875 26.696 -3.208 1.00 84.69 649 ILE A CA 1
ATOM 5314 C C . ILE A 1 649 ? -2.151 25.855 -3.028 1.00 84.69 649 ILE A C 1
ATOM 5316 O O . ILE A 1 649 ? -2.104 24.810 -2.378 1.00 84.69 649 ILE A O 1
ATOM 5320 N N . ALA A 1 650 ? -3.272 26.230 -3.654 1.00 84.69 650 ALA A N 1
ATOM 5321 C CA . ALA A 1 650 ? -4.528 25.484 -3.544 1.00 84.69 650 ALA A CA 1
ATOM 5322 C C . ALA A 1 650 ? -4.413 24.043 -4.058 1.00 84.69 650 ALA A C 1
ATOM 5324 O O . ALA A 1 650 ? -5.011 23.136 -3.481 1.00 84.69 650 ALA A O 1
ATOM 5325 N N . SER A 1 651 ? -3.602 23.805 -5.091 1.00 81.25 651 SER A N 1
ATOM 5326 C CA . SER A 1 651 ? -3.371 22.468 -5.641 1.00 81.25 651 SER A CA 1
ATOM 5327 C C . SER A 1 651 ? -2.725 21.508 -4.646 1.00 81.25 651 SER A C 1
ATOM 5329 O O . SER A 1 651 ? -3.087 20.331 -4.615 1.00 81.25 651 SER A O 1
ATOM 5331 N N . LYS A 1 652 ? -1.827 22.004 -3.785 1.00 78.75 652 LYS A N 1
ATOM 5332 C CA . LYS A 1 652 ? -1.145 21.176 -2.782 1.00 78.75 652 LYS A CA 1
ATOM 5333 C C . LYS A 1 652 ? -2.084 20.735 -1.667 1.00 78.75 652 LYS A C 1
ATOM 5335 O O . LYS A 1 652 ? -1.995 19.595 -1.222 1.00 78.75 652 LYS A O 1
ATOM 5340 N N . TYR A 1 653 ? -3.009 21.606 -1.269 1.00 76.44 653 TYR A N 1
ATOM 5341 C CA . TYR A 1 653 ? -3.974 21.333 -0.199 1.00 76.44 653 TYR A CA 1
ATOM 5342 C C . TYR A 1 653 ? -5.326 20.811 -0.709 1.00 76.44 653 TYR A C 1
ATOM 5344 O O . TYR A 1 653 ? -6.211 20.514 0.100 1.00 76.44 653 TYR A O 1
ATOM 5352 N N . LYS A 1 654 ? -5.494 20.665 -2.035 1.00 79.94 654 LYS A N 1
ATOM 5353 C CA . LYS A 1 654 ? -6.747 20.244 -2.682 1.00 79.94 654 LYS A CA 1
ATOM 5354 C C . LYS A 1 654 ? -7.290 18.969 -2.046 1.00 79.94 654 LYS A C 1
ATOM 5356 O O . LYS A 1 654 ? -8.425 18.958 -1.593 1.00 79.94 654 LYS A O 1
ATOM 5361 N N . GLU A 1 655 ? -6.485 17.917 -1.960 1.00 70.00 655 GLU A N 1
ATOM 5362 C CA . GLU A 1 655 ? -6.953 16.611 -1.474 1.00 70.00 655 GLU A CA 1
ATOM 5363 C C . GLU A 1 655 ? -7.377 16.625 0.002 1.00 70.00 655 GLU A C 1
ATOM 5365 O O . GLU A 1 655 ? -8.336 15.954 0.381 1.00 70.00 655 GLU A O 1
ATOM 5370 N N . GLU A 1 656 ? -6.696 17.406 0.842 1.00 71.81 656 GLU A N 1
ATOM 5371 C CA . GLU A 1 656 ? -6.962 17.449 2.283 1.00 71.81 656 GLU A CA 1
ATOM 5372 C C . GLU A 1 656 ? -8.242 18.227 2.602 1.00 71.81 656 GLU A C 1
ATOM 5374 O O . GLU A 1 656 ? -9.128 17.742 3.309 1.00 71.81 656 GLU A O 1
ATOM 5379 N N . LEU A 1 657 ? -8.369 19.432 2.046 1.00 79.00 657 LEU A N 1
ATOM 5380 C CA . LEU A 1 657 ? -9.430 20.360 2.424 1.00 79.00 657 LEU A CA 1
ATOM 5381 C C . LEU A 1 657 ? -10.682 20.196 1.558 1.00 79.00 657 LEU A C 1
ATOM 5383 O O . LEU A 1 657 ? -11.806 20.318 2.050 1.00 79.00 657 LEU A O 1
ATOM 5387 N N . ARG A 1 658 ? -10.543 19.836 0.279 1.00 80.88 658 ARG A N 1
ATOM 5388 C CA . ARG A 1 658 ? -11.706 19.646 -0.602 1.00 80.88 658 ARG A CA 1
ATOM 5389 C C . ARG A 1 658 ? -12.593 18.501 -0.120 1.00 80.88 658 ARG A C 1
ATOM 5391 O O . ARG A 1 658 ? -13.815 18.635 -0.139 1.00 80.88 658 ARG A O 1
ATOM 5398 N N . GLY A 1 659 ? -12.006 17.403 0.363 1.00 80.38 659 GLY A N 1
ATOM 5399 C CA . GLY A 1 659 ? -12.757 16.239 0.844 1.00 80.38 659 GLY A CA 1
ATOM 5400 C C . GLY A 1 659 ? -13.688 16.575 2.013 1.00 80.38 659 GLY A C 1
ATOM 5401 O O . GLY A 1 659 ? -14.883 16.263 1.975 1.00 80.38 659 GLY A O 1
ATOM 5402 N N . ALA A 1 660 ? -13.168 17.274 3.026 1.00 81.75 660 ALA A N 1
ATOM 5403 C CA . ALA A 1 660 ? -13.951 17.700 4.184 1.00 81.75 660 ALA A CA 1
ATOM 5404 C C . ALA A 1 660 ? -15.073 18.680 3.795 1.00 81.75 660 ALA A C 1
ATOM 5406 O O . ALA A 1 660 ? -16.219 18.502 4.218 1.00 81.75 660 ALA A O 1
ATOM 5407 N N . TRP A 1 661 ? -14.776 19.661 2.936 1.00 84.69 661 TRP A N 1
ATOM 5408 C CA . TRP A 1 661 ? -15.767 20.617 2.435 1.00 84.69 661 TRP A CA 1
ATOM 5409 C C . TRP A 1 661 ? -16.871 19.950 1.611 1.00 84.69 661 TRP A C 1
ATOM 5411 O O . TRP A 1 661 ? -18.046 20.126 1.932 1.00 84.69 661 TRP A O 1
ATOM 5421 N N . ILE A 1 662 ? -16.532 19.105 0.629 1.00 81.88 662 ILE A N 1
ATOM 5422 C CA . ILE A 1 662 ? -17.524 18.365 -0.169 1.00 81.88 662 ILE A CA 1
ATOM 5423 C C . ILE A 1 662 ? -18.424 17.531 0.746 1.00 81.88 662 ILE A C 1
ATOM 5425 O O . ILE A 1 662 ? -19.645 17.506 0.566 1.00 81.88 662 ILE A O 1
ATOM 5429 N N . LYS A 1 663 ? -17.846 16.855 1.747 1.00 81.38 663 LYS A N 1
ATOM 5430 C CA . LYS A 1 663 ? -18.599 16.037 2.705 1.00 81.38 663 LYS A CA 1
ATOM 5431 C C . LYS A 1 663 ? -19.581 16.882 3.519 1.00 81.38 663 LYS A C 1
ATOM 5433 O O . LYS A 1 663 ? -20.737 16.483 3.657 1.00 81.38 663 LYS A O 1
ATOM 5438 N N . ALA A 1 664 ? -19.162 18.045 4.012 1.00 83.94 664 ALA A N 1
ATOM 5439 C CA . ALA A 1 664 ? -20.019 18.966 4.756 1.00 83.94 664 ALA A CA 1
ATOM 5440 C C . ALA A 1 664 ? -21.114 19.593 3.870 1.00 83.94 664 ALA A C 1
ATOM 5442 O O . ALA A 1 664 ? -22.290 19.572 4.234 1.00 83.94 664 ALA A O 1
ATOM 5443 N N . THR A 1 665 ? -20.778 20.036 2.654 1.00 80.31 665 THR A N 1
ATOM 5444 C CA . THR A 1 665 ? -21.755 20.534 1.673 1.00 80.31 665 THR A CA 1
ATOM 5445 C C . THR A 1 665 ? -22.803 19.474 1.325 1.00 80.31 665 THR A C 1
ATOM 5447 O O . THR A 1 665 ? -23.995 19.769 1.295 1.00 80.31 665 THR A O 1
ATOM 5450 N N . ARG A 1 666 ? -22.403 18.209 1.125 1.00 76.69 666 ARG A N 1
ATOM 5451 C CA . ARG A 1 666 ? -23.345 17.098 0.878 1.00 76.69 666 ARG A CA 1
ATOM 5452 C C . ARG A 1 666 ? -24.258 16.812 2.068 1.00 76.69 666 ARG A C 1
ATOM 5454 O O . ARG A 1 666 ? -25.380 16.358 1.871 1.00 76.69 666 ARG A O 1
ATOM 5461 N N . ARG A 1 667 ? -23.793 17.088 3.288 1.00 81.44 667 ARG A N 1
ATOM 5462 C CA . ARG A 1 667 ? -24.595 17.005 4.517 1.00 81.44 667 ARG A CA 1
ATOM 5463 C C . ARG A 1 667 ? -25.527 18.206 4.705 1.00 81.44 667 ARG A C 1
ATOM 5465 O O . ARG A 1 667 ? -26.249 18.239 5.696 1.00 81.44 667 ARG A O 1
ATOM 5472 N N . GLY A 1 668 ? -25.528 19.163 3.775 1.00 85.88 668 GLY A N 1
ATOM 5473 C CA . GLY A 1 668 ? -26.362 20.359 3.845 1.00 85.88 668 GLY A CA 1
ATOM 5474 C C . GLY A 1 668 ? -25.901 21.349 4.909 1.00 85.88 668 GLY A C 1
ATOM 5475 O O . GLY A 1 668 ? -26.719 22.109 5.411 1.00 85.88 668 GLY A O 1
ATOM 5476 N N . TRP A 1 669 ? -24.620 21.321 5.292 1.00 87.38 669 TRP A N 1
ATOM 5477 C CA . TRP A 1 669 ? -24.083 22.321 6.210 1.00 87.38 669 TRP A CA 1
ATOM 5478 C C . TRP A 1 669 ? -24.097 23.691 5.534 1.00 87.38 669 TRP A C 1
ATOM 5480 O O . TRP A 1 669 ? -23.784 23.806 4.349 1.00 87.38 669 TRP A O 1
ATOM 5490 N N . GLU A 1 670 ? -24.456 24.722 6.293 1.00 85.81 670 GLU A N 1
ATOM 5491 C CA . GLU A 1 670 ? -24.476 26.114 5.825 1.00 85.81 670 GLU A CA 1
ATOM 5492 C C . GLU A 1 670 ? -23.339 26.943 6.442 1.00 85.81 670 GLU A C 1
ATOM 5494 O O . GLU A 1 670 ? -22.937 27.953 5.870 1.00 85.81 670 GLU A O 1
ATOM 5499 N N . SER A 1 671 ? -22.769 26.479 7.558 1.00 85.94 671 SER A N 1
ATOM 5500 C CA . SER A 1 671 ? -21.654 27.091 8.286 1.00 85.94 671 SER A CA 1
ATOM 5501 C C . SER A 1 671 ? -20.713 26.025 8.856 1.00 85.94 671 SER A C 1
ATOM 5503 O O . SER A 1 671 ? -21.077 24.854 8.962 1.00 85.94 671 SER A O 1
ATOM 5505 N N . TRP A 1 672 ? -19.500 26.440 9.232 1.00 79.50 672 TRP A N 1
ATOM 5506 C CA . TRP A 1 672 ? -18.518 25.587 9.919 1.00 79.50 672 TRP A CA 1
ATOM 5507 C C . TRP A 1 672 ? -18.586 25.660 11.454 1.00 79.50 672 TRP A C 1
ATOM 5509 O O . TRP A 1 672 ? -17.872 24.914 12.120 1.00 79.50 672 TRP A O 1
ATOM 5519 N N . SER A 1 673 ? -19.404 26.569 11.993 1.00 74.50 673 SER A N 1
ATOM 5520 C CA . SER A 1 673 ? -19.641 26.788 13.428 1.00 74.50 673 SER A CA 1
ATOM 5521 C C . SER A 1 673 ? -20.684 25.853 14.015 1.00 74.50 673 SER A C 1
ATOM 5523 O O . SER A 1 673 ? -21.697 25.644 13.303 1.00 74.50 673 SER A O 1
#